Protein AF-A0A7S2D7Q9-F1 (afdb_monomer_lite)

pLDDT: mean 73.22, std 18.19, range [27.44, 98.31]

InterPro domains:
  IPR027417 P-loop containing nucleoside triphosphate hydrolase [G3DSA:3.40.50.300] (355-525)
  IPR038837 tRNA ligase 1 [PTHR35460] (71-471)

Foldseek 3Di:
DDDDDQVVLLVLQLLLDDQRVLQSVVCVQFPVVQWGWDWDADPLWIKTFIAGNDPQVVQCQVVCCVPVVHDHDDHRWIKTFPDNPDPPDDDDDDPDCPLVVVVVVVVVVVVVVPDDDDDDDDDDDRTNMDGPDRDDPPVVVVCCPPVLPLVLVVVCLPVNLVSSLVVVVVVCVVVVPDPVCVVVSSVLSNVVRVLLVPADPVVNVCSVVVVCCVVVVCSVVVNRDDDDPPPDPDLQQLLEEEEEEEAALDDDDPCPCCLQLNQAAEDEDQEQPDATDRRHYYYHPAAHPLPDNPFDDDAYEYEYEQHDPPPDPVRVVRVVSLVCPCVSCVRRNYDYHYPDDSVRSSVVSNVVVVVDPDPPPPPPPPVVQVPFAAAEEEDEELAFALLCLVVLVVLLCVPVVEAEQAQLVQCVVPVDSCSSLVSVLQCLAPVHDPHSHYYDHDYHNALVSVVVVLVSVVVSCVVRVHFYFYAYEYELDDDLVSSLVSQAPDDCPDSPLHQNPDDVGSVVSSVCRVPVRNVSSQLHRVLSCPQQNYHYYNLSVDDPVRSSVVSVVSSVCRVVTHGSVSRVVSSVVCVVVSPDDDGDDPFDWDDDPSHQWIKGQGDDLVVQCVQDPDHSVVSVVLSVVLSVVVVVCPPFDKDWAFDDKDWDWWDDPDPPDDIWIWIKTDTDQIPRQDPSSGSVSCRQQIIITSPSSTDPDDPVVSSVVSVVVVVVVVPDDPDDDDDDDDTPPSD

Organism: NCBI:txid156173

Radius of gyration: 34.08 Å; chains: 1; bounding box: 86×55×101 Å

Secondary structure (DSSP, 8-state):
-PPPPHHHHHHHHHTT-HHHHHHHHHHHHHHTTTEEEEEEEETTEEEEEEEESSTTHHHHHHHHHHHH-PPPP-TTEEEEETT-S---S------S-HHHHHHHHHHHHHHHTTS----------PPPEEEEEE--TTHHHHIIIIIIIITTHHHHHHHHHHHHHHHHHHHHHHTT--GGGHHHHHHHHHHHHHHHHHS-HHHHHHHHTT-THHHHHHHHHT-------TT----SGGGSEEEEEE-SSSPPPTTHHHHHSTTPEEEEESS--S---TTEEEEESS---SS----SSS-EEEEEEPPPTT--HHHHHHHHHHHTHHHH-TT---EEEES--HHHHHHHHHHHHHTSPPS--PPPPTTTTSSSPEEEEEEE-S--TTSSHHHHHHHHHHHH--EEEEHHHHHHHHS-TTHHHHHHHHHTSTTS-S-SEEEEES---SHHHHHHHHHHHHHHHHHHT-EEEEEEEEESS--HHHHHHHHHT--TT--SS-TTTSTTHHHHHHHHIIIIIIHHHHHHHHHHHTSTT-EEESGGGS-HHHHHHHHHHHHHTGGGPEEHHHHHHHHHHHHHHTT------SS-EEEPTTSSEEEESS--HHHHTTT-SS-HHHHHHHHHHHHHHHHTTTT---B--EEEEEEEEPPPSSTTPPPPEEEEEEE---BSS-GGGS-HHHHTT-EEEETTT-BS--HHHHHHHHHHHHHHHHT--SS-PPP--S-----

Structure (mmCIF, N/CA/C/O backbone):
data_AF-A0A7S2D7Q9-F1
#
_entry.id   AF-A0A7S2D7Q9-F1
#
loop_
_atom_site.group_PDB
_atom_site.id
_atom_site.type_symbol
_atom_site.label_atom_id
_atom_site.label_alt_id
_atom_site.label_comp_id
_atom_site.label_asym_id
_atom_site.label_entity_id
_atom_site.label_seq_id
_atom_site.pdbx_PDB_ins_code
_atom_site.Cartn_x
_atom_site.Cartn_y
_atom_site.Cartn_z
_atom_site.occupancy
_atom_site.B_iso_or_equiv
_atom_site.auth_seq_id
_atom_site.auth_comp_id
_atom_site.auth_asym_id
_atom_site.auth_atom_id
_atom_site.pdbx_PDB_model_num
ATOM 1 N N . ARG A 1 1 ? 46.923 13.766 -17.480 1.00 49.78 1 ARG A N 1
ATOM 2 C CA . ARG A 1 1 ? 46.175 13.044 -18.539 1.00 49.78 1 ARG A CA 1
ATOM 3 C C . ARG A 1 1 ? 44.751 13.577 -18.529 1.00 49.78 1 ARG A C 1
ATOM 5 O O . ARG A 1 1 ? 44.184 13.654 -17.446 1.00 49.78 1 ARG A O 1
ATOM 12 N N . LEU A 1 2 ? 44.226 14.017 -19.673 1.00 44.47 2 LEU A N 1
ATOM 13 C CA . LEU A 1 2 ? 42.840 14.483 -19.778 1.00 44.47 2 LEU A CA 1
ATOM 14 C C . LEU A 1 2 ? 41.877 13.311 -19.499 1.00 44.47 2 LEU A C 1
ATOM 16 O O . LEU A 1 2 ? 42.210 12.176 -19.854 1.00 44.47 2 LEU A O 1
ATOM 20 N N . PRO A 1 3 ? 40.726 13.542 -18.844 1.00 61.66 3 PRO A N 1
ATOM 21 C CA . PRO A 1 3 ? 39.730 12.497 -18.634 1.00 61.66 3 PRO A CA 1
ATOM 22 C C . PRO A 1 3 ? 39.222 11.981 -19.989 1.00 61.66 3 PRO A C 1
ATOM 24 O O . PRO A 1 3 ? 38.878 12.772 -20.865 1.00 61.66 3 PRO A O 1
ATOM 27 N N . MET A 1 4 ? 39.183 10.656 -20.171 1.00 72.94 4 MET A N 1
ATOM 28 C CA . MET A 1 4 ? 38.570 10.052 -21.359 1.00 72.94 4 MET A CA 1
ATOM 29 C C . MET A 1 4 ? 37.094 10.454 -21.437 1.00 72.94 4 MET A C 1
ATOM 31 O O . MET A 1 4 ? 36.372 10.372 -20.441 1.00 72.94 4 MET A O 1
ATOM 35 N N . ALA A 1 5 ? 36.632 10.849 -22.624 1.00 79.69 5 ALA A N 1
ATOM 36 C CA . ALA A 1 5 ? 35.217 11.110 -22.858 1.00 79.69 5 ALA A CA 1
ATOM 37 C C . ALA A 1 5 ? 34.389 9.834 -22.623 1.00 79.69 5 ALA A C 1
ATOM 39 O O . ALA A 1 5 ? 34.809 8.740 -23.000 1.00 79.69 5 ALA A O 1
ATOM 40 N N . ALA A 1 6 ? 33.193 9.968 -22.043 1.00 76.62 6 ALA A N 1
ATOM 41 C CA . ALA A 1 6 ? 32.354 8.825 -21.665 1.00 76.62 6 ALA A CA 1
ATOM 42 C C . ALA A 1 6 ? 32.073 7.856 -22.833 1.00 76.62 6 ALA A C 1
ATOM 44 O O . ALA A 1 6 ? 32.082 6.642 -22.637 1.00 76.62 6 ALA A O 1
ATOM 45 N N . ASN A 1 7 ? 31.886 8.373 -24.053 1.00 80.56 7 ASN A N 1
ATOM 46 C CA . ASN A 1 7 ? 31.679 7.543 -25.246 1.00 80.56 7 ASN A CA 1
ATOM 47 C C . ASN A 1 7 ? 32.928 6.741 -25.635 1.00 80.56 7 ASN A C 1
ATOM 49 O O . ASN A 1 7 ? 32.804 5.560 -25.947 1.00 80.56 7 ASN A O 1
ATOM 53 N N . ALA A 1 8 ? 34.119 7.336 -25.527 1.00 82.38 8 ALA A N 1
ATOM 54 C CA . ALA A 1 8 ? 35.375 6.644 -25.811 1.00 82.38 8 ALA A CA 1
ATOM 55 C C . ALA A 1 8 ? 35.608 5.478 -24.833 1.00 82.38 8 ALA A C 1
ATOM 57 O O . ALA A 1 8 ? 36.084 4.420 -25.226 1.00 82.38 8 ALA A O 1
ATOM 58 N N . VAL A 1 9 ? 35.204 5.626 -23.563 1.00 84.81 9 VAL A N 1
ATOM 59 C CA . VAL A 1 9 ? 35.280 4.540 -22.566 1.00 84.81 9 VAL A CA 1
ATOM 60 C C . VAL A 1 9 ? 34.378 3.367 -22.955 1.00 84.81 9 VAL A C 1
ATOM 62 O O . VAL A 1 9 ? 34.799 2.215 -22.867 1.00 84.81 9 VAL A O 1
ATOM 65 N N . TRP A 1 10 ? 33.151 3.648 -23.403 1.00 88.38 10 TRP A N 1
ATOM 66 C CA . TRP A 1 10 ? 32.231 2.620 -23.894 1.00 88.38 10 TRP A CA 1
ATOM 67 C C . TRP A 1 10 ? 32.757 1.913 -25.141 1.00 88.38 10 TRP A C 1
ATOM 69 O O . TRP A 1 10 ? 32.630 0.696 -25.233 1.00 88.38 10 TRP A O 1
ATOM 79 N N . GLU A 1 11 ? 33.342 2.646 -26.086 1.00 87.50 11 GLU A N 1
ATOM 80 C CA . GLU A 1 11 ? 33.924 2.079 -27.307 1.00 87.50 11 GLU A CA 1
ATOM 81 C C . GLU A 1 11 ? 35.087 1.143 -26.993 1.00 87.50 11 GLU A C 1
ATOM 83 O O . GLU A 1 11 ? 35.051 -0.015 -27.407 1.00 87.50 11 GLU A O 1
ATOM 88 N N . THR A 1 12 ? 36.044 1.581 -26.171 1.00 83.38 12 THR A N 1
ATOM 89 C CA . THR A 1 12 ? 37.156 0.735 -25.716 1.00 83.38 12 THR A CA 1
ATOM 90 C C . THR A 1 12 ? 36.659 -0.514 -24.986 1.00 83.38 12 THR A C 1
ATOM 92 O O . THR A 1 12 ? 37.175 -1.609 -25.200 1.00 83.38 12 THR A O 1
ATOM 95 N N . ALA A 1 13 ? 35.632 -0.375 -24.144 1.00 83.44 13 ALA A N 1
ATOM 96 C CA . ALA A 1 13 ? 35.074 -1.496 -23.401 1.00 83.44 13 ALA A CA 1
ATOM 97 C C . ALA A 1 13 ? 34.378 -2.516 -24.323 1.00 83.44 13 ALA A C 1
ATOM 99 O O . ALA A 1 13 ? 34.635 -3.715 -24.211 1.00 83.44 13 ALA A O 1
ATOM 100 N N . CYS A 1 14 ? 33.558 -2.053 -25.273 1.00 86.06 14 CYS A N 1
ATOM 101 C CA . CYS A 1 14 ? 32.893 -2.919 -26.256 1.00 86.06 14 CYS A CA 1
ATOM 102 C C . CYS A 1 14 ? 33.905 -3.601 -27.193 1.00 86.06 14 CYS A C 1
ATOM 104 O O . CYS A 1 14 ? 33.723 -4.761 -27.553 1.00 86.06 14 CYS A O 1
ATOM 106 N N . ALA A 1 15 ? 35.001 -2.915 -27.531 1.00 83.50 15 ALA A N 1
ATOM 107 C CA . ALA A 1 15 ? 36.046 -3.421 -28.415 1.00 83.50 15 ALA A CA 1
ATOM 108 C C . ALA A 1 15 ? 36.934 -4.518 -27.796 1.00 83.50 15 ALA A C 1
ATOM 110 O O . ALA A 1 15 ? 37.734 -5.099 -28.519 1.00 83.50 15 ALA A O 1
ATOM 111 N N . SER A 1 16 ? 36.803 -4.846 -26.500 1.00 75.56 16 SER A N 1
ATOM 112 C CA . SER A 1 16 ? 37.614 -5.915 -25.873 1.00 75.56 16 SER A CA 1
ATOM 113 C C . SER A 1 16 ? 37.384 -7.317 -26.428 1.00 75.56 16 SER A C 1
ATOM 115 O O . SER A 1 16 ? 38.206 -8.199 -26.187 1.00 75.56 16 SER A O 1
ATOM 117 N N . GLY A 1 17 ? 36.284 -7.536 -27.150 1.00 72.00 17 GLY A N 1
ATOM 118 C CA . GLY A 1 17 ? 35.926 -8.856 -27.658 1.00 72.00 17 GLY A CA 1
ATOM 119 C C . GLY A 1 17 ? 35.642 -9.878 -26.548 1.00 72.00 17 GLY A C 1
ATOM 120 O O . GLY A 1 17 ? 35.663 -9.583 -25.348 1.00 72.00 17 GLY A O 1
ATOM 121 N N . GLY A 1 18 ? 35.316 -11.104 -26.961 1.00 74.75 18 GLY A N 1
ATOM 122 C CA . GLY A 1 18 ? 34.983 -12.197 -26.046 1.00 74.75 18 GLY A CA 1
ATOM 123 C C . GLY A 1 18 ? 33.800 -11.892 -25.104 1.00 74.75 18 GLY A C 1
ATOM 124 O O . GLY A 1 18 ? 33.013 -10.971 -25.347 1.00 74.75 18 GLY A O 1
ATOM 125 N N . PRO A 1 19 ? 33.667 -12.641 -23.994 1.00 69.19 19 PRO A N 1
ATOM 126 C CA . PRO A 1 19 ? 32.545 -12.486 -23.064 1.00 69.19 19 PRO A CA 1
ATOM 127 C C . PRO A 1 19 ? 32.451 -11.100 -22.402 1.00 69.19 19 PRO A C 1
ATOM 129 O O . PRO A 1 19 ? 31.353 -10.658 -22.056 1.00 69.19 19 PRO A O 1
ATOM 132 N N . LEU A 1 20 ? 33.583 -10.403 -22.223 1.00 72.56 20 LEU A N 1
ATOM 133 C CA . LEU A 1 20 ? 33.627 -9.060 -21.631 1.00 72.56 20 LEU A CA 1
ATOM 134 C C . LEU A 1 20 ? 33.198 -7.975 -22.626 1.00 72.56 20 LEU A C 1
ATOM 136 O O . LEU A 1 20 ? 32.399 -7.113 -22.261 1.00 72.56 20 LEU A O 1
ATOM 140 N N . GLY A 1 21 ? 33.633 -8.048 -23.886 1.00 79.31 21 GLY A N 1
ATOM 141 C CA . GLY A 1 21 ? 33.128 -7.171 -24.945 1.00 79.31 21 GLY A CA 1
ATOM 142 C C . GLY A 1 21 ? 31.624 -7.351 -25.163 1.00 79.31 21 GLY A C 1
ATOM 143 O O . GLY A 1 21 ? 30.892 -6.367 -25.289 1.00 79.31 21 GLY A O 1
ATOM 144 N N . ALA A 1 22 ? 31.135 -8.595 -25.097 1.00 75.50 22 ALA A N 1
ATOM 145 C CA . ALA A 1 22 ? 29.708 -8.910 -25.179 1.00 75.50 22 ALA A CA 1
ATOM 146 C C . ALA A 1 22 ? 28.908 -8.357 -23.976 1.00 75.50 22 ALA A C 1
ATOM 148 O O . ALA A 1 22 ? 27.828 -7.788 -24.160 1.00 75.50 22 ALA A O 1
ATOM 149 N N . LEU A 1 23 ? 29.465 -8.432 -22.756 1.00 82.19 23 LEU A N 1
ATOM 150 C CA . LEU A 1 23 ? 28.936 -7.766 -21.554 1.00 82.19 23 LEU A CA 1
ATOM 151 C C . LEU A 1 23 ? 28.799 -6.253 -21.782 1.00 82.19 23 LEU A C 1
ATOM 153 O O . LEU A 1 23 ? 27.710 -5.712 -21.604 1.00 82.19 23 LEU A O 1
ATOM 157 N N . PHE A 1 24 ? 29.862 -5.564 -22.207 1.00 86.31 24 PHE A N 1
ATOM 158 C CA . PHE A 1 24 ? 29.822 -4.111 -22.414 1.00 86.31 24 PHE A CA 1
ATOM 159 C C . PHE A 1 24 ? 28.889 -3.694 -23.551 1.00 86.31 24 PHE A C 1
ATOM 161 O O . PHE A 1 24 ? 28.175 -2.704 -23.409 1.00 86.31 24 PHE A O 1
ATOM 168 N N . THR A 1 25 ? 28.827 -4.470 -24.632 1.00 85.06 25 THR A N 1
ATOM 169 C CA . THR A 1 25 ? 27.900 -4.231 -25.747 1.00 85.06 25 THR A CA 1
ATOM 170 C C . THR A 1 25 ? 26.450 -4.330 -25.276 1.00 85.06 25 THR A C 1
ATOM 172 O O . THR A 1 25 ? 25.651 -3.425 -25.520 1.00 85.06 25 THR A O 1
ATOM 175 N N . THR A 1 26 ? 26.130 -5.368 -24.500 1.00 81.69 26 THR A N 1
ATOM 176 C CA . THR A 1 26 ? 24.794 -5.566 -23.918 1.00 81.69 26 THR A CA 1
ATOM 177 C C . THR A 1 26 ? 24.440 -4.451 -22.934 1.00 81.69 26 THR A C 1
ATOM 179 O O . THR A 1 26 ? 23.364 -3.858 -23.023 1.00 81.69 26 THR A O 1
ATOM 182 N N . LEU A 1 27 ? 25.362 -4.090 -22.032 1.00 85.25 27 LEU A N 1
ATOM 183 C CA . LEU A 1 27 ? 25.162 -2.972 -21.106 1.00 85.25 27 LEU A CA 1
ATOM 184 C C . LEU A 1 27 ? 24.947 -1.652 -21.852 1.00 85.25 27 LEU A C 1
ATOM 186 O O . LEU A 1 27 ? 24.101 -0.865 -21.442 1.00 85.25 27 LEU A O 1
ATOM 190 N N . ARG A 1 28 ? 25.673 -1.400 -22.946 1.00 87.62 28 ARG A N 1
ATOM 191 C CA . ARG A 1 28 ? 25.534 -0.173 -23.741 1.00 87.62 28 ARG A CA 1
ATOM 192 C C . ARG A 1 28 ? 24.185 -0.111 -24.458 1.00 87.62 28 ARG A C 1
ATOM 194 O O . ARG A 1 28 ? 23.534 0.936 -24.461 1.00 87.62 28 ARG A O 1
ATOM 201 N N . ALA A 1 29 ? 23.768 -1.219 -25.065 1.00 80.81 29 ALA A N 1
ATOM 202 C CA . ALA A 1 29 ? 22.511 -1.298 -25.797 1.00 80.81 29 ALA A CA 1
ATOM 203 C C . ALA A 1 29 ? 21.312 -1.097 -24.858 1.00 80.81 29 ALA A C 1
ATOM 205 O O . ALA A 1 29 ? 20.480 -0.214 -25.086 1.00 80.81 29 ALA A O 1
ATOM 206 N N . LEU A 1 30 ? 21.278 -1.855 -23.759 1.00 78.00 30 LEU A N 1
ATOM 207 C CA . LEU A 1 30 ? 20.092 -1.973 -22.907 1.00 78.00 30 LEU A CA 1
ATOM 208 C C . LEU A 1 30 ? 20.117 -1.021 -21.712 1.00 78.00 30 LEU A C 1
ATOM 210 O O . LEU A 1 30 ? 19.101 -0.438 -21.341 1.00 78.00 30 LEU A O 1
ATOM 214 N N . TYR A 1 31 ? 21.293 -0.815 -21.122 1.00 84.75 31 TYR A N 1
ATOM 215 C CA . TYR A 1 31 ? 21.423 -0.253 -19.779 1.00 84.75 31 TYR A CA 1
ATOM 216 C C . TYR A 1 31 ? 22.348 0.971 -19.698 1.00 84.75 31 TYR A C 1
ATOM 218 O O . TYR A 1 31 ? 22.642 1.426 -18.595 1.00 84.75 31 TYR A O 1
ATOM 226 N N . ALA A 1 32 ? 22.759 1.583 -20.818 1.00 84.94 32 ALA A N 1
ATOM 227 C CA . ALA A 1 32 ? 23.663 2.747 -20.811 1.00 84.94 32 ALA A CA 1
ATOM 228 C C . ALA A 1 32 ? 23.135 3.933 -19.985 1.00 84.94 32 ALA A C 1
ATOM 230 O O . ALA A 1 32 ? 23.905 4.724 -19.450 1.00 84.94 32 ALA A O 1
ATOM 231 N N . HIS A 1 33 ? 21.814 4.054 -19.847 1.00 80.44 33 HIS A N 1
ATOM 232 C CA . HIS A 1 33 ? 21.178 5.088 -19.032 1.00 80.44 33 HIS A CA 1
ATOM 233 C C . HIS A 1 33 ? 21.320 4.834 -17.512 1.00 80.44 33 HIS A C 1
ATOM 235 O O . HIS A 1 33 ? 21.296 5.776 -16.711 1.00 80.44 33 HIS A O 1
ATOM 241 N N . ARG A 1 34 ? 21.549 3.575 -17.112 1.00 79.94 34 ARG A N 1
ATOM 242 C CA . ARG A 1 34 ? 21.670 3.099 -15.719 1.00 79.94 34 ARG A CA 1
ATOM 243 C C . ARG A 1 34 ? 23.082 2.664 -15.341 1.00 79.94 34 ARG A C 1
ATOM 245 O O . ARG A 1 34 ? 23.372 2.510 -14.156 1.00 79.94 34 ARG A O 1
ATOM 252 N N . VAL A 1 35 ? 23.964 2.488 -16.317 1.00 84.62 35 VAL A N 1
ATOM 253 C CA . VAL A 1 35 ? 25.344 2.046 -16.123 1.00 84.62 35 VAL A CA 1
ATOM 254 C C . VAL A 1 35 ? 26.287 3.184 -16.468 1.00 84.62 35 VAL A C 1
ATOM 256 O O . VAL A 1 35 ? 26.236 3.751 -17.554 1.00 84.62 35 VAL A O 1
ATOM 259 N N . HIS A 1 36 ? 27.167 3.514 -15.533 1.00 88.19 36 HIS A N 1
ATOM 260 C CA . HIS A 1 36 ? 28.251 4.455 -15.739 1.00 88.19 36 HIS A CA 1
ATOM 261 C C . HIS A 1 36 ? 29.580 3.701 -15.720 1.00 88.19 36 HIS A C 1
ATOM 263 O O . HIS A 1 36 ? 29.845 2.909 -14.817 1.00 88.19 36 HIS A O 1
ATOM 269 N N . LEU A 1 37 ? 30.429 3.957 -16.710 1.00 89.00 37 LEU A N 1
ATOM 270 C CA . LEU A 1 37 ? 31.779 3.411 -16.752 1.00 89.00 37 LEU A CA 1
ATOM 271 C C . LEU A 1 37 ? 32.741 4.453 -16.192 1.00 89.00 37 LEU A C 1
ATOM 273 O O . LEU A 1 37 ? 32.865 5.544 -16.744 1.00 89.00 37 LEU A O 1
ATOM 277 N N . LYS A 1 38 ? 33.399 4.137 -15.075 1.00 85.69 38 LYS A N 1
ATOM 278 C CA . LYS A 1 38 ? 34.451 4.982 -14.503 1.00 85.69 38 LYS A CA 1
ATOM 279 C C . LYS A 1 38 ? 35.817 4.458 -14.936 1.00 85.69 38 LYS A C 1
ATOM 281 O O . LYS A 1 38 ? 36.259 3.448 -14.385 1.00 85.69 38 LYS A O 1
ATOM 286 N N . PRO A 1 39 ? 36.481 5.105 -15.908 1.00 86.25 39 PRO A N 1
ATOM 287 C CA . PRO A 1 39 ? 37.845 4.751 -16.252 1.00 86.25 39 PRO A CA 1
ATOM 288 C C . PRO A 1 39 ? 38.804 5.286 -15.183 1.00 86.25 39 PRO A C 1
ATOM 290 O O . PRO A 1 39 ? 38.653 6.409 -14.699 1.00 86.25 39 PRO A O 1
ATOM 293 N N . TYR A 1 40 ? 39.831 4.520 -14.852 1.00 79.62 40 TYR A N 1
ATOM 294 C CA . TYR A 1 40 ? 41.013 5.023 -14.163 1.00 79.62 40 TYR A CA 1
ATOM 295 C C . TYR A 1 40 ? 42.237 4.206 -14.570 1.00 79.62 40 TYR A C 1
ATOM 297 O O . TYR A 1 40 ? 42.140 3.047 -14.968 1.00 79.62 40 TYR A O 1
ATOM 305 N N . THR A 1 41 ? 43.412 4.824 -14.507 1.00 77.56 41 THR A N 1
ATOM 306 C CA . THR A 1 41 ? 44.674 4.123 -14.750 1.00 77.56 41 THR A CA 1
ATOM 307 C C . THR A 1 41 ? 45.217 3.609 -13.425 1.00 77.56 41 THR A C 1
ATOM 309 O O . THR A 1 41 ? 45.397 4.390 -12.492 1.00 77.56 41 THR A O 1
ATOM 312 N N . TYR A 1 42 ? 45.517 2.316 -13.344 1.00 68.25 42 TYR A N 1
ATOM 313 C CA . TYR A 1 42 ? 46.194 1.724 -12.191 1.00 68.25 42 TYR A CA 1
ATOM 314 C C . TYR A 1 42 ? 47.302 0.793 -12.677 1.00 68.25 42 TYR A C 1
ATOM 316 O O . TYR A 1 42 ? 47.042 -0.109 -13.472 1.00 68.25 42 TYR A O 1
ATOM 324 N N . ARG A 1 43 ? 48.536 1.026 -12.205 1.00 71.19 43 ARG A N 1
ATOM 325 C CA . ARG A 1 43 ? 49.751 0.309 -12.648 1.00 71.19 43 ARG A CA 1
ATOM 326 C C . ARG A 1 43 ? 49.861 0.226 -14.180 1.00 71.19 43 ARG A C 1
ATOM 328 O O . ARG A 1 43 ? 50.017 -0.854 -14.735 1.00 71.19 43 ARG A O 1
ATOM 335 N N . ASP A 1 44 ? 49.702 1.371 -14.846 1.00 73.44 44 ASP A N 1
ATOM 336 C CA . ASP A 1 44 ? 49.759 1.532 -16.310 1.00 73.44 44 ASP A CA 1
ATOM 337 C C . ASP A 1 44 ? 48.723 0.747 -17.136 1.00 73.44 44 ASP A C 1
ATOM 339 O O . ASP A 1 44 ? 48.735 0.818 -18.364 1.00 73.44 44 ASP A O 1
ATOM 343 N N . ALA A 1 45 ? 47.769 0.069 -16.496 1.00 69.56 45 ALA A N 1
ATOM 344 C CA . ALA A 1 45 ? 46.635 -0.554 -17.165 1.00 69.56 45 ALA A CA 1
ATOM 345 C C . ALA A 1 45 ? 45.395 0.348 -17.093 1.00 69.56 45 ALA A C 1
ATOM 347 O O . ALA A 1 45 ? 45.136 1.000 -16.072 1.00 69.56 45 ALA A O 1
ATOM 348 N N . LEU A 1 46 ? 44.608 0.373 -18.174 1.00 78.25 46 LEU A N 1
ATOM 349 C CA . LEU A 1 46 ? 43.269 0.952 -18.140 1.00 78.25 46 LEU A CA 1
ATOM 350 C C . LEU A 1 46 ? 42.373 0.010 -17.342 1.00 78.25 46 LEU A C 1
ATOM 352 O O . LEU A 1 46 ? 42.194 -1.150 -17.713 1.00 78.25 46 LEU A O 1
ATOM 356 N N . GLN A 1 47 ? 41.794 0.529 -16.268 1.00 82.69 47 GLN A N 1
ATOM 357 C CA . GLN A 1 47 ? 40.754 -0.143 -15.514 1.00 82.69 47 GLN A CA 1
ATOM 358 C C . GLN A 1 47 ? 39.439 0.602 -15.691 1.00 82.69 47 GLN A C 1
ATOM 360 O O . GLN A 1 47 ? 39.393 1.831 -15.677 1.00 82.69 47 GLN A O 1
ATOM 365 N N . ILE A 1 48 ? 38.363 -0.154 -15.858 1.00 83.69 48 ILE A N 1
ATOM 366 C CA . ILE A 1 48 ? 37.005 0.361 -15.945 1.00 83.69 48 ILE A CA 1
ATOM 367 C C . ILE A 1 48 ? 36.218 -0.233 -14.790 1.00 83.69 48 ILE A C 1
ATOM 369 O O . ILE A 1 48 ? 35.999 -1.443 -14.730 1.00 83.69 48 ILE A O 1
ATOM 373 N N . GLN A 1 49 ? 35.764 0.628 -13.886 1.00 82.81 49 GLN A N 1
ATOM 374 C CA . GLN A 1 49 ? 34.775 0.258 -12.887 1.00 82.81 49 GLN A CA 1
ATOM 375 C C . GLN A 1 49 ? 33.370 0.443 -13.454 1.00 82.81 49 GLN A C 1
ATOM 377 O O . GLN A 1 49 ? 32.992 1.529 -13.898 1.00 82.81 49 GLN A O 1
ATOM 382 N N . ILE A 1 50 ? 32.586 -0.629 -13.402 1.00 83.25 50 ILE A N 1
ATOM 383 C CA . ILE A 1 50 ? 31.184 -0.659 -13.801 1.00 83.25 50 ILE A CA 1
ATOM 384 C C . ILE A 1 50 ? 30.334 -0.202 -12.616 1.00 83.25 50 ILE A C 1
ATOM 386 O O . ILE A 1 50 ? 30.134 -0.929 -11.634 1.00 83.25 50 ILE A O 1
ATOM 390 N N . GLU A 1 51 ? 29.808 1.013 -12.707 1.00 80.69 51 GLU A N 1
ATOM 391 C CA . GLU A 1 51 ? 28.873 1.556 -11.733 1.00 80.69 51 GLU A CA 1
ATOM 392 C C . GLU A 1 51 ? 27.439 1.400 -12.211 1.00 80.69 51 GLU A C 1
ATOM 394 O O . GLU A 1 51 ? 26.992 2.037 -13.159 1.00 80.69 51 GLU A O 1
ATOM 399 N N . VAL A 1 52 ? 26.695 0.564 -11.499 1.00 77.62 52 VAL A N 1
ATOM 400 C CA . VAL A 1 52 ? 25.269 0.368 -11.733 1.00 77.62 52 VAL A CA 1
ATOM 401 C C . VAL A 1 52 ? 24.493 1.299 -10.793 1.00 77.62 52 VAL A C 1
ATOM 403 O O . VAL A 1 52 ? 24.596 1.163 -9.564 1.00 77.62 52 VAL A O 1
ATOM 406 N N . LYS A 1 53 ? 23.760 2.264 -11.367 1.00 71.25 53 LYS A N 1
ATOM 407 C CA . LYS A 1 53 ? 23.000 3.300 -10.643 1.00 71.25 53 LYS A CA 1
ATOM 408 C C . LYS A 1 53 ? 21.844 2.706 -9.844 1.00 71.25 53 LYS A C 1
ATOM 410 O O . LYS A 1 53 ? 21.652 3.078 -8.689 1.00 71.25 53 LYS A O 1
ATOM 415 N N . ASP A 1 54 ? 21.137 1.742 -10.422 1.00 68.31 54 ASP A N 1
ATOM 416 C CA . ASP A 1 54 ? 20.022 1.050 -9.784 1.00 68.31 54 ASP A CA 1
ATOM 417 C C . ASP A 1 54 ? 20.065 -0.458 -10.041 1.00 68.31 54 ASP A C 1
ATOM 419 O O . ASP A 1 54 ? 20.588 -0.930 -11.048 1.00 68.31 54 ASP A O 1
ATOM 423 N N . ASP A 1 55 ? 19.499 -1.230 -9.119 1.00 65.00 55 ASP A N 1
ATOM 424 C CA . ASP A 1 55 ? 19.604 -2.686 -9.167 1.00 65.00 55 ASP A CA 1
ATOM 425 C C . ASP A 1 55 ? 18.717 -3.331 -10.254 1.00 65.00 55 ASP A C 1
ATOM 427 O O . ASP A 1 55 ? 18.748 -4.550 -10.410 1.00 65.00 55 ASP A O 1
ATOM 431 N N . GLN A 1 56 ? 17.979 -2.549 -11.059 1.00 65.38 56 GLN A N 1
ATOM 432 C CA . GLN A 1 56 ? 17.074 -3.103 -12.069 1.00 65.38 56 GLN A CA 1
ATOM 433 C C . GLN A 1 56 ? 17.810 -3.807 -13.210 1.00 65.38 56 GLN A C 1
ATOM 435 O O . GLN A 1 56 ? 17.297 -4.782 -13.751 1.00 65.38 56 GLN A O 1
ATOM 440 N N . CYS A 1 57 ? 19.043 -3.391 -13.511 1.00 66.00 57 CYS A N 1
ATOM 441 C CA . CYS A 1 57 ? 19.881 -4.038 -14.527 1.00 66.00 57 CYS A CA 1
ATOM 442 C C . CYS A 1 57 ? 20.170 -5.518 -14.203 1.00 66.00 57 CYS A C 1
ATOM 444 O O . CYS A 1 57 ? 20.416 -6.312 -15.105 1.00 66.00 57 CYS A O 1
ATOM 446 N N . PHE A 1 58 ? 20.143 -5.910 -12.920 1.00 70.25 58 PHE A N 1
ATOM 447 C CA . PHE A 1 58 ? 20.419 -7.289 -12.499 1.00 70.25 58 PHE A CA 1
ATOM 448 C C . PHE A 1 58 ? 19.241 -8.238 -12.709 1.00 70.25 58 PHE A C 1
ATOM 450 O O . PHE A 1 58 ? 19.433 -9.449 -12.673 1.00 70.25 58 PHE A O 1
ATOM 457 N N . PHE A 1 59 ? 18.039 -7.715 -12.941 1.00 63.69 59 PHE A N 1
ATOM 458 C CA . PHE A 1 59 ? 16.836 -8.528 -13.076 1.00 63.69 59 PHE A CA 1
ATOM 459 C C . PHE A 1 59 ? 16.737 -9.244 -14.427 1.00 63.69 59 PHE A C 1
ATOM 461 O O . PHE A 1 59 ? 16.298 -10.389 -14.468 1.00 63.69 59 PHE A O 1
ATOM 468 N N . GLY A 1 60 ? 17.168 -8.600 -15.517 1.00 60.59 60 GLY A N 1
ATOM 469 C CA . GLY A 1 60 ? 17.280 -9.230 -16.841 1.00 60.59 60 GLY A CA 1
ATOM 470 C C . GLY A 1 60 ? 18.604 -9.974 -17.048 1.00 60.59 60 GLY A C 1
ATOM 471 O O . GLY A 1 60 ? 18.721 -10.816 -17.937 1.00 60.59 60 GLY A O 1
ATOM 472 N N . TRP A 1 61 ? 19.612 -9.703 -16.210 1.00 74.19 61 TRP A N 1
ATOM 473 C CA . TRP A 1 61 ? 20.985 -10.155 -16.448 1.00 74.19 61 TRP A CA 1
ATOM 474 C C . TRP A 1 61 ? 21.171 -11.676 -16.567 1.00 74.19 61 TRP A C 1
ATOM 476 O O . TRP A 1 61 ? 21.847 -12.100 -17.506 1.00 74.19 61 TRP A O 1
ATOM 486 N N . PRO A 1 62 ? 20.593 -12.523 -15.685 1.00 64.12 62 PRO A N 1
ATOM 487 C CA . PRO A 1 62 ? 20.748 -13.975 -15.795 1.00 64.12 62 PRO A CA 1
ATOM 488 C C . PRO A 1 62 ? 20.281 -14.522 -17.147 1.00 64.12 62 PRO A C 1
ATOM 490 O O . PRO A 1 62 ? 20.874 -15.459 -17.674 1.00 64.12 62 PRO A O 1
ATOM 493 N N . LEU A 1 63 ? 19.250 -13.903 -17.725 1.00 62.41 63 LEU A N 1
ATOM 494 C CA . LEU A 1 63 ? 18.684 -14.309 -19.002 1.00 62.41 63 LEU A CA 1
ATOM 495 C C . LEU A 1 63 ? 19.589 -13.916 -20.174 1.00 62.41 63 LEU A C 1
ATOM 497 O O . LEU A 1 63 ? 19.864 -14.742 -21.041 1.00 62.41 63 LEU A O 1
ATOM 501 N N . HIS A 1 64 ? 20.112 -12.686 -20.169 1.00 66.19 64 HIS A N 1
ATOM 502 C CA . HIS A 1 64 ? 21.089 -12.248 -21.168 1.00 66.19 64 HIS A CA 1
ATOM 503 C C . HIS A 1 64 ? 22.369 -13.089 -21.116 1.00 66.19 64 HIS A C 1
ATOM 505 O O . HIS A 1 64 ? 22.890 -13.472 -22.161 1.00 66.19 64 HIS A O 1
ATOM 511 N N . ALA A 1 65 ? 22.845 -13.433 -19.914 1.00 65.69 65 ALA A N 1
ATOM 512 C CA . ALA A 1 65 ? 23.991 -14.323 -19.727 1.00 65.69 65 ALA A CA 1
ATOM 513 C C . ALA A 1 65 ? 23.749 -15.718 -20.320 1.00 65.69 65 ALA A C 1
ATOM 515 O O . ALA A 1 65 ? 24.616 -16.236 -21.020 1.00 65.69 65 ALA A O 1
ATOM 516 N N . ALA A 1 66 ? 22.569 -16.298 -20.088 1.00 59.22 66 ALA A N 1
ATOM 517 C CA . ALA A 1 66 ? 22.223 -17.627 -20.584 1.00 59.22 66 ALA A CA 1
ATOM 518 C C . ALA A 1 66 ? 22.048 -17.685 -22.111 1.00 59.22 66 ALA A C 1
ATOM 520 O O . ALA A 1 66 ? 22.466 -18.659 -22.727 1.00 59.22 66 ALA A O 1
ATOM 521 N N . LEU A 1 67 ? 21.439 -16.661 -22.720 1.00 59.25 67 LEU A N 1
ATOM 522 C CA . LEU A 1 67 ? 21.079 -16.678 -24.145 1.00 59.25 67 LEU A CA 1
ATOM 523 C C . LEU A 1 67 ? 22.165 -16.113 -25.059 1.00 59.25 67 LEU A C 1
ATOM 525 O O . LEU A 1 67 ? 22.349 -16.605 -26.167 1.00 59.25 67 LEU A O 1
ATOM 529 N N . CYS A 1 68 ? 22.894 -15.098 -24.599 1.00 59.47 68 CYS A N 1
ATOM 530 C CA . CYS A 1 68 ? 23.894 -14.404 -25.410 1.00 59.47 68 CYS A CA 1
ATOM 531 C C . CYS A 1 68 ? 25.335 -14.752 -25.007 1.00 59.47 68 CYS A C 1
ATOM 533 O O . CYS A 1 68 ? 26.273 -14.143 -25.516 1.00 59.47 68 CYS A O 1
ATOM 535 N N . GLY A 1 69 ? 25.530 -15.673 -24.053 1.00 62.06 69 GLY A N 1
ATOM 536 C CA . GLY A 1 69 ? 26.858 -16.077 -23.578 1.00 62.06 69 GLY A CA 1
ATOM 537 C C . GLY A 1 69 ? 27.677 -14.932 -22.967 1.00 62.06 69 GLY A C 1
ATOM 538 O O . GLY A 1 69 ? 28.909 -14.972 -22.987 1.00 62.06 69 GLY A O 1
ATOM 539 N N . VAL A 1 70 ? 27.020 -13.880 -22.463 1.00 63.97 70 VAL A N 1
ATOM 540 C CA . VAL A 1 70 ? 27.710 -12.699 -21.921 1.00 63.97 70 VAL A CA 1
ATOM 541 C C . VAL A 1 70 ? 28.322 -12.987 -20.551 1.00 63.97 70 VAL A C 1
ATOM 543 O O . VAL A 1 70 ? 27.798 -13.783 -19.769 1.00 63.97 70 VAL A O 1
ATOM 546 N N . ALA A 1 71 ? 29.423 -12.303 -20.227 1.00 68.12 71 ALA A N 1
ATOM 547 C CA . ALA A 1 71 ? 30.053 -12.431 -18.915 1.00 68.12 71 ALA A CA 1
ATOM 548 C C . ALA A 1 71 ? 29.095 -12.033 -17.768 1.00 68.12 71 ALA A C 1
ATOM 550 O O . ALA A 1 71 ? 28.244 -11.158 -17.938 1.00 68.12 71 ALA A O 1
ATOM 551 N N . PRO A 1 72 ? 29.232 -12.620 -16.567 1.00 63.38 72 PRO A N 1
ATOM 552 C CA . PRO A 1 72 ? 28.420 -12.234 -15.417 1.00 63.38 72 PRO A CA 1
ATOM 553 C C . PRO A 1 72 ? 28.684 -10.775 -15.001 1.00 63.38 72 PRO A C 1
ATOM 555 O O . PRO A 1 72 ? 29.831 -10.360 -14.836 1.00 63.38 72 PRO A O 1
ATOM 558 N N . LEU A 1 73 ? 27.614 -10.001 -14.790 1.00 69.06 73 LEU A N 1
ATOM 559 C CA . LEU A 1 73 ? 27.667 -8.624 -14.303 1.00 69.06 73 LEU A CA 1
ATOM 560 C C . LEU A 1 73 ? 27.686 -8.612 -12.776 1.00 69.06 73 LEU A C 1
ATOM 562 O O . LEU A 1 73 ? 26.816 -9.188 -12.122 1.00 69.06 73 LEU A O 1
ATOM 566 N N . PHE A 1 74 ? 28.611 -7.845 -12.201 1.00 68.44 74 PHE A N 1
ATOM 567 C CA . PHE A 1 74 ? 28.618 -7.537 -10.774 1.00 68.44 74 PHE A CA 1
ATOM 568 C C . PHE A 1 74 ? 28.599 -6.027 -10.550 1.00 68.44 74 PHE A C 1
ATOM 570 O O . PHE A 1 74 ? 29.275 -5.258 -11.230 1.00 68.44 74 PHE A O 1
ATOM 577 N N . ARG A 1 75 ? 27.857 -5.569 -9.538 1.00 64.62 75 ARG A N 1
ATOM 578 C CA . ARG A 1 75 ? 27.890 -4.148 -9.153 1.00 64.62 75 ARG A CA 1
ATOM 579 C C . ARG A 1 75 ? 29.295 -3.779 -8.663 1.00 64.62 75 ARG A C 1
ATOM 581 O O . ARG A 1 75 ? 29.807 -4.461 -7.776 1.00 64.62 75 ARG A O 1
ATOM 588 N N . GLY A 1 76 ? 29.885 -2.716 -9.209 1.00 64.75 76 GLY A N 1
ATOM 589 C CA . GLY A 1 76 ? 31.255 -2.305 -8.883 1.00 64.75 76 GLY A CA 1
ATOM 590 C C . GLY A 1 76 ? 32.335 -3.220 -9.468 1.00 64.75 76 GLY A C 1
ATOM 591 O O . GLY A 1 76 ? 33.461 -3.205 -8.981 1.00 64.75 76 GLY A O 1
ATOM 592 N N . MET A 1 77 ? 32.001 -4.047 -10.464 1.00 72.75 77 MET A N 1
ATOM 593 C CA . MET A 1 77 ? 32.967 -4.874 -11.191 1.00 72.75 77 MET A CA 1
ATOM 594 C C . MET A 1 77 ? 34.059 -4.001 -11.807 1.00 72.75 77 MET A C 1
ATOM 596 O O . MET A 1 77 ? 33.745 -2.993 -12.437 1.00 72.75 77 MET A O 1
ATOM 600 N N . VAL A 1 78 ? 35.321 -4.391 -11.632 1.00 73.50 78 VAL A N 1
ATOM 601 C CA . VAL A 1 78 ? 36.468 -3.723 -12.251 1.00 73.50 78 VAL A CA 1
ATOM 602 C C . VAL A 1 78 ? 37.057 -4.637 -13.315 1.00 73.50 78 VAL A C 1
ATOM 604 O O . VAL A 1 78 ? 37.495 -5.755 -13.029 1.00 73.50 78 VAL A O 1
ATOM 607 N N . VAL A 1 79 ? 37.081 -4.139 -14.545 1.00 71.62 79 VAL A N 1
ATOM 608 C CA . VAL A 1 79 ? 37.696 -4.809 -15.691 1.00 71.62 79 VAL A CA 1
ATOM 609 C C . VAL A 1 79 ? 38.984 -4.087 -16.039 1.00 71.62 79 VAL A C 1
ATOM 611 O O . VAL A 1 79 ? 38.986 -2.866 -16.159 1.00 71.62 79 VAL A O 1
ATOM 614 N N . SER A 1 80 ? 40.072 -4.830 -16.199 1.00 76.12 80 SER A N 1
ATOM 615 C CA . SER A 1 80 ? 41.342 -4.297 -16.678 1.00 76.12 80 SER A CA 1
ATOM 616 C C . SER A 1 80 ? 41.620 -4.764 -18.080 1.00 76.12 80 SER A C 1
ATOM 618 O O . SER A 1 80 ? 41.363 -5.915 -18.425 1.00 76.12 80 SER A O 1
ATOM 620 N N . PHE A 1 81 ? 42.203 -3.869 -18.853 1.00 71.75 81 PHE A N 1
ATOM 621 C CA . PHE A 1 81 ? 42.606 -4.110 -20.221 1.00 71.75 81 PHE A CA 1
ATOM 622 C C . PHE A 1 81 ? 44.132 -4.119 -20.207 1.00 71.75 81 PHE A C 1
ATOM 624 O O . PHE A 1 81 ? 44.770 -3.081 -19.998 1.00 71.75 81 PHE A O 1
ATOM 631 N N . ASP A 1 82 ? 44.717 -5.311 -20.322 1.00 59.09 82 ASP A N 1
ATOM 632 C CA . ASP A 1 82 ? 46.167 -5.464 -20.340 1.00 59.09 82 ASP A CA 1
ATOM 633 C C . ASP A 1 82 ? 46.676 -4.952 -21.689 1.00 59.09 82 ASP A C 1
ATOM 635 O O . ASP A 1 82 ? 46.477 -5.622 -22.689 1.00 59.09 82 ASP A O 1
ATOM 639 N N . GLY A 1 83 ? 47.305 -3.771 -21.751 1.00 54.38 83 GLY A N 1
ATOM 640 C CA . GLY A 1 83 ? 47.911 -3.296 -23.007 1.00 54.38 83 GLY A CA 1
ATOM 641 C C . GLY A 1 83 ? 47.777 -1.813 -23.352 1.00 54.38 83 GLY A C 1
ATOM 642 O O . GLY A 1 83 ? 48.124 -1.436 -24.463 1.00 54.38 83 GLY A O 1
ATOM 643 N N . HIS 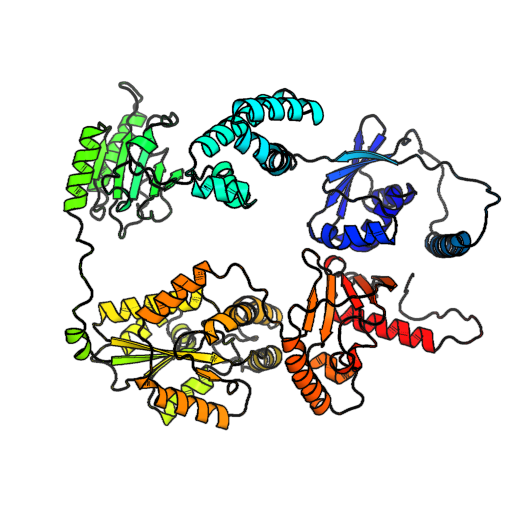A 1 84 ? 47.357 -0.928 -22.443 1.00 45.53 84 HIS A N 1
ATOM 644 C CA . HIS A 1 84 ? 47.461 0.528 -22.667 1.00 45.53 84 HIS A CA 1
ATOM 645 C C . HIS A 1 84 ? 48.903 1.062 -22.496 1.00 45.53 84 HIS A C 1
ATOM 647 O O . HIS A 1 84 ? 49.143 2.093 -21.871 1.00 45.53 84 HIS A O 1
ATOM 653 N N . ARG A 1 85 ? 49.885 0.370 -23.088 1.00 40.34 85 ARG A N 1
ATOM 654 C CA . ARG A 1 85 ? 51.205 0.935 -23.378 1.00 40.34 85 ARG A CA 1
ATOM 655 C C . ARG A 1 85 ? 51.199 1.374 -24.842 1.00 40.34 85 ARG A C 1
ATOM 657 O O . ARG A 1 85 ? 51.314 0.548 -25.732 1.00 40.34 85 ARG A O 1
ATOM 664 N N . ASN A 1 86 ? 51.064 2.684 -25.037 1.00 40.38 86 ASN A N 1
ATOM 665 C CA . ASN A 1 86 ? 51.261 3.418 -26.289 1.00 40.38 86 ASN A CA 1
ATOM 666 C C . ASN A 1 86 ? 50.397 2.978 -27.485 1.00 40.38 86 ASN A C 1
ATOM 668 O O . ASN A 1 86 ? 50.856 2.275 -28.375 1.00 40.38 86 ASN A O 1
ATOM 672 N N . ALA A 1 87 ? 49.191 3.538 -27.566 1.00 37.47 87 ALA A N 1
ATOM 673 C CA . ALA A 1 87 ? 48.585 3.901 -28.847 1.00 37.47 87 ALA A CA 1
ATOM 674 C C . ALA A 1 87 ? 48.419 5.426 -28.869 1.00 37.47 87 ALA A C 1
ATOM 676 O O . ALA A 1 87 ? 47.316 5.963 -28.890 1.00 37.47 87 ALA A O 1
ATOM 677 N N . ASP A 1 88 ? 49.549 6.120 -28.749 1.00 37.75 88 ASP A N 1
ATOM 678 C CA . ASP A 1 88 ? 49.656 7.491 -29.217 1.00 37.75 88 ASP A CA 1
ATOM 679 C C . ASP A 1 88 ? 50.196 7.377 -30.649 1.00 37.75 88 ASP A C 1
ATOM 681 O O . ASP A 1 88 ? 51.277 6.822 -30.852 1.00 37.75 88 ASP A O 1
ATOM 685 N N . ARG A 1 89 ? 49.415 7.886 -31.610 1.00 40.19 89 ARG A N 1
ATOM 686 C CA . ARG A 1 89 ? 49.615 7.909 -33.075 1.00 40.19 89 ARG A CA 1
ATOM 687 C C . ARG A 1 89 ? 49.045 6.723 -33.878 1.00 40.19 89 ARG A C 1
ATOM 689 O O . ARG A 1 89 ? 49.285 5.561 -33.593 1.00 40.19 89 ARG A O 1
ATOM 696 N N . THR A 1 90 ? 48.319 7.124 -34.930 1.00 36.56 90 THR A N 1
ATOM 697 C CA . THR A 1 90 ? 47.707 6.380 -36.050 1.00 36.56 90 THR A CA 1
ATOM 698 C C . THR A 1 90 ? 46.464 5.530 -35.768 1.00 36.56 90 THR A C 1
ATOM 700 O O . THR A 1 90 ? 46.553 4.316 -35.662 1.00 36.56 90 THR A O 1
ATOM 703 N N . ALA A 1 91 ? 45.292 6.175 -35.773 1.00 34.16 91 ALA A N 1
ATOM 704 C CA . ALA A 1 91 ? 44.091 5.685 -36.466 1.00 34.16 91 ALA A CA 1
ATOM 705 C C . ALA A 1 91 ? 43.062 6.825 -36.568 1.00 34.16 91 ALA A C 1
ATOM 707 O O . ALA A 1 91 ? 42.081 6.894 -35.833 1.00 34.16 91 ALA A O 1
ATOM 708 N N . ASP A 1 92 ? 43.344 7.751 -37.478 1.00 37.25 92 ASP A N 1
ATOM 709 C CA . ASP A 1 92 ? 42.294 8.466 -38.190 1.00 37.25 92 ASP A CA 1
ATOM 710 C C . ASP A 1 92 ? 41.713 7.491 -39.238 1.00 37.25 92 ASP A C 1
ATOM 712 O O . ASP A 1 92 ? 42.471 6.717 -39.829 1.00 37.25 92 ASP A O 1
ATOM 716 N N . ARG A 1 93 ? 40.398 7.580 -39.483 1.00 37.59 93 ARG A N 1
ATOM 717 C CA . ARG A 1 93 ? 39.575 6.899 -40.514 1.00 37.59 93 ARG A CA 1
ATOM 718 C C . ARG A 1 93 ? 38.834 5.587 -40.174 1.00 37.59 93 ARG A C 1
ATOM 720 O O . ARG A 1 93 ? 39.398 4.563 -39.809 1.00 37.59 93 ARG A O 1
ATOM 727 N N . THR A 1 94 ? 37.541 5.638 -40.531 1.00 34.72 94 THR A N 1
ATOM 728 C CA . THR A 1 94 ? 36.520 4.577 -40.712 1.00 34.72 94 THR A CA 1
ATOM 729 C C . THR A 1 94 ? 35.648 4.166 -39.516 1.00 34.72 94 THR A C 1
ATOM 731 O O . THR A 1 94 ? 35.468 2.992 -39.209 1.00 34.72 94 THR A O 1
ATOM 734 N N . ALA A 1 95 ? 34.964 5.148 -38.920 1.00 33.91 95 ALA A N 1
ATOM 735 C CA . ALA A 1 95 ? 33.656 4.919 -38.303 1.00 33.91 95 ALA A CA 1
ATOM 736 C C . ALA A 1 95 ? 32.595 4.821 -39.418 1.00 33.91 95 ALA A C 1
ATOM 738 O O . ALA A 1 95 ? 32.220 5.833 -40.004 1.00 33.91 95 ALA A O 1
ATOM 739 N N . GLY A 1 96 ? 32.163 3.604 -39.757 1.00 34.06 96 GLY A N 1
ATOM 740 C CA . GLY A 1 96 ? 31.152 3.394 -40.803 1.00 34.06 96 GLY A CA 1
ATOM 741 C C . GLY A 1 96 ? 30.505 2.008 -40.842 1.00 34.06 96 GLY A C 1
ATOM 742 O O . GLY A 1 96 ? 29.324 1.926 -41.138 1.00 34.06 96 GLY A O 1
ATOM 743 N N . ASP A 1 97 ? 31.206 0.934 -40.457 1.00 39.94 97 ASP A N 1
ATOM 744 C CA . ASP A 1 97 ? 30.765 -0.434 -40.815 1.00 39.94 97 ASP A CA 1
ATOM 745 C C . ASP A 1 97 ? 30.640 -1.436 -39.651 1.00 39.94 97 ASP A C 1
ATOM 747 O O . ASP A 1 97 ? 30.576 -2.649 -39.853 1.00 39.94 97 ASP A O 1
ATOM 751 N N . ALA A 1 98 ? 30.583 -0.967 -38.402 1.00 39.06 98 ALA A N 1
ATOM 752 C CA . ALA A 1 98 ? 30.537 -1.863 -37.240 1.00 39.06 98 ALA A CA 1
ATOM 753 C C . ALA A 1 98 ? 29.214 -2.654 -37.113 1.00 39.06 98 ALA A C 1
ATOM 755 O O . ALA A 1 98 ? 29.227 -3.779 -36.621 1.00 39.06 98 ALA A O 1
ATOM 756 N N . SER A 1 99 ? 28.088 -2.103 -37.589 1.00 36.75 99 SER A N 1
ATOM 757 C CA . SER A 1 99 ? 26.772 -2.765 -37.509 1.00 36.75 99 SER A CA 1
ATOM 758 C C . SER A 1 99 ? 26.604 -3.867 -38.565 1.00 36.75 99 SER A C 1
ATOM 760 O O . SER A 1 99 ? 26.080 -4.931 -38.259 1.00 36.75 99 SER A O 1
ATOM 762 N N . ALA A 1 100 ? 27.119 -3.664 -39.783 1.00 38.34 100 ALA A N 1
ATOM 763 C CA . ALA A 1 100 ? 27.044 -4.656 -40.862 1.00 38.34 100 ALA A CA 1
ATOM 764 C C . ALA A 1 100 ? 27.913 -5.897 -40.576 1.00 38.34 100 ALA A C 1
ATOM 766 O O . ALA A 1 100 ? 27.522 -7.027 -40.867 1.00 38.34 100 ALA A O 1
ATOM 767 N N . ARG A 1 101 ? 29.066 -5.697 -39.920 1.00 41.00 101 ARG A N 1
ATOM 768 C CA . ARG A 1 101 ? 29.949 -6.792 -39.485 1.00 41.00 101 ARG A CA 1
ATOM 769 C C . ARG A 1 101 ? 29.373 -7.596 -38.313 1.00 41.00 101 ARG A C 1
ATOM 771 O O . ARG A 1 101 ? 29.712 -8.765 -38.171 1.00 41.00 101 ARG A O 1
ATOM 778 N N . LEU A 1 102 ? 28.491 -7.001 -37.502 1.00 39.44 102 LEU A N 1
ATOM 779 C CA . LEU A 1 102 ? 27.804 -7.669 -36.391 1.00 39.44 102 LEU A CA 1
ATOM 780 C C . LEU A 1 102 ? 26.725 -8.641 -36.891 1.00 39.44 102 LEU A C 1
ATOM 782 O O . LEU A 1 102 ? 26.694 -9.778 -36.430 1.00 39.44 102 LEU A O 1
ATOM 786 N N . CYS A 1 103 ? 25.907 -8.242 -37.873 1.00 40.25 103 CYS A N 1
ATOM 787 C CA . CYS A 1 103 ? 24.932 -9.145 -38.497 1.00 40.25 103 CYS A CA 1
ATOM 788 C C . CYS A 1 103 ? 25.632 -10.318 -39.200 1.00 40.25 103 CYS A C 1
ATOM 790 O O . CYS A 1 103 ? 25.274 -11.466 -38.965 1.00 40.25 103 CYS A O 1
ATOM 792 N N . GLN A 1 104 ? 26.717 -10.058 -39.944 1.00 42.34 104 GLN A N 1
ATOM 793 C CA . GLN A 1 104 ? 27.504 -11.121 -40.583 1.00 42.34 104 GLN A CA 1
ATOM 794 C C . GLN A 1 104 ? 28.192 -12.063 -39.583 1.00 42.34 104 GLN A C 1
ATOM 796 O O . GLN A 1 104 ? 28.286 -13.256 -39.849 1.00 42.34 104 GLN A O 1
ATOM 801 N N . ALA A 1 105 ? 28.658 -11.570 -38.430 1.00 42.22 105 ALA A N 1
ATOM 802 C CA . ALA A 1 105 ? 29.271 -12.413 -37.401 1.00 42.22 105 ALA A CA 1
ATOM 803 C C . ALA A 1 105 ? 28.239 -13.266 -36.640 1.00 42.22 105 ALA A C 1
ATOM 805 O O . ALA A 1 105 ? 28.552 -14.389 -36.245 1.00 42.22 105 ALA A O 1
ATOM 806 N N . ILE A 1 106 ? 27.015 -12.760 -36.459 1.00 42.75 106 ILE A N 1
ATOM 807 C CA . ILE A 1 106 ? 25.898 -13.506 -35.864 1.00 42.75 106 ILE A CA 1
ATOM 808 C C . ILE A 1 106 ? 25.385 -14.564 -36.850 1.00 42.75 106 ILE A C 1
ATOM 810 O O . ILE A 1 106 ? 25.249 -15.722 -36.463 1.00 42.75 106 ILE A O 1
ATOM 814 N N . ASP A 1 107 ? 25.213 -14.220 -38.129 1.00 41.16 107 ASP A N 1
ATOM 815 C CA . ASP A 1 107 ? 24.821 -15.171 -39.177 1.00 41.16 107 ASP A CA 1
ATOM 816 C C . ASP A 1 107 ? 25.898 -16.250 -39.394 1.00 41.16 107 ASP A C 1
ATOM 818 O O . ASP A 1 107 ? 25.581 -17.432 -39.531 1.00 41.16 107 ASP A O 1
ATOM 822 N N . ALA A 1 108 ? 27.183 -15.881 -39.326 1.00 42.41 108 ALA A N 1
ATOM 823 C CA . ALA A 1 108 ? 28.293 -16.831 -39.374 1.00 42.41 108 ALA A CA 1
ATOM 824 C C . ALA A 1 108 ? 28.358 -17.733 -38.129 1.00 42.41 108 ALA A C 1
ATOM 826 O O . ALA A 1 108 ? 28.697 -18.906 -38.256 1.00 42.41 108 ALA A O 1
ATOM 827 N N . ALA A 1 109 ? 28.008 -17.234 -36.939 1.00 40.50 109 ALA A N 1
ATOM 828 C CA . ALA A 1 109 ? 27.942 -18.040 -35.717 1.00 40.50 109 ALA A CA 1
ATOM 829 C C . ALA A 1 109 ? 26.745 -19.012 -35.719 1.00 40.50 109 ALA A C 1
ATOM 831 O O . ALA A 1 109 ? 26.866 -20.132 -35.223 1.00 40.50 109 ALA A O 1
ATOM 832 N N . VAL A 1 110 ? 25.621 -18.619 -36.328 1.00 42.19 110 VAL A N 1
ATOM 833 C CA . VAL A 1 110 ? 24.456 -19.490 -36.560 1.00 42.19 110 VAL A CA 1
ATOM 834 C C . VAL A 1 110 ? 24.765 -20.546 -37.632 1.00 42.19 110 VAL A C 1
ATOM 836 O O . VAL A 1 110 ? 24.386 -21.705 -37.469 1.00 42.19 110 VAL A O 1
ATOM 839 N N . ALA A 1 111 ? 25.525 -20.200 -38.677 1.00 38.66 111 ALA A N 1
ATOM 840 C CA . ALA A 1 111 ? 25.976 -21.145 -39.704 1.00 38.66 111 ALA A CA 1
ATOM 841 C C . ALA A 1 111 ? 27.074 -22.110 -39.204 1.00 38.66 111 ALA A C 1
ATOM 843 O O . ALA A 1 111 ? 27.069 -23.294 -39.545 1.00 38.66 111 ALA A O 1
ATOM 844 N N . ALA A 1 112 ? 27.986 -21.643 -38.344 1.00 41.62 112 ALA A N 1
ATOM 845 C CA . ALA A 1 112 ? 29.067 -22.447 -37.763 1.00 41.62 112 ALA A CA 1
ATOM 846 C C . ALA A 1 112 ? 28.577 -23.509 -36.761 1.00 41.62 112 ALA A C 1
ATOM 848 O O . ALA A 1 112 ? 29.311 -24.445 -36.450 1.00 41.62 112 ALA A O 1
ATOM 849 N N . ALA A 1 113 ? 27.324 -23.427 -36.304 1.00 38.72 113 ALA A N 1
ATOM 850 C CA . ALA A 1 113 ? 26.694 -24.474 -35.504 1.00 38.72 113 ALA A CA 1
ATOM 851 C C . ALA A 1 113 ? 26.397 -25.769 -36.300 1.00 38.72 113 ALA A C 1
ATOM 853 O O . ALA A 1 113 ? 25.912 -26.732 -35.712 1.00 38.72 113 ALA A O 1
ATOM 854 N N . SER A 1 114 ? 26.690 -25.816 -37.612 1.00 36.50 114 SER A N 1
ATOM 855 C CA . SER A 1 114 ? 26.369 -26.960 -38.487 1.00 36.50 114 SER A CA 1
ATOM 856 C C . SER A 1 114 ? 27.531 -27.512 -39.343 1.00 36.50 114 SER A C 1
ATOM 858 O O . SER A 1 114 ? 27.272 -28.223 -40.311 1.00 36.50 114 SER A O 1
ATOM 860 N N . GLY A 1 115 ? 28.810 -27.273 -39.019 1.00 33.81 115 GLY A N 1
ATOM 861 C CA . GLY A 1 115 ? 29.912 -27.932 -39.750 1.00 33.81 115 GLY A CA 1
ATOM 862 C C . GLY A 1 115 ? 31.332 -27.635 -39.239 1.00 33.81 115 GLY A C 1
ATOM 863 O O . GLY A 1 115 ? 31.526 -26.636 -38.547 1.00 33.81 115 GLY A O 1
ATOM 864 N N . PRO A 1 116 ? 32.338 -28.489 -39.541 1.00 35.88 116 PRO A N 1
ATOM 865 C CA . PRO A 1 116 ? 33.683 -28.375 -38.981 1.00 35.88 116 PRO A CA 1
ATOM 866 C C . PRO A 1 116 ? 34.549 -27.334 -39.713 1.00 35.88 116 PRO A C 1
ATOM 868 O O . PRO A 1 116 ? 34.443 -27.129 -40.919 1.00 35.88 116 PRO A O 1
ATOM 871 N N . SER A 1 117 ? 35.413 -26.678 -38.935 1.00 38.88 117 SER A N 1
ATOM 872 C CA . SER A 1 117 ? 36.161 -25.454 -39.253 1.00 38.88 117 SER A CA 1
ATOM 873 C C . SER A 1 117 ? 37.208 -25.561 -40.368 1.00 38.88 117 SER A C 1
ATOM 875 O O . SER A 1 117 ? 37.931 -26.555 -40.418 1.00 38.88 117 SER A O 1
ATOM 877 N N . ALA A 1 118 ? 37.463 -24.449 -41.074 1.00 30.75 118 ALA A N 1
ATOM 878 C CA . ALA A 1 118 ? 38.805 -24.102 -41.561 1.00 30.75 118 ALA A CA 1
ATOM 879 C C . ALA A 1 118 ? 38.970 -22.592 -41.861 1.00 30.75 118 ALA A C 1
ATOM 881 O O . ALA A 1 118 ? 38.146 -22.007 -42.555 1.00 30.75 118 ALA A O 1
ATOM 882 N N . GLY A 1 119 ? 40.095 -22.012 -41.410 1.00 28.91 119 GLY A N 1
ATOM 883 C CA . GLY A 1 119 ? 40.804 -20.920 -42.102 1.00 28.91 119 GLY A CA 1
ATOM 884 C C . GLY A 1 119 ? 40.597 -19.474 -41.621 1.00 28.91 119 GLY A C 1
ATOM 885 O O . GLY A 1 119 ? 39.697 -18.781 -42.076 1.00 28.91 119 GLY A O 1
ATOM 886 N N . THR A 1 120 ? 41.518 -18.975 -40.790 1.00 33.28 120 THR A N 1
ATOM 887 C CA . THR A 1 120 ? 41.706 -17.544 -40.461 1.00 33.28 120 THR A CA 1
ATOM 888 C C . THR A 1 120 ? 42.445 -16.804 -41.588 1.00 33.28 120 THR A C 1
ATOM 890 O O . THR A 1 120 ? 43.398 -17.355 -42.142 1.00 33.28 120 THR A O 1
ATOM 893 N N . PRO A 1 121 ? 42.155 -15.508 -41.815 1.00 30.77 121 PRO A N 1
ATOM 894 C CA . PRO A 1 121 ? 43.257 -14.544 -41.906 1.00 30.77 121 PRO A CA 1
ATOM 895 C C . PRO A 1 121 ? 43.032 -13.247 -41.100 1.00 30.77 121 PRO A C 1
ATOM 897 O O . PRO A 1 121 ? 41.981 -12.619 -41.170 1.00 30.77 121 PRO A O 1
ATOM 900 N N . GLY A 1 122 ? 44.087 -12.821 -40.390 1.00 30.33 122 GLY A N 1
ATOM 901 C CA . GLY A 1 122 ? 44.354 -11.413 -40.061 1.00 30.33 122 GLY A CA 1
ATOM 902 C C . GLY A 1 122 ? 43.696 -10.817 -38.810 1.00 30.33 122 GLY A C 1
ATOM 903 O O . GLY A 1 122 ? 43.037 -9.786 -38.908 1.00 30.33 122 GLY A O 1
ATOM 904 N N . ALA A 1 123 ? 43.898 -11.399 -37.624 1.00 27.44 123 ALA A N 1
ATOM 905 C CA . ALA A 1 123 ? 43.450 -10.779 -36.375 1.00 27.44 123 ALA A CA 1
ATOM 906 C C . ALA A 1 123 ? 44.382 -9.624 -35.951 1.00 27.44 123 ALA A C 1
ATOM 908 O O . ALA A 1 123 ? 45.527 -9.847 -35.554 1.00 27.44 123 ALA A O 1
ATOM 909 N N . LEU A 1 124 ? 43.866 -8.390 -35.992 1.00 27.95 124 LEU A N 1
ATOM 910 C CA . LEU A 1 124 ? 44.364 -7.282 -35.173 1.00 27.95 124 LEU A CA 1
ATOM 911 C C . LEU A 1 124 ? 44.404 -7.752 -33.710 1.00 27.95 124 LEU A C 1
ATOM 913 O O . LEU A 1 124 ? 43.383 -8.174 -33.169 1.00 27.95 124 LEU A O 1
ATOM 917 N N . ALA A 1 125 ? 45.579 -7.707 -33.083 1.00 30.03 125 ALA A N 1
ATOM 918 C CA . ALA A 1 125 ? 45.759 -8.114 -31.695 1.00 30.03 125 ALA A CA 1
ATOM 919 C C . ALA A 1 125 ? 45.025 -7.140 -30.757 1.00 30.03 125 ALA A C 1
ATOM 921 O O . ALA A 1 125 ? 45.531 -6.069 -30.424 1.00 30.03 125 ALA A O 1
ATOM 922 N N . ILE A 1 126 ? 43.810 -7.511 -30.353 1.00 32.97 126 ILE A N 1
ATOM 923 C CA . ILE A 1 126 ? 43.038 -6.813 -29.323 1.00 32.97 126 ILE A CA 1
ATOM 924 C C . ILE A 1 126 ? 43.592 -7.240 -27.953 1.00 32.97 126 ILE A C 1
ATOM 926 O O . ILE A 1 126 ? 43.755 -8.442 -27.720 1.00 32.97 126 ILE A O 1
ATOM 930 N N . PRO A 1 127 ? 43.894 -6.305 -27.034 1.00 41.41 127 PRO A N 1
ATOM 931 C CA . PRO A 1 127 ? 44.474 -6.657 -25.748 1.00 41.41 127 PRO A CA 1
ATOM 932 C C . PRO A 1 127 ? 43.471 -7.430 -24.884 1.00 41.41 127 PRO A C 1
ATOM 934 O O . PRO A 1 127 ? 42.313 -7.032 -24.754 1.00 41.41 127 PRO A O 1
ATOM 937 N N . ALA A 1 128 ? 43.917 -8.533 -24.279 1.00 45.00 128 ALA A N 1
ATOM 938 C CA . ALA A 1 128 ? 43.082 -9.376 -23.433 1.00 45.00 128 ALA A CA 1
ATOM 939 C C . ALA A 1 128 ? 42.526 -8.570 -22.241 1.00 45.00 128 ALA A C 1
ATOM 941 O O . ALA A 1 128 ? 43.273 -8.063 -21.400 1.00 45.00 128 ALA A O 1
ATOM 942 N N . ALA A 1 129 ? 41.201 -8.438 -22.164 1.00 44.19 129 ALA A N 1
ATOM 943 C CA . ALA A 1 129 ? 40.536 -7.891 -20.988 1.00 44.19 129 ALA A CA 1
ATOM 944 C C . ALA A 1 129 ? 40.385 -8.987 -19.922 1.00 44.19 129 ALA A C 1
ATOM 946 O O . ALA A 1 129 ? 39.973 -10.108 -20.221 1.00 44.19 129 ALA A O 1
ATOM 947 N N . ARG A 1 130 ? 40.688 -8.662 -18.663 1.00 48.94 130 ARG A N 1
ATOM 948 C CA . ARG A 1 130 ? 40.527 -9.561 -17.511 1.00 48.94 130 ARG A CA 1
ATOM 949 C C . ARG A 1 130 ? 39.802 -8.872 -16.365 1.00 48.94 130 ARG A C 1
ATOM 951 O O . ARG A 1 130 ? 39.970 -7.680 -16.111 1.00 48.94 130 ARG A O 1
ATOM 958 N N . VAL A 1 131 ? 39.001 -9.638 -15.635 1.00 44.38 131 VAL A N 1
ATOM 959 C CA . VAL A 1 131 ? 38.345 -9.167 -14.409 1.00 44.38 131 VAL A CA 1
ATOM 960 C C . VAL A 1 131 ? 39.389 -9.162 -13.293 1.00 44.38 131 VAL A C 1
ATOM 962 O O . VAL A 1 131 ? 39.852 -10.225 -12.893 1.00 44.38 131 VAL A O 1
ATOM 965 N N . LEU A 1 132 ? 39.791 -7.984 -12.804 1.00 39.69 132 LEU A N 1
ATOM 966 C CA . LEU A 1 132 ? 40.810 -7.881 -11.744 1.00 39.69 132 LEU A CA 1
ATOM 967 C C . LEU A 1 132 ? 40.233 -7.952 -10.332 1.00 39.69 132 LEU A C 1
ATOM 969 O O . LEU A 1 132 ? 40.957 -8.246 -9.385 1.00 39.69 132 LEU A O 1
ATOM 973 N N . GLY A 1 133 ? 38.943 -7.663 -10.172 1.00 43.94 133 GLY A N 1
ATOM 974 C CA . GLY A 1 133 ? 38.300 -7.694 -8.869 1.00 43.94 133 GLY A CA 1
ATOM 975 C C . GLY A 1 133 ? 36.886 -7.126 -8.882 1.00 43.94 133 GLY A C 1
ATOM 976 O O . GLY A 1 133 ? 36.472 -6.405 -9.790 1.00 43.94 133 GLY A O 1
ATOM 977 N N . ILE A 1 134 ? 36.133 -7.457 -7.836 1.00 42.97 134 ILE A N 1
ATOM 978 C CA . ILE A 1 134 ? 34.811 -6.895 -7.552 1.00 42.97 134 ILE A CA 1
ATOM 979 C C . ILE A 1 134 ? 35.018 -5.833 -6.466 1.00 42.97 134 ILE A C 1
ATOM 981 O O . ILE A 1 134 ? 35.185 -6.165 -5.294 1.00 42.97 134 ILE A O 1
ATOM 985 N N . ALA A 1 135 ? 35.045 -4.550 -6.831 1.00 37.59 135 ALA A N 1
ATOM 986 C CA . ALA A 1 135 ? 35.272 -3.473 -5.870 1.00 37.59 135 ALA A CA 1
ATOM 987 C C . ALA A 1 135 ? 34.000 -3.212 -5.057 1.00 37.59 135 ALA A C 1
ATOM 989 O O . ALA A 1 135 ? 33.040 -2.650 -5.584 1.00 37.59 135 ALA A O 1
ATOM 990 N N . LYS A 1 136 ? 33.963 -3.569 -3.766 1.00 44.19 136 LYS A N 1
ATOM 991 C CA . LYS A 1 136 ? 32.841 -3.180 -2.897 1.00 44.19 136 LYS A CA 1
ATOM 992 C C . LYS A 1 136 ? 33.226 -3.029 -1.422 1.00 44.19 136 LYS A C 1
ATOM 994 O O . LYS A 1 136 ? 33.215 -3.993 -0.664 1.00 44.19 136 LYS A O 1
ATOM 999 N N . LEU A 1 137 ? 33.279 -1.778 -0.963 1.00 35.03 137 LEU A N 1
ATOM 1000 C CA . LEU A 1 137 ? 32.958 -1.411 0.428 1.00 35.03 137 LEU A CA 1
ATOM 1001 C C . LEU A 1 137 ? 31.556 -1.908 0.870 1.00 35.03 137 LEU A C 1
ATOM 1003 O O . LEU A 1 137 ? 31.288 -2.034 2.060 1.00 35.03 137 LEU A O 1
ATOM 1007 N N . LYS A 1 138 ? 30.664 -2.269 -0.071 1.00 38.91 138 LYS A N 1
ATOM 1008 C CA . LYS A 1 138 ? 29.379 -2.945 0.207 1.00 38.91 138 LYS A CA 1
ATOM 1009 C C . LYS A 1 138 ? 29.512 -4.436 0.590 1.00 38.91 138 LYS A C 1
ATOM 1011 O O . LYS A 1 138 ? 28.514 -5.032 0.988 1.00 38.91 138 LYS A O 1
ATOM 1016 N N . CYS A 1 139 ? 30.700 -5.048 0.498 1.00 48.28 139 CYS A N 1
ATOM 1017 C CA . CYS A 1 139 ? 30.886 -6.475 0.788 1.00 48.28 139 CYS A CA 1
ATOM 1018 C C . CYS A 1 139 ? 30.882 -6.814 2.277 1.00 48.28 139 CYS A C 1
ATOM 1020 O O . CYS A 1 139 ? 30.502 -7.928 2.595 1.00 48.28 139 CYS A O 1
ATOM 1022 N N . LEU A 1 140 ? 31.214 -5.908 3.204 1.00 52.19 140 LEU A N 1
ATOM 1023 C CA . LEU A 1 140 ? 31.291 -6.282 4.626 1.00 52.19 140 LEU A CA 1
ATOM 1024 C C . LEU A 1 140 ? 29.943 -6.790 5.160 1.00 52.19 140 LEU A C 1
ATOM 1026 O O . LEU A 1 140 ? 29.862 -7.853 5.761 1.00 52.19 140 LEU A O 1
ATOM 1030 N N . ASN A 1 141 ? 28.865 -6.074 4.843 1.00 55.56 141 ASN A N 1
ATOM 1031 C CA . ASN A 1 141 ? 27.504 -6.427 5.243 1.00 55.56 141 ASN A CA 1
ATOM 1032 C C . ASN A 1 141 ? 27.008 -7.734 4.615 1.00 55.56 141 ASN A C 1
ATOM 1034 O O . ASN A 1 141 ? 26.292 -8.494 5.265 1.00 55.56 141 ASN A O 1
ATOM 1038 N N . TYR A 1 142 ? 27.392 -7.995 3.367 1.00 62.59 142 TYR A N 1
ATOM 1039 C CA . TYR A 1 142 ? 27.065 -9.235 2.670 1.00 62.59 142 TYR A CA 1
ATOM 1040 C C . TYR A 1 142 ? 27.905 -10.417 3.177 1.00 62.59 142 TYR A C 1
ATOM 1042 O O . TYR A 1 142 ? 27.377 -11.509 3.374 1.00 62.59 142 TYR A O 1
ATOM 1050 N N . LEU A 1 143 ? 29.191 -10.188 3.448 1.00 64.31 143 LEU A N 1
ATOM 1051 C CA . LEU A 1 143 ? 30.114 -11.161 4.027 1.00 64.31 143 LEU A CA 1
ATOM 1052 C C . LEU A 1 143 ? 29.662 -11.573 5.430 1.00 64.31 143 LEU A C 1
ATOM 1054 O O . LEU A 1 143 ? 29.584 -12.767 5.703 1.00 64.31 143 LEU A O 1
ATOM 1058 N N . ILE A 1 144 ? 29.278 -10.608 6.274 1.00 70.00 144 ILE A N 1
ATOM 1059 C CA . ILE A 1 144 ? 28.704 -10.863 7.601 1.00 70.00 144 ILE A CA 1
ATOM 1060 C C . ILE A 1 144 ? 27.428 -11.697 7.471 1.00 70.00 144 ILE A C 1
ATOM 1062 O O . ILE A 1 144 ? 27.360 -12.785 8.033 1.00 70.00 144 ILE A O 1
ATOM 1066 N N . ARG A 1 145 ? 26.441 -11.234 6.693 1.00 75.19 145 ARG A N 1
ATOM 1067 C CA . ARG A 1 145 ? 25.123 -11.888 6.599 1.00 75.19 145 ARG A CA 1
ATOM 1068 C C . ARG A 1 145 ? 25.185 -13.290 5.998 1.00 75.19 145 ARG A C 1
ATOM 1070 O O . ARG A 1 145 ? 24.508 -14.195 6.479 1.00 75.19 145 ARG A O 1
ATOM 1077 N N . THR A 1 146 ? 25.984 -13.473 4.954 1.00 70.12 146 THR A N 1
ATOM 1078 C CA . THR A 1 146 ? 25.960 -14.698 4.148 1.00 70.12 146 THR A CA 1
ATOM 1079 C C . THR A 1 146 ? 27.033 -15.679 4.589 1.00 70.12 146 THR A C 1
ATOM 1081 O O . THR A 1 146 ? 26.734 -16.821 4.922 1.00 70.12 146 THR A O 1
ATOM 1084 N N . PHE A 1 147 ? 28.292 -15.253 4.618 1.00 71.12 147 PHE A N 1
ATOM 1085 C CA . PHE A 1 147 ? 29.398 -16.178 4.847 1.00 71.12 147 PHE A CA 1
ATOM 1086 C C . PHE A 1 147 ? 29.707 -16.364 6.322 1.00 71.12 147 PHE A C 1
ATOM 1088 O O . PHE A 1 147 ? 29.986 -17.487 6.726 1.00 71.12 147 PHE A O 1
ATOM 1095 N N . GLY A 1 148 ? 29.636 -15.290 7.107 1.00 75.44 148 GLY A N 1
ATOM 1096 C CA . GLY A 1 148 ? 29.896 -15.325 8.539 1.00 75.44 148 GLY A CA 1
ATOM 1097 C C . GLY A 1 148 ? 28.720 -15.865 9.345 1.00 75.44 148 GLY A C 1
ATOM 1098 O O . GLY A 1 148 ? 28.925 -16.721 10.192 1.00 75.44 148 GLY A O 1
ATOM 1099 N N . VAL A 1 149 ? 27.493 -15.429 9.041 1.00 83.12 149 VAL A N 1
ATOM 1100 C CA . VAL A 1 149 ? 26.289 -15.852 9.768 1.00 83.12 149 VAL A CA 1
ATOM 1101 C C . VAL A 1 149 ? 25.592 -17.019 9.078 1.00 83.12 149 VAL A C 1
ATOM 1103 O O . VAL A 1 149 ? 25.675 -18.128 9.588 1.00 83.12 149 VAL A O 1
ATOM 1106 N N . ARG A 1 150 ? 24.944 -16.831 7.918 1.00 82.38 150 ARG A N 1
ATOM 1107 C CA . ARG A 1 150 ? 24.101 -17.875 7.296 1.00 82.38 150 ARG A CA 1
ATOM 1108 C C . ARG A 1 150 ? 24.838 -19.200 7.073 1.00 82.38 150 ARG A C 1
ATOM 1110 O O . ARG A 1 150 ? 24.354 -20.244 7.495 1.00 82.38 150 ARG A O 1
ATOM 1117 N N . ASN A 1 151 ? 26.003 -19.171 6.427 1.00 83.75 151 ASN A N 1
ATOM 1118 C CA . ASN A 1 151 ? 26.717 -20.394 6.043 1.00 83.75 151 ASN A CA 1
ATOM 1119 C C . ASN A 1 151 ? 27.352 -21.122 7.235 1.00 83.75 151 ASN A C 1
ATOM 1121 O O . ASN A 1 151 ? 27.541 -22.335 7.174 1.00 83.75 151 ASN A O 1
ATOM 1125 N N . GLN A 1 152 ? 27.685 -20.402 8.311 1.00 88.31 152 GLN A N 1
ATOM 1126 C CA . GLN A 1 152 ? 28.250 -20.997 9.527 1.00 88.31 152 GLN A CA 1
ATOM 1127 C C . GLN A 1 152 ? 27.200 -21.207 10.628 1.00 88.31 152 GLN A C 1
ATOM 1129 O O . GLN A 1 152 ? 27.519 -21.799 11.657 1.00 88.31 152 GLN A O 1
ATOM 1134 N N . LEU A 1 153 ? 25.945 -20.794 10.419 1.00 87.50 153 LEU A N 1
ATOM 1135 C CA . LEU A 1 153 ? 24.851 -20.978 11.373 1.00 87.50 153 LEU A CA 1
ATOM 1136 C C . LEU A 1 153 ? 24.646 -22.453 11.763 1.00 87.50 153 LEU A C 1
ATOM 1138 O O . LEU A 1 153 ? 24.530 -22.717 12.958 1.00 87.50 153 LEU A O 1
ATOM 1142 N N . PRO A 1 154 ? 24.698 -23.440 10.841 1.00 89.56 154 PRO A N 1
ATOM 1143 C CA . PRO A 1 154 ? 24.619 -24.849 11.231 1.00 89.56 154 PRO A CA 1
ATOM 1144 C C . PRO A 1 154 ? 25.752 -25.275 12.171 1.00 89.56 154 PRO A C 1
ATOM 1146 O O . PRO A 1 154 ? 25.540 -26.101 13.052 1.00 89.56 154 PRO A O 1
ATOM 1149 N N . VAL A 1 155 ? 26.947 -24.700 12.007 1.00 90.75 155 VAL A N 1
ATOM 1150 C CA . VAL A 1 155 ? 28.100 -24.982 12.872 1.00 90.75 155 VAL A CA 1
ATOM 1151 C C . VAL A 1 155 ? 27.890 -24.357 14.245 1.00 90.75 155 VAL A C 1
ATOM 1153 O O . VAL A 1 155 ? 28.108 -25.030 15.247 1.00 90.75 155 VAL A O 1
ATOM 1156 N N . LEU A 1 156 ? 27.399 -23.117 14.296 1.00 91.19 156 LEU A N 1
ATOM 1157 C CA . LEU A 1 156 ? 27.061 -22.442 15.547 1.00 91.19 156 LEU A CA 1
ATOM 1158 C C . LEU A 1 156 ? 25.996 -23.207 16.344 1.00 91.19 156 LEU A C 1
ATOM 1160 O O . LEU A 1 156 ? 26.155 -23.390 17.546 1.00 91.19 156 LEU A O 1
ATOM 1164 N N . LEU A 1 157 ? 24.948 -23.695 15.675 1.00 87.56 157 LEU A N 1
ATOM 1165 C CA . LEU A 1 157 ? 23.840 -24.402 16.322 1.00 87.56 157 LEU A CA 1
ATOM 1166 C C . LEU A 1 157 ? 24.196 -25.836 16.745 1.00 87.56 157 LEU A C 1
ATOM 1168 O O . LEU A 1 157 ? 23.719 -26.287 17.781 1.00 87.56 157 LEU A O 1
ATOM 1172 N N . ARG A 1 158 ? 25.017 -26.560 15.969 1.00 89.88 158 ARG A N 1
ATOM 1173 C CA . ARG A 1 158 ? 25.357 -27.975 16.244 1.00 89.88 158 ARG A CA 1
ATOM 1174 C C . ARG A 1 158 ? 26.620 -28.163 17.080 1.00 89.88 158 ARG A C 1
ATOM 1176 O O . ARG A 1 158 ? 26.708 -29.124 17.834 1.00 89.88 158 ARG A O 1
ATOM 1183 N N . HIS A 1 159 ? 27.609 -27.289 16.912 1.00 90.44 159 HIS A N 1
ATOM 1184 C CA . HIS A 1 159 ? 28.945 -27.437 17.501 1.00 90.44 159 HIS A CA 1
ATOM 1185 C C . HIS A 1 159 ? 29.319 -26.284 18.447 1.00 90.44 159 HIS A C 1
ATOM 1187 O O . HIS A 1 159 ? 30.379 -26.317 19.071 1.00 90.44 159 HIS A O 1
ATOM 1193 N N . GLY A 1 160 ? 28.448 -25.280 18.584 1.00 87.94 160 GLY A N 1
ATOM 1194 C CA . GLY A 1 160 ? 28.602 -24.190 19.541 1.00 87.94 160 GLY A CA 1
ATOM 1195 C C . GLY A 1 160 ? 29.562 -23.080 19.102 1.00 87.94 160 GLY A C 1
ATOM 1196 O O . GLY A 1 160 ? 30.190 -23.113 18.040 1.00 87.94 160 GLY A O 1
ATOM 1197 N N . ALA A 1 161 ? 29.668 -22.061 19.958 1.00 88.19 161 ALA A N 1
ATOM 1198 C CA . ALA A 1 161 ? 30.382 -20.813 19.680 1.00 88.19 161 ALA A CA 1
ATOM 1199 C C . ALA A 1 161 ? 31.874 -21.010 19.353 1.00 88.19 161 ALA A C 1
ATOM 1201 O O . ALA A 1 161 ? 32.398 -20.362 18.448 1.00 88.19 161 ALA A O 1
ATOM 1202 N N . ASN A 1 162 ? 32.555 -21.930 20.042 1.00 89.31 162 ASN A N 1
ATOM 1203 C CA . ASN A 1 162 ? 33.998 -22.133 19.883 1.00 89.31 162 ASN A CA 1
ATOM 1204 C C . ASN A 1 162 ? 34.372 -22.644 18.482 1.00 89.31 162 ASN A C 1
ATOM 1206 O O . ASN A 1 162 ? 35.271 -22.092 17.840 1.00 89.31 162 ASN A O 1
ATOM 1210 N N . GLU A 1 163 ? 33.663 -23.656 17.974 1.00 89.50 163 GLU A N 1
ATOM 1211 C CA . GLU A 1 163 ? 33.907 -24.188 16.627 1.00 89.50 163 GLU A CA 1
ATOM 1212 C C . GLU A 1 163 ? 33.434 -23.226 15.530 1.00 89.50 163 GLU A C 1
ATOM 1214 O O . GLU A 1 163 ? 34.105 -23.059 14.507 1.00 89.50 163 GLU A O 1
ATOM 1219 N N . TYR A 1 164 ? 32.348 -22.491 15.772 1.00 93.50 164 TYR A N 1
ATOM 1220 C CA . TYR A 1 164 ? 31.922 -21.403 14.896 1.00 93.50 164 TYR A CA 1
ATOM 1221 C C . TYR A 1 164 ? 33.014 -20.327 14.734 1.00 93.50 164 TYR A C 1
ATOM 1223 O O . TYR A 1 164 ? 33.412 -20.011 13.610 1.00 93.50 164 TYR A O 1
ATOM 1231 N N . LEU A 1 165 ? 33.583 -19.818 15.833 1.00 90.88 165 LEU A N 1
ATOM 1232 C CA . LEU A 1 165 ? 34.625 -18.783 15.788 1.00 90.88 165 LEU A CA 1
ATOM 1233 C C . LEU A 1 165 ? 35.940 -19.278 15.172 1.00 90.88 165 LEU A C 1
ATOM 1235 O O . LEU A 1 165 ? 36.681 -18.503 14.559 1.00 90.88 165 LEU A O 1
ATOM 1239 N N . LYS A 1 166 ? 36.245 -20.572 15.295 1.00 90.31 166 LYS A N 1
ATOM 1240 C CA . LYS A 1 166 ? 37.373 -21.202 14.597 1.00 90.31 166 LYS A CA 1
ATOM 1241 C C . LYS A 1 166 ? 37.152 -21.224 13.080 1.00 90.31 166 LYS A C 1
ATOM 1243 O O . LYS A 1 166 ? 38.067 -20.896 12.325 1.00 90.31 166 LYS A O 1
ATOM 1248 N N . ARG A 1 167 ? 35.934 -21.520 12.614 1.00 85.25 167 ARG A N 1
ATOM 1249 C CA . ARG A 1 167 ? 35.595 -21.472 11.180 1.00 85.25 167 ARG A CA 1
ATOM 1250 C C . ARG A 1 167 ? 35.534 -20.059 10.613 1.00 85.25 167 ARG A C 1
ATOM 1252 O O . ARG A 1 167 ? 35.983 -19.849 9.489 1.00 85.25 167 ARG A O 1
ATOM 1259 N N . VAL A 1 168 ? 35.067 -19.088 11.392 1.00 82.69 168 VAL A N 1
ATOM 1260 C CA . VAL A 1 168 ? 35.112 -17.664 11.025 1.00 82.69 168 VAL A CA 1
ATOM 1261 C C . VAL A 1 168 ? 36.558 -17.186 10.811 1.00 82.69 168 VAL A C 1
ATOM 1263 O O . VAL A 1 168 ? 36.830 -16.454 9.861 1.00 82.69 168 VAL A O 1
ATOM 1266 N N . ARG A 1 169 ? 37.522 -17.658 11.615 1.00 82.44 169 ARG A N 1
ATOM 1267 C CA . ARG A 1 169 ? 38.953 -17.370 11.388 1.00 82.44 169 ARG A CA 1
ATOM 1268 C C . ARG A 1 169 ? 39.475 -17.957 10.072 1.00 82.44 169 ARG A C 1
ATOM 1270 O O . ARG A 1 169 ? 40.177 -17.273 9.333 1.00 82.44 169 ARG A O 1
ATOM 1277 N N . ASN A 1 170 ? 39.077 -19.181 9.722 1.00 80.19 170 ASN A N 1
ATOM 1278 C CA . ASN A 1 170 ? 39.403 -19.765 8.412 1.00 80.19 170 ASN A CA 1
ATOM 1279 C C . ASN A 1 170 ? 38.754 -18.992 7.253 1.00 80.19 170 ASN A C 1
ATOM 1281 O O . ASN A 1 170 ? 39.344 -18.884 6.180 1.00 80.19 170 ASN A O 1
ATOM 1285 N N . PHE A 1 171 ? 37.565 -18.424 7.470 1.00 76.38 171 PHE A N 1
ATOM 1286 C CA . PHE A 1 171 ? 36.912 -17.536 6.512 1.00 76.38 171 PHE A CA 1
ATOM 1287 C C . PHE A 1 171 ? 37.756 -16.284 6.223 1.00 76.38 171 PHE A C 1
ATOM 1289 O O . PHE A 1 171 ? 37.924 -15.956 5.050 1.00 76.38 171 PHE A O 1
ATOM 1296 N N . PHE A 1 172 ? 38.359 -15.644 7.233 1.00 73.69 172 PHE A N 1
ATOM 1297 C CA . PHE A 1 172 ? 39.245 -14.490 7.008 1.00 73.69 172 PHE A CA 1
ATOM 1298 C C . PHE A 1 172 ? 40.408 -14.827 6.074 1.00 73.69 172 PHE A C 1
ATOM 1300 O O . PHE A 1 172 ? 40.704 -14.060 5.160 1.00 73.69 172 PHE A O 1
ATOM 1307 N N . ARG A 1 173 ? 41.001 -16.013 6.246 1.00 71.62 173 ARG A N 1
ATOM 1308 C CA . ARG A 1 173 ? 42.083 -16.509 5.390 1.00 71.62 173 ARG A CA 1
ATOM 1309 C C . ARG A 1 173 ? 41.611 -16.808 3.964 1.00 71.62 173 ARG A C 1
ATOM 1311 O O . ARG A 1 173 ? 42.239 -16.359 3.014 1.00 71.62 173 ARG A O 1
ATOM 1318 N N . ASN A 1 174 ? 40.503 -17.533 3.808 1.00 63.81 174 ASN A N 1
ATOM 1319 C CA . ASN A 1 174 ? 39.995 -17.958 2.496 1.00 63.81 174 ASN A CA 1
ATOM 1320 C C . ASN A 1 174 ? 39.508 -16.789 1.626 1.00 63.81 174 ASN A C 1
ATOM 1322 O O . ASN A 1 174 ? 39.497 -16.897 0.405 1.00 63.81 174 ASN A O 1
ATOM 1326 N N . TRP A 1 175 ? 39.091 -15.692 2.258 1.00 57.88 175 TRP A N 1
ATOM 1327 C CA . TRP A 1 175 ? 38.610 -14.485 1.584 1.00 57.88 175 TRP A CA 1
ATOM 1328 C C . TRP A 1 175 ? 39.638 -13.353 1.572 1.00 57.88 175 TRP A C 1
ATOM 1330 O O . TRP A 1 175 ? 39.296 -12.239 1.179 1.00 57.88 175 TRP A O 1
ATOM 1340 N N . SER A 1 176 ? 40.870 -13.628 2.015 1.00 62.06 176 SER A N 1
ATOM 1341 C CA . SER A 1 176 ? 41.964 -12.653 2.091 1.00 62.06 176 SER A CA 1
ATOM 1342 C C . SER A 1 176 ? 41.534 -11.337 2.758 1.00 62.06 176 SER A C 1
ATOM 1344 O O . SER A 1 176 ? 41.806 -10.251 2.250 1.00 62.06 176 SER A O 1
ATOM 1346 N N . VAL A 1 177 ? 40.810 -11.433 3.881 1.00 57.00 177 VAL A N 1
ATOM 1347 C CA . VAL A 1 177 ? 40.329 -10.263 4.629 1.00 57.00 177 VAL A CA 1
ATOM 1348 C C . VAL A 1 177 ? 41.533 -9.514 5.222 1.00 57.00 177 VAL A C 1
ATOM 1350 O O . VAL A 1 177 ? 42.279 -10.134 5.986 1.00 57.00 177 VAL A O 1
ATOM 1353 N N . PRO A 1 178 ? 41.711 -8.207 4.932 1.00 58.59 178 PRO A N 1
ATOM 1354 C CA . PRO A 1 178 ? 42.831 -7.422 5.458 1.00 58.59 178 PRO A CA 1
ATOM 1355 C C . PRO A 1 178 ? 42.903 -7.462 6.988 1.00 58.59 178 PRO A C 1
ATOM 1357 O O . PRO A 1 178 ? 41.863 -7.419 7.656 1.00 58.59 178 PRO A O 1
ATOM 1360 N N . GLU A 1 179 ? 44.114 -7.562 7.542 1.00 65.44 179 GLU A N 1
ATOM 1361 C CA . GLU A 1 179 ? 44.358 -7.755 8.980 1.00 65.44 179 GLU A CA 1
ATOM 1362 C C . GLU A 1 179 ? 43.720 -6.652 9.833 1.00 65.44 179 GLU A C 1
ATOM 1364 O O . GLU A 1 179 ? 43.099 -6.937 10.856 1.00 65.44 179 GLU A O 1
ATOM 1369 N N . GLU A 1 180 ? 43.741 -5.409 9.356 1.00 58.91 180 GLU A N 1
ATOM 1370 C CA . GLU A 1 180 ? 43.153 -4.238 10.008 1.00 58.91 180 GLU A CA 1
ATOM 1371 C C . GLU A 1 180 ? 41.623 -4.314 10.184 1.00 58.91 180 GLU A C 1
ATOM 1373 O O . GLU A 1 180 ? 41.039 -3.595 10.998 1.00 58.91 180 GLU A O 1
ATOM 1378 N N . HIS A 1 181 ? 40.938 -5.186 9.441 1.00 56.00 181 HIS A N 1
ATOM 1379 C CA . HIS A 1 181 ? 39.483 -5.359 9.511 1.00 56.00 181 HIS A CA 1
ATOM 1380 C C . HIS A 1 181 ? 39.051 -6.598 10.302 1.00 56.00 181 HIS A C 1
ATOM 1382 O O . HIS A 1 181 ? 37.879 -6.704 10.688 1.00 56.00 181 HIS A O 1
ATOM 1388 N N . GLN A 1 182 ? 39.979 -7.512 10.590 1.00 73.88 182 GLN A N 1
ATOM 1389 C CA . GLN A 1 182 ? 39.686 -8.753 11.303 1.00 73.88 182 GLN A CA 1
ATOM 1390 C C . GLN A 1 182 ? 39.204 -8.525 12.749 1.00 73.88 182 GLN A C 1
ATOM 1392 O O . GLN A 1 182 ? 38.211 -9.158 13.109 1.00 73.88 182 GLN A O 1
ATOM 1397 N N . PRO A 1 183 ? 39.767 -7.605 13.568 1.00 73.62 183 PRO A N 1
ATOM 1398 C CA . PRO A 1 183 ? 39.303 -7.387 14.946 1.00 73.62 183 PRO A CA 1
ATOM 1399 C C . PRO A 1 183 ? 37.841 -6.936 15.027 1.00 73.62 183 PRO A C 1
ATOM 1401 O O . PRO A 1 183 ? 37.057 -7.450 15.827 1.00 73.62 183 PRO A O 1
ATOM 1404 N N . ARG A 1 184 ? 37.442 -6.013 14.142 1.00 69.50 184 ARG A N 1
ATOM 1405 C CA . ARG A 1 184 ? 36.067 -5.502 14.067 1.00 69.50 184 ARG A CA 1
ATOM 1406 C C . ARG A 1 184 ? 35.081 -6.601 13.677 1.00 69.50 184 ARG A C 1
ATOM 1408 O O . ARG A 1 184 ? 34.021 -6.723 14.284 1.00 69.50 184 ARG A O 1
ATOM 1415 N N . LEU A 1 185 ? 35.426 -7.401 12.670 1.00 70.50 185 LEU A N 1
ATOM 1416 C CA . LEU A 1 185 ? 34.604 -8.533 12.245 1.00 70.50 185 LEU A CA 1
ATOM 1417 C C . LEU A 1 185 ? 34.531 -9.618 13.318 1.00 70.50 185 LEU A C 1
ATOM 1419 O O . LEU A 1 185 ? 33.459 -10.164 13.567 1.00 70.50 185 LEU A O 1
ATOM 1423 N N . HIS A 1 186 ? 35.650 -9.898 13.979 1.00 80.50 186 HIS A N 1
ATOM 1424 C CA . HIS A 1 186 ? 35.714 -10.868 15.059 1.00 80.50 186 HIS A CA 1
ATOM 1425 C C . HIS A 1 186 ? 34.772 -10.489 16.206 1.00 80.50 186 HIS A C 1
ATOM 1427 O O . HIS A 1 186 ? 33.995 -11.331 16.641 1.00 80.50 186 HIS A O 1
ATOM 1433 N N . SER A 1 187 ? 34.753 -9.216 16.619 1.00 78.19 187 SER A N 1
ATOM 1434 C CA . SER A 1 187 ? 33.817 -8.719 17.637 1.00 78.19 187 SER A CA 1
ATOM 1435 C C . SER A 1 187 ? 32.348 -8.950 17.252 1.00 78.19 187 SER A C 1
ATOM 1437 O O . SER A 1 187 ? 31.580 -9.464 18.063 1.00 78.19 187 SER A O 1
ATOM 1439 N N . ILE A 1 188 ? 31.966 -8.667 16.001 1.00 79.25 188 ILE A N 1
ATOM 1440 C CA . ILE A 1 188 ? 30.595 -8.894 15.509 1.00 79.25 188 ILE A CA 1
ATOM 1441 C C . ILE A 1 188 ? 30.218 -10.378 15.596 1.00 79.25 188 ILE A C 1
ATOM 1443 O O . ILE A 1 188 ? 29.139 -10.714 16.080 1.00 79.25 188 ILE A O 1
ATOM 1447 N N . PHE A 1 189 ? 31.099 -11.278 15.154 1.00 86.62 189 PHE A N 1
ATOM 1448 C CA . PHE A 1 189 ? 30.811 -12.713 15.163 1.00 86.62 189 PHE A CA 1
ATOM 1449 C C . PHE A 1 189 ? 30.824 -13.321 16.569 1.00 86.62 189 PHE A C 1
ATOM 1451 O O . PHE A 1 189 ? 30.013 -14.203 16.841 1.00 86.62 189 PHE A O 1
ATOM 1458 N N . SER A 1 190 ? 31.682 -12.838 17.467 1.00 83.75 190 SER A N 1
ATOM 1459 C CA . SER A 1 190 ? 31.692 -13.250 18.875 1.00 83.75 190 SER A CA 1
ATOM 1460 C C . SER A 1 190 ? 30.414 -12.823 19.593 1.00 83.75 190 SER A C 1
ATOM 1462 O O . SER A 1 190 ? 29.789 -13.643 20.263 1.00 83.75 190 SER A O 1
ATOM 1464 N N . ASN A 1 191 ? 29.963 -11.585 19.374 1.00 82.94 191 ASN A N 1
ATOM 1465 C CA . ASN A 1 191 ? 28.706 -11.091 19.938 1.00 82.94 191 ASN A CA 1
ATOM 1466 C C . ASN A 1 191 ? 27.497 -11.843 19.372 1.00 82.94 191 ASN A C 1
ATOM 1468 O O . ASN A 1 191 ? 26.574 -12.166 20.111 1.00 82.94 191 ASN A O 1
ATOM 1472 N N . TRP A 1 192 ? 27.522 -12.188 18.082 1.00 88.44 192 TRP A N 1
ATOM 1473 C CA . TRP A 1 192 ? 26.471 -13.000 17.469 1.00 88.44 192 TRP A CA 1
ATOM 1474 C C . TRP A 1 192 ? 26.406 -14.408 18.071 1.00 88.44 192 TRP A C 1
ATOM 1476 O O . TRP A 1 192 ? 25.327 -14.921 18.351 1.00 88.44 192 TRP A O 1
ATOM 1486 N N . ALA A 1 193 ? 27.560 -15.037 18.305 1.00 87.56 193 ALA A N 1
ATOM 1487 C CA . ALA A 1 193 ? 27.610 -16.350 18.935 1.00 87.56 193 ALA A CA 1
ATOM 1488 C C . ALA A 1 193 ? 27.071 -16.320 20.376 1.00 87.56 193 ALA A C 1
ATOM 1490 O O . ALA A 1 193 ? 26.375 -17.252 20.782 1.00 87.56 193 ALA A O 1
ATOM 1491 N N . ALA A 1 194 ? 27.356 -15.247 21.121 1.00 82.88 194 ALA A N 1
ATOM 1492 C CA . ALA A 1 194 ? 26.814 -15.027 22.459 1.00 82.88 194 ALA A CA 1
ATOM 1493 C C . ALA A 1 194 ? 25.291 -14.821 22.434 1.00 82.88 194 ALA A C 1
ATOM 1495 O O . ALA A 1 194 ? 24.587 -15.464 23.206 1.00 82.88 194 ALA A O 1
ATOM 1496 N N . GLU A 1 195 ? 24.780 -14.009 21.506 1.00 83.06 195 GLU A N 1
ATOM 1497 C CA . GLU A 1 195 ? 23.340 -13.784 21.323 1.00 83.06 195 GLU A CA 1
ATOM 1498 C C . GLU A 1 195 ? 22.604 -15.098 21.023 1.00 83.06 195 GLU A C 1
ATOM 1500 O O . GLU A 1 195 ? 21.636 -15.449 21.685 1.00 83.06 195 GLU A O 1
ATOM 1505 N N . VAL A 1 196 ? 23.098 -15.908 20.080 1.00 85.25 196 VAL A N 1
ATOM 1506 C CA . VAL A 1 196 ? 22.468 -17.202 19.753 1.00 85.25 196 VAL A CA 1
ATOM 1507 C C . VAL A 1 196 ? 22.480 -18.166 20.948 1.00 85.25 196 VAL A C 1
ATOM 1509 O O . VAL A 1 196 ? 21.543 -18.951 21.140 1.00 85.25 196 VAL A O 1
ATOM 1512 N N . ALA A 1 197 ? 23.514 -18.089 21.789 1.00 82.38 197 ALA A N 1
ATOM 1513 C CA . ALA A 1 197 ? 23.608 -18.874 23.013 1.00 82.38 197 ALA A CA 1
ATOM 1514 C C . ALA A 1 197 ? 22.603 -18.438 24.095 1.00 82.38 197 ALA A C 1
ATOM 1516 O O . ALA A 1 197 ? 22.259 -19.261 24.940 1.00 82.38 197 ALA A O 1
ATOM 1517 N N . THR A 1 198 ? 22.069 -17.217 24.060 1.00 78.00 198 THR A N 1
ATOM 1518 C CA . THR A 1 198 ? 21.054 -16.740 25.018 1.00 78.00 198 THR A CA 1
ATOM 1519 C C . THR A 1 198 ? 19.621 -16.843 24.492 1.00 78.00 198 THR A C 1
ATOM 1521 O O . THR A 1 198 ? 18.676 -16.657 25.260 1.00 78.00 198 THR A O 1
ATOM 1524 N N . LEU A 1 199 ? 19.431 -17.188 23.213 1.00 80.06 199 LEU A N 1
ATOM 1525 C CA . LEU A 1 199 ? 18.101 -17.330 22.621 1.00 80.06 199 LEU A CA 1
ATOM 1526 C C . LEU A 1 199 ? 17.274 -18.460 23.263 1.00 80.06 199 LEU A C 1
ATOM 1528 O O . LEU A 1 199 ? 17.806 -19.549 23.514 1.00 80.06 199 LEU A O 1
ATOM 1532 N N . PRO A 1 200 ? 15.956 -18.247 23.454 1.00 76.31 200 PRO A N 1
ATOM 1533 C CA . PRO A 1 200 ? 15.043 -19.289 23.908 1.00 76.31 200 PRO A CA 1
ATOM 1534 C C . PRO A 1 200 ? 14.884 -20.403 22.850 1.00 76.31 200 PRO A C 1
ATOM 1536 O O . PRO A 1 200 ? 15.120 -20.154 21.664 1.00 76.31 200 PRO A O 1
ATOM 1539 N N . PRO A 1 201 ? 14.443 -21.619 23.242 1.00 79.12 201 PRO A N 1
ATOM 1540 C CA . PRO A 1 201 ? 14.349 -22.774 22.342 1.00 79.12 201 PRO A CA 1
ATOM 1541 C C . PRO A 1 201 ? 13.587 -22.492 21.040 1.00 79.12 201 PRO A C 1
ATOM 1543 O O . PRO A 1 201 ? 14.126 -22.732 19.968 1.00 79.12 201 PRO A O 1
ATOM 1546 N N . HIS A 1 202 ? 12.420 -21.845 21.119 1.00 77.50 202 HIS A N 1
ATOM 1547 C CA . HIS A 1 202 ? 11.617 -21.506 19.937 1.00 77.50 202 HIS A CA 1
ATOM 1548 C C . HIS A 1 202 ? 12.356 -20.592 18.941 1.00 77.50 202 HIS A C 1
ATOM 1550 O O . HIS A 1 202 ? 12.274 -20.797 17.737 1.00 77.50 202 HIS A O 1
ATOM 1556 N N . ALA A 1 203 ? 13.136 -19.619 19.422 1.00 74.75 203 ALA A N 1
ATOM 1557 C CA . ALA A 1 203 ? 13.914 -18.733 18.555 1.00 74.75 203 ALA A CA 1
ATOM 1558 C C . ALA A 1 203 ? 15.117 -19.464 17.932 1.00 74.75 203 ALA A C 1
ATOM 1560 O O . ALA A 1 203 ? 15.542 -19.150 16.820 1.00 74.75 203 ALA A O 1
ATOM 1561 N N . ARG A 1 204 ? 15.667 -20.475 18.619 1.00 80.94 204 ARG A N 1
ATOM 1562 C CA . ARG A 1 204 ? 16.673 -21.368 18.026 1.00 80.94 204 ARG A CA 1
ATOM 1563 C C . ARG A 1 204 ? 16.064 -22.287 16.970 1.00 80.94 204 ARG A C 1
ATOM 1565 O O . ARG A 1 204 ? 16.717 -22.522 15.954 1.00 80.94 204 ARG A O 1
ATOM 1572 N N . ASP A 1 205 ? 14.828 -22.737 17.158 1.00 79.75 205 ASP A N 1
ATOM 1573 C CA . ASP A 1 205 ? 14.097 -23.519 16.157 1.00 79.75 205 ASP A CA 1
ATOM 1574 C C . ASP A 1 205 ? 13.811 -22.671 14.904 1.00 79.75 205 ASP A C 1
ATOM 1576 O O . ASP A 1 205 ? 14.007 -23.133 13.779 1.00 79.75 205 ASP A O 1
ATOM 1580 N N . GLU A 1 206 ? 13.486 -21.383 15.067 1.00 77.69 206 GLU A N 1
ATOM 1581 C CA . GLU A 1 206 ? 13.359 -20.430 13.953 1.00 77.69 206 GLU A CA 1
ATOM 1582 C C . GLU A 1 206 ? 14.690 -20.210 13.201 1.00 77.69 206 GLU A C 1
ATOM 1584 O O . GLU A 1 206 ? 14.704 -20.075 11.970 1.00 77.69 206 GLU A O 1
ATOM 1589 N N . LEU A 1 207 ? 15.831 -20.212 13.908 1.00 81.44 207 LEU A N 1
ATOM 1590 C CA . LEU A 1 207 ? 17.156 -20.206 13.273 1.00 81.44 207 LEU A CA 1
ATOM 1591 C C . LEU A 1 207 ? 17.405 -21.488 12.466 1.00 81.44 207 LEU A C 1
ATOM 1593 O O . LEU A 1 207 ? 17.935 -21.408 11.355 1.00 81.44 207 LEU A O 1
ATOM 1597 N N . GLN A 1 208 ? 17.014 -22.652 12.994 1.00 76.88 208 GLN A N 1
ATOM 1598 C CA . GLN A 1 208 ? 17.146 -23.942 12.304 1.00 76.88 208 GLN A CA 1
ATOM 1599 C C . GLN A 1 208 ? 16.236 -24.045 11.073 1.00 76.88 208 GLN A C 1
ATOM 1601 O O . GLN A 1 208 ? 16.654 -24.593 10.054 1.00 76.88 208 GLN A O 1
ATOM 1606 N N . ALA A 1 209 ? 15.042 -23.452 11.128 1.00 73.12 209 ALA A N 1
ATOM 1607 C CA . ALA A 1 209 ? 14.079 -23.402 10.027 1.00 73.12 209 ALA A CA 1
ATOM 1608 C C . ALA A 1 209 ? 14.471 -22.428 8.894 1.00 73.12 209 ALA A C 1
ATOM 1610 O O . ALA A 1 209 ? 13.739 -22.279 7.916 1.00 73.12 209 ALA A O 1
ATOM 1611 N N . GLY A 1 210 ? 15.622 -21.752 8.998 1.00 65.50 210 GLY A N 1
ATOM 1612 C CA . GLY A 1 210 ? 16.139 -20.863 7.956 1.00 65.50 210 GLY A CA 1
ATOM 1613 C C . GLY A 1 210 ? 15.552 -19.451 7.975 1.00 65.50 210 GLY A C 1
ATOM 1614 O O . GLY A 1 210 ? 15.887 -18.647 7.105 1.00 65.50 210 GLY A O 1
ATOM 1615 N N . ALA A 1 211 ? 14.755 -19.097 8.987 1.00 73.56 211 ALA A N 1
ATOM 1616 C CA . ALA A 1 211 ? 14.178 -17.761 9.119 1.00 73.56 211 ALA A CA 1
ATOM 1617 C C . ALA A 1 211 ? 15.186 -16.707 9.614 1.00 73.56 211 ALA A C 1
ATOM 1619 O O . ALA A 1 211 ? 14.809 -15.560 9.793 1.00 73.56 211 ALA A O 1
ATOM 1620 N N . TYR A 1 212 ? 16.465 -17.042 9.814 1.00 73.44 212 TYR A N 1
ATOM 1621 C CA . TYR A 1 212 ? 17.478 -16.302 10.589 1.00 73.44 212 TYR A CA 1
ATOM 1622 C C . TYR A 1 212 ? 17.560 -14.768 10.456 1.00 73.44 212 TYR A C 1
ATOM 1624 O O . TYR A 1 212 ? 17.980 -14.117 11.410 1.00 73.44 212 TYR A O 1
ATOM 1632 N N . LEU A 1 213 ? 17.147 -14.170 9.333 1.00 69.75 213 LEU A N 1
ATOM 1633 C CA . LEU A 1 213 ? 17.142 -12.715 9.131 1.00 69.75 213 LEU A CA 1
ATOM 1634 C C . LEU A 1 213 ? 16.290 -11.964 10.156 1.00 69.75 213 LEU A C 1
ATOM 1636 O O . LEU A 1 213 ? 16.689 -10.889 10.589 1.00 69.75 213 LEU A O 1
ATOM 1640 N N . HIS A 1 214 ? 15.161 -12.533 10.589 1.00 70.50 214 HIS A N 1
ATOM 1641 C CA . HIS A 1 214 ? 14.327 -11.899 11.610 1.00 70.50 214 HIS A CA 1
ATOM 1642 C C . HIS A 1 214 ? 15.104 -11.674 12.918 1.00 70.50 214 HIS A C 1
ATOM 1644 O O . HIS A 1 214 ? 14.951 -10.621 13.517 1.00 70.50 214 HIS A O 1
ATOM 1650 N N . ILE A 1 215 ? 15.972 -12.602 13.334 1.00 74.56 215 ILE A N 1
ATOM 1651 C CA . ILE A 1 215 ? 16.802 -12.480 14.546 1.00 74.56 215 ILE A CA 1
ATOM 1652 C C . ILE A 1 215 ? 18.076 -11.676 14.261 1.00 74.56 215 ILE A C 1
ATOM 1654 O O . ILE A 1 215 ? 18.495 -10.864 15.082 1.00 74.56 215 ILE A O 1
ATOM 1658 N N . LEU A 1 216 ? 18.677 -11.881 13.088 1.00 77.88 216 LEU A N 1
ATOM 1659 C CA . LEU A 1 216 ? 19.951 -11.274 12.721 1.00 77.88 216 LEU A CA 1
ATOM 1660 C C . LEU A 1 216 ? 19.852 -9.767 12.458 1.00 77.88 216 LEU A C 1
ATOM 1662 O O . LEU A 1 216 ? 20.739 -9.036 12.886 1.00 77.88 216 LEU A O 1
ATOM 1666 N N . GLU A 1 217 ? 18.833 -9.293 11.738 1.00 73.75 217 GLU A N 1
ATOM 1667 C CA . GLU A 1 217 ? 18.743 -7.867 11.390 1.00 73.75 217 GLU A CA 1
ATOM 1668 C C . GLU A 1 217 ? 18.614 -6.986 12.646 1.00 73.75 217 GLU A C 1
ATOM 1670 O O . GLU A 1 217 ? 19.424 -6.069 12.782 1.00 73.75 217 GLU A O 1
ATOM 1675 N N . PRO A 1 218 ? 17.742 -7.291 13.627 1.00 68.94 218 PRO A N 1
ATOM 1676 C CA . PRO A 1 218 ? 17.703 -6.563 14.893 1.00 68.94 218 PRO A CA 1
ATOM 1677 C C . PRO A 1 218 ? 19.052 -6.562 15.622 1.00 68.94 218 PRO A C 1
ATOM 1679 O O . PRO A 1 218 ? 19.542 -5.501 15.998 1.00 68.94 218 PRO A O 1
ATOM 1682 N N . PHE A 1 219 ? 19.728 -7.714 15.715 1.00 77.19 219 PHE A N 1
ATOM 1683 C CA . PHE A 1 219 ? 21.072 -7.797 16.298 1.00 77.19 219 PHE A CA 1
ATOM 1684 C C . PHE A 1 219 ? 22.079 -6.872 15.588 1.00 77.19 219 PHE A C 1
ATOM 1686 O O . PHE A 1 219 ? 22.805 -6.123 16.242 1.00 77.19 219 PHE A O 1
ATOM 1693 N N . LEU A 1 220 ? 22.108 -6.873 14.250 1.00 68.88 220 LEU A N 1
ATOM 1694 C CA . LEU A 1 220 ? 23.008 -6.018 13.464 1.00 68.88 220 LEU A CA 1
ATOM 1695 C C . LEU A 1 220 ? 22.650 -4.526 13.556 1.00 68.88 220 LEU A C 1
ATOM 1697 O O . LEU A 1 220 ? 23.532 -3.682 13.390 1.00 68.88 220 LEU A O 1
ATOM 1701 N N . HIS A 1 221 ? 21.385 -4.203 13.826 1.00 66.50 221 HIS A N 1
ATOM 1702 C CA . HIS A 1 221 ? 20.901 -2.846 14.079 1.00 66.50 221 HIS A CA 1
ATOM 1703 C C . HIS A 1 221 ? 21.078 -2.394 15.538 1.00 66.50 221 HIS A C 1
ATOM 1705 O O . HIS A 1 221 ? 20.793 -1.240 15.855 1.00 66.50 221 HIS A O 1
ATOM 1711 N N . GLY A 1 222 ? 21.584 -3.265 16.420 1.00 56.00 222 GLY A N 1
ATOM 1712 C CA . GLY A 1 222 ? 21.678 -2.995 17.858 1.00 56.00 222 GLY A CA 1
ATOM 1713 C C . GLY A 1 222 ? 20.321 -3.031 18.575 1.00 56.00 222 GLY A C 1
ATOM 1714 O O . GLY A 1 222 ? 20.224 -2.665 19.745 1.00 56.00 222 GLY A O 1
ATOM 1715 N N . GLU A 1 223 ? 19.273 -3.485 17.890 1.00 51.03 223 GLU A N 1
ATOM 1716 C CA . GLU A 1 223 ? 17.955 -3.780 18.435 1.00 51.03 223 GLU A CA 1
ATOM 1717 C C . GLU A 1 223 ? 18.026 -5.146 19.129 1.00 51.03 223 GLU A C 1
ATOM 1719 O O . GLU A 1 223 ? 17.694 -6.187 18.561 1.00 51.03 223 GLU A O 1
ATOM 1724 N N . VAL A 1 224 ? 18.521 -5.167 20.366 1.00 52.41 224 VAL A N 1
ATOM 1725 C CA . VAL A 1 224 ? 18.551 -6.391 21.178 1.00 52.41 224 VAL A CA 1
ATOM 1726 C C . VAL A 1 224 ? 17.124 -6.932 21.307 1.00 52.41 224 VAL A C 1
ATOM 1728 O O . VAL A 1 224 ? 16.245 -6.286 21.894 1.00 52.41 224 VAL A O 1
ATOM 1731 N N . ARG A 1 225 ? 16.879 -8.124 20.746 1.00 46.62 225 ARG A N 1
ATOM 1732 C CA . ARG A 1 225 ? 15.600 -8.820 20.883 1.00 46.62 225 ARG A CA 1
ATOM 1733 C C . ARG A 1 225 ? 15.476 -9.286 22.321 1.00 46.62 225 ARG A C 1
ATOM 1735 O O . ARG A 1 225 ? 16.228 -10.129 22.792 1.00 46.62 225 ARG A O 1
ATOM 1742 N N . ARG A 1 226 ? 14.482 -8.740 23.017 1.00 39.25 226 ARG A N 1
ATOM 1743 C CA . ARG A 1 226 ? 14.040 -9.227 24.322 1.00 39.25 226 ARG A CA 1
ATOM 1744 C C . ARG A 1 226 ? 13.543 -10.663 24.172 1.00 39.25 226 ARG A C 1
ATOM 1746 O O . ARG A 1 226 ? 12.362 -10.890 23.930 1.00 39.25 226 ARG A O 1
ATOM 1753 N N . GLY A 1 227 ? 14.442 -11.627 24.329 1.00 35.19 227 GLY A N 1
ATOM 1754 C CA . GLY A 1 227 ? 14.070 -12.937 24.832 1.00 35.19 227 GLY A CA 1
ATOM 1755 C C . GLY A 1 227 ? 13.485 -12.734 26.223 1.00 35.19 227 GLY A C 1
ATOM 1756 O O . GLY A 1 227 ? 14.042 -11.999 27.037 1.00 35.19 227 GLY A O 1
ATOM 1757 N N . THR A 1 228 ? 12.321 -13.322 26.447 1.00 37.50 228 THR A N 1
ATOM 1758 C CA . THR A 1 228 ? 11.580 -13.410 27.704 1.00 37.50 228 THR A CA 1
ATOM 1759 C C . THR A 1 228 ? 12.476 -13.789 28.885 1.00 37.50 228 THR A C 1
ATOM 1761 O O . THR A 1 228 ? 12.525 -14.942 29.302 1.00 37.50 228 THR A O 1
ATOM 1764 N N . ASN A 1 229 ? 13.163 -12.809 29.465 1.00 34.88 229 ASN A N 1
ATOM 1765 C CA . ASN A 1 229 ? 13.700 -12.917 30.806 1.00 34.88 229 ASN A CA 1
ATOM 1766 C C . ASN A 1 229 ? 12.565 -12.595 31.770 1.00 34.88 229 ASN A C 1
ATOM 1768 O O . ASN A 1 229 ? 12.387 -11.457 32.196 1.00 34.88 229 ASN A O 1
ATOM 1772 N N . ALA A 1 230 ? 11.866 -13.649 32.186 1.00 37.62 230 ALA A N 1
ATOM 1773 C CA . ALA A 1 230 ? 11.064 -13.687 33.407 1.00 37.62 230 ALA A CA 1
ATOM 1774 C C . ALA A 1 230 ? 11.900 -13.440 34.695 1.00 37.62 230 ALA A C 1
ATOM 1776 O O . ALA A 1 230 ? 11.409 -13.641 35.797 1.00 37.62 230 ALA A O 1
ATOM 1777 N N . ALA A 1 231 ? 13.158 -12.995 34.570 1.00 38.31 231 ALA A N 1
ATOM 1778 C CA . ALA A 1 231 ? 14.062 -12.664 35.669 1.00 38.31 231 ALA A CA 1
ATOM 1779 C C . ALA A 1 231 ? 14.329 -11.152 35.830 1.00 38.31 231 ALA A C 1
ATOM 1781 O O . ALA A 1 231 ? 14.974 -10.751 36.795 1.00 38.31 231 ALA A O 1
ATOM 1782 N N . ALA A 1 232 ? 13.828 -10.291 34.936 1.00 39.91 232 ALA A N 1
ATOM 1783 C CA . ALA A 1 232 ? 13.880 -8.842 35.126 1.00 39.91 232 ALA A CA 1
ATOM 1784 C C . ALA A 1 232 ? 12.473 -8.329 35.442 1.00 39.91 232 ALA A C 1
ATOM 1786 O O . ALA A 1 232 ? 11.757 -7.877 34.553 1.00 39.91 232 ALA A O 1
ATOM 1787 N N . ASN A 1 233 ? 12.075 -8.419 36.714 1.00 42.69 233 ASN A N 1
ATOM 1788 C CA . ASN A 1 233 ? 10.924 -7.694 37.250 1.00 42.69 233 ASN A CA 1
ATOM 1789 C C . ASN A 1 233 ? 11.107 -6.194 36.965 1.00 42.69 233 ASN A C 1
ATOM 1791 O O . ASN A 1 233 ? 11.763 -5.479 37.725 1.00 42.69 233 ASN A O 1
ATOM 1795 N N . GLY A 1 234 ? 10.578 -5.727 35.834 1.00 50.69 234 GLY A N 1
ATOM 1796 C CA . GLY A 1 234 ? 10.463 -4.310 35.529 1.00 50.69 234 GLY A CA 1
ATOM 1797 C C . GLY A 1 234 ? 9.525 -3.686 36.552 1.00 50.69 234 GLY A C 1
ATOM 1798 O O . GLY A 1 234 ? 8.416 -4.165 36.758 1.00 50.69 234 GLY A O 1
ATOM 1799 N N . PHE A 1 235 ? 9.959 -2.623 37.221 1.00 63.19 235 PHE A N 1
ATOM 1800 C CA . PHE A 1 235 ? 9.173 -1.944 38.259 1.00 63.19 235 PHE A CA 1
ATOM 1801 C C . PHE A 1 235 ? 8.008 -1.110 37.677 1.00 63.19 235 PHE A C 1
ATOM 1803 O O . PHE A 1 235 ? 7.575 -0.147 38.299 1.00 63.19 235 PHE A O 1
ATOM 1810 N N . GLY A 1 236 ? 7.517 -1.425 36.471 1.00 64.31 236 GLY A N 1
ATOM 1811 C CA . GLY A 1 236 ? 6.488 -0.654 35.769 1.00 64.31 236 GLY A CA 1
ATOM 1812 C C . GLY A 1 236 ? 7.014 0.569 35.009 1.00 64.31 236 GLY A C 1
ATOM 1813 O O . GLY A 1 236 ? 6.230 1.448 34.641 1.00 64.31 236 GLY A O 1
ATOM 1814 N N . VAL A 1 237 ? 8.335 0.669 34.796 1.00 70.12 237 VAL A N 1
ATOM 1815 C CA . VAL A 1 237 ? 8.988 1.838 34.174 1.00 70.12 237 VAL A CA 1
ATOM 1816 C C . VAL A 1 237 ? 8.538 2.058 32.720 1.00 70.12 237 VAL A C 1
ATOM 1818 O O . VAL A 1 237 ? 8.532 3.182 32.226 1.00 70.12 237 VAL A O 1
ATOM 1821 N N . GLU A 1 238 ? 8.069 1.008 32.048 1.00 68.06 238 GLU A N 1
ATOM 1822 C CA . GLU A 1 238 ? 7.502 1.039 30.700 1.00 68.06 238 GLU A CA 1
ATOM 1823 C C . GLU A 1 238 ? 6.226 1.889 30.579 1.00 68.06 238 GLU A C 1
ATOM 1825 O O . GLU A 1 238 ? 5.861 2.309 29.480 1.00 68.06 238 GLU A O 1
ATOM 1830 N N . ARG A 1 239 ? 5.572 2.204 31.704 1.00 69.88 239 ARG A N 1
ATOM 1831 C CA . ARG A 1 239 ? 4.420 3.121 31.761 1.00 69.88 239 ARG A CA 1
ATOM 1832 C C . ARG A 1 239 ? 4.830 4.596 31.690 1.00 69.88 239 ARG A C 1
ATOM 1834 O O . ARG A 1 239 ? 3.966 5.464 31.573 1.00 69.88 239 ARG A O 1
ATOM 1841 N N . PHE A 1 240 ? 6.131 4.876 31.740 1.00 74.06 240 PHE A N 1
ATOM 1842 C CA . PHE A 1 240 ? 6.708 6.213 31.737 1.00 74.06 240 PHE A CA 1
ATOM 1843 C C . PHE A 1 240 ? 7.541 6.457 30.473 1.00 74.06 240 PHE A C 1
ATOM 1845 O O . PHE A 1 240 ? 7.970 5.533 29.777 1.00 74.06 240 PHE A O 1
ATOM 1852 N N . CYS A 1 241 ? 7.795 7.729 30.186 1.00 74.62 241 CYS A N 1
ATOM 1853 C CA . CYS A 1 241 ? 8.939 8.146 29.384 1.00 74.62 241 CYS A CA 1
ATOM 1854 C C . CYS A 1 241 ? 10.138 8.357 30.315 1.00 74.62 241 CYS A C 1
ATOM 1856 O O . CYS A 1 241 ? 10.004 9.081 31.298 1.00 74.62 241 CYS A O 1
ATOM 1858 N N . LEU A 1 242 ? 11.312 7.813 29.989 1.00 76.94 242 LEU A N 1
ATOM 1859 C CA . LEU A 1 242 ? 12.540 8.074 30.741 1.00 76.94 242 LEU A CA 1
ATOM 1860 C C . LEU A 1 242 ? 13.483 8.984 29.947 1.00 76.94 242 LEU A C 1
ATOM 1862 O O . LEU A 1 242 ? 13.786 8.721 28.788 1.00 76.94 242 LEU A O 1
ATOM 1866 N N . ILE A 1 243 ? 13.987 10.037 30.579 1.00 78.19 243 ILE A N 1
ATOM 1867 C CA . ILE A 1 243 ? 15.015 10.918 30.024 1.00 78.19 243 ILE A CA 1
ATOM 1868 C C . ILE A 1 243 ? 16.254 10.808 30.906 1.00 78.19 243 ILE A C 1
ATOM 1870 O O . ILE A 1 243 ? 16.195 11.084 32.101 1.00 78.19 243 ILE A O 1
ATOM 1874 N N . VAL A 1 244 ? 17.383 10.423 30.322 1.00 82.25 244 VAL A N 1
ATOM 1875 C CA . VAL A 1 244 ? 18.677 10.373 31.002 1.00 82.25 244 VAL A CA 1
ATOM 1876 C C . VAL A 1 244 ? 19.531 11.531 30.507 1.00 82.25 244 VAL A C 1
ATOM 1878 O O . VAL A 1 244 ? 20.041 11.512 29.389 1.00 82.25 244 VAL A O 1
ATOM 1881 N N . CYS A 1 245 ? 19.699 12.545 31.345 1.00 77.62 245 CYS A N 1
ATOM 1882 C CA . CYS A 1 245 ? 20.599 13.662 31.099 1.00 77.62 245 CYS A CA 1
ATOM 1883 C C . CYS A 1 245 ? 22.007 13.276 31.561 1.00 77.62 245 CYS A C 1
ATOM 1885 O O . CYS A 1 245 ? 22.328 13.339 32.752 1.00 77.62 245 CYS A O 1
ATOM 1887 N N . ASN A 1 246 ? 22.849 12.875 30.611 1.00 78.25 246 ASN A N 1
ATOM 1888 C CA . ASN A 1 246 ? 24.249 12.587 30.860 1.00 78.25 246 ASN A CA 1
ATOM 1889 C C . ASN A 1 246 ? 25.079 13.874 30.768 1.00 78.25 246 ASN A C 1
ATOM 1891 O O . ASN A 1 246 ? 25.431 14.327 29.678 1.00 78.25 246 ASN A O 1
ATOM 1895 N N . LEU A 1 247 ? 25.378 14.471 31.922 1.00 69.69 247 LEU A N 1
ATOM 1896 C CA . LEU A 1 247 ? 26.133 15.722 32.011 1.00 69.69 247 LEU A CA 1
ATOM 1897 C C . LEU A 1 247 ? 27.617 15.500 32.334 1.00 69.69 247 LEU A C 1
ATOM 1899 O O . LEU A 1 247 ? 28.318 16.470 32.618 1.00 69.69 247 LEU A O 1
ATOM 1903 N N . THR A 1 248 ? 28.100 14.253 32.316 1.00 70.00 248 THR A N 1
ATOM 1904 C CA . THR A 1 248 ? 29.480 13.920 32.700 1.00 70.00 248 THR A CA 1
ATOM 1905 C C . THR A 1 248 ? 30.514 14.303 31.639 1.00 70.00 248 THR A C 1
ATOM 1907 O O . THR A 1 248 ? 31.681 14.456 31.975 1.00 70.00 248 THR A O 1
ATOM 1910 N N . GLY A 1 249 ? 30.095 14.470 30.379 1.00 61.03 249 GLY A N 1
ATOM 1911 C CA . GLY A 1 249 ? 30.984 14.687 29.229 1.00 61.03 249 GLY A CA 1
ATOM 1912 C C . GLY A 1 249 ? 31.531 13.395 28.610 1.00 61.03 249 GLY A C 1
ATOM 1913 O O . GLY A 1 249 ? 31.936 13.411 27.453 1.00 61.03 249 GLY A O 1
ATOM 1914 N N . GLU A 1 250 ? 31.447 12.278 29.333 1.00 68.81 250 GLU A N 1
ATOM 1915 C CA . GLU A 1 250 ? 31.882 10.947 28.904 1.00 68.81 250 GLU A CA 1
ATOM 1916 C C . GLU A 1 250 ? 30.680 10.070 28.520 1.00 68.81 250 GLU A C 1
ATOM 1918 O O . GLU A 1 250 ? 29.579 10.286 29.039 1.00 68.81 250 GLU A O 1
ATOM 1923 N N . PRO A 1 251 ? 30.834 9.059 27.645 1.00 69.56 251 PRO A N 1
ATOM 1924 C CA . PRO A 1 251 ? 29.789 8.067 27.401 1.00 69.56 251 PRO A CA 1
ATOM 1925 C C . PRO A 1 251 ? 29.319 7.415 28.711 1.00 69.56 251 PRO A C 1
ATOM 1927 O O . PRO A 1 251 ? 30.127 7.105 29.585 1.00 69.56 251 PRO A O 1
ATOM 1930 N N . LEU A 1 252 ? 28.007 7.186 28.856 1.00 73.56 252 LEU A N 1
ATOM 1931 C CA . LEU A 1 252 ? 27.494 6.441 30.009 1.00 73.56 252 LEU A CA 1
ATOM 1932 C C . LEU A 1 252 ? 28.086 5.020 30.017 1.00 73.56 252 LEU A C 1
ATOM 1934 O O . LEU A 1 252 ? 28.181 4.410 28.947 1.00 73.56 252 LEU A O 1
ATOM 1938 N N . PRO A 1 253 ? 28.410 4.457 31.195 1.00 80.00 253 PRO A N 1
ATOM 1939 C CA . PRO A 1 253 ? 28.758 3.046 31.308 1.00 80.00 253 PRO A CA 1
ATOM 1940 C C . PRO A 1 253 ? 27.668 2.165 30.691 1.00 80.00 253 PRO A C 1
ATOM 1942 O O . PRO A 1 253 ? 26.478 2.435 30.889 1.00 80.00 253 PRO A O 1
ATOM 1945 N N . VAL A 1 254 ? 28.076 1.104 29.990 1.00 69.56 254 VAL A N 1
ATOM 1946 C CA . VAL A 1 254 ? 27.183 0.193 29.245 1.00 69.56 254 VAL A CA 1
ATOM 1947 C C . VAL A 1 254 ? 26.064 -0.373 30.132 1.00 69.56 254 VAL A C 1
ATOM 1949 O O . VAL A 1 254 ? 24.932 -0.522 29.675 1.00 69.56 254 VAL A O 1
ATOM 1952 N N . ASP A 1 255 ? 26.337 -0.569 31.422 1.00 74.62 255 ASP A N 1
ATOM 1953 C CA . ASP A 1 255 ? 25.393 -1.142 32.389 1.00 74.62 255 ASP A CA 1
ATOM 1954 C C . ASP A 1 255 ? 24.354 -0.141 32.920 1.00 74.62 255 ASP A C 1
ATOM 1956 O O . ASP A 1 255 ? 23.364 -0.527 33.540 1.00 74.62 255 ASP A O 1
ATOM 1960 N N . THR A 1 256 ? 24.519 1.157 32.645 1.00 75.56 256 THR A N 1
ATOM 1961 C CA . THR A 1 256 ? 23.642 2.210 33.185 1.00 75.56 256 THR A CA 1
ATOM 1962 C C . THR A 1 256 ? 22.204 2.071 32.684 1.00 75.56 256 THR A C 1
ATOM 1964 O O . THR A 1 256 ? 21.256 2.139 33.465 1.00 75.56 256 THR A O 1
ATOM 1967 N N . LEU A 1 257 ? 22.010 1.862 31.380 1.00 78.00 257 LEU A N 1
ATOM 1968 C CA . LEU A 1 257 ? 20.666 1.730 30.811 1.00 78.00 257 LEU A CA 1
ATOM 1969 C C . LEU A 1 257 ? 19.958 0.442 31.264 1.00 78.00 257 LEU A C 1
ATOM 1971 O O . LEU A 1 257 ? 18.809 0.544 31.685 1.00 78.00 257 LEU A O 1
ATOM 1975 N N . PRO A 1 258 ? 20.606 -0.738 31.275 1.00 73.88 258 PRO A N 1
ATOM 1976 C CA . PRO A 1 258 ? 20.031 -1.935 31.887 1.00 73.88 258 PRO A CA 1
ATOM 1977 C C . PRO A 1 258 ? 19.611 -1.758 33.354 1.00 73.88 258 PRO A C 1
ATOM 1979 O O . PRO A 1 258 ? 18.600 -2.322 33.763 1.00 73.88 258 PRO A O 1
ATOM 1982 N N . LEU A 1 259 ? 20.350 -0.965 34.140 1.00 75.31 259 LEU A N 1
ATOM 1983 C CA . LEU A 1 259 ? 20.063 -0.747 35.563 1.00 75.31 259 LEU A CA 1
ATOM 1984 C C . LEU A 1 259 ? 18.854 0.165 35.811 1.00 75.31 259 LEU A C 1
ATOM 1986 O O . LEU A 1 259 ? 18.027 -0.133 36.675 1.00 75.31 259 LEU A O 1
ATOM 1990 N N . TYR A 1 260 ? 18.749 1.277 35.079 1.00 78.06 260 TYR A N 1
ATOM 1991 C CA . TYR A 1 260 ? 17.724 2.303 35.328 1.00 78.06 260 TYR A CA 1
ATOM 1992 C C . TYR A 1 260 ? 16.540 2.247 34.353 1.00 78.06 260 TYR A C 1
ATOM 1994 O O . TYR A 1 260 ? 15.446 2.697 34.692 1.00 78.06 260 TYR A O 1
ATOM 2002 N N . ALA A 1 261 ? 16.735 1.665 33.172 1.00 76.94 261 ALA A N 1
ATOM 2003 C CA . ALA A 1 261 ? 15.754 1.560 32.095 1.00 76.94 261 ALA A CA 1
ATOM 2004 C C . ALA A 1 261 ? 15.582 0.104 31.599 1.00 76.94 261 ALA A C 1
ATOM 2006 O O . ALA A 1 261 ? 15.587 -0.130 30.382 1.00 76.94 261 ALA A O 1
ATOM 2007 N N . PRO A 1 262 ? 15.464 -0.898 32.499 1.00 72.88 262 PRO A N 1
ATOM 2008 C CA . PRO A 1 262 ? 15.387 -2.296 32.092 1.00 72.88 262 PRO A CA 1
ATOM 2009 C C . PRO A 1 262 ? 14.181 -2.499 31.178 1.00 72.88 262 PRO A C 1
ATOM 2011 O O . PRO A 1 262 ? 13.056 -2.153 31.529 1.00 72.88 262 PRO A O 1
ATOM 2014 N N . GLY A 1 263 ? 14.411 -3.041 29.982 1.00 65.75 263 GLY A N 1
ATOM 2015 C CA . GLY A 1 263 ? 13.322 -3.262 29.037 1.00 65.75 263 GLY A CA 1
ATOM 2016 C C . GLY A 1 263 ? 12.654 -1.969 28.548 1.00 65.75 263 GLY A C 1
ATOM 2017 O O . GLY A 1 263 ? 11.468 -1.986 28.219 1.00 65.75 263 GLY 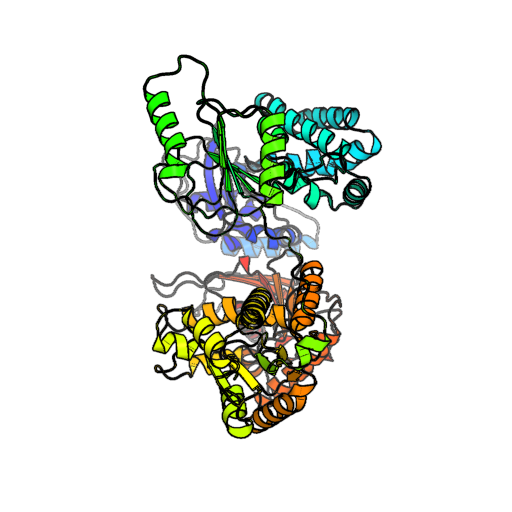A O 1
ATOM 2018 N N . MET A 1 264 ? 13.382 -0.857 28.424 1.00 68.12 264 MET A N 1
ATOM 2019 C CA . MET A 1 264 ? 12.940 0.312 27.647 1.00 68.12 264 MET A CA 1
ATOM 2020 C C . MET A 1 264 ? 13.659 0.374 26.294 1.00 68.12 264 MET A C 1
ATOM 2022 O O . MET A 1 264 ? 14.765 -0.142 26.140 1.00 68.12 264 MET A O 1
ATOM 2026 N N . LEU A 1 265 ? 13.011 0.947 25.277 1.00 63.81 265 LEU A N 1
ATOM 2027 C CA . LEU A 1 265 ? 13.614 1.136 23.954 1.00 63.81 265 LEU A CA 1
ATOM 2028 C C . LEU A 1 265 ? 14.520 2.377 23.986 1.00 63.81 265 LEU A C 1
ATOM 2030 O O . LEU A 1 265 ? 14.031 3.479 24.236 1.00 63.81 265 LEU A O 1
ATOM 2034 N N . SER A 1 266 ? 15.828 2.196 23.784 1.00 70.88 266 SER A N 1
ATOM 2035 C CA . SER A 1 266 ? 16.808 3.286 23.875 1.00 70.88 266 SER A CA 1
ATOM 2036 C C . SER A 1 266 ? 16.865 4.124 22.606 1.00 70.88 266 SER A C 1
ATOM 2038 O O . SER A 1 266 ? 16.963 3.591 21.503 1.00 70.88 266 SER A O 1
ATOM 2040 N N . VAL A 1 267 ? 16.827 5.445 22.769 1.00 65.19 267 VAL A N 1
ATOM 2041 C CA . VAL A 1 267 ? 16.939 6.423 21.691 1.00 65.19 267 VAL A CA 1
ATOM 2042 C C . VAL A 1 267 ? 17.938 7.505 22.105 1.00 65.19 267 VAL A C 1
ATOM 2044 O O . VAL A 1 267 ? 17.652 8.362 22.938 1.00 65.19 267 VAL A O 1
ATOM 2047 N N . THR A 1 268 ? 19.136 7.493 21.526 1.00 65.94 268 THR A N 1
ATOM 2048 C CA . THR A 1 268 ? 20.149 8.527 21.797 1.00 65.94 268 THR A CA 1
ATOM 2049 C C . THR A 1 268 ? 19.883 9.757 20.937 1.00 65.94 268 THR A C 1
ATOM 2051 O O . THR A 1 268 ? 19.769 9.638 19.716 1.00 65.94 268 THR A O 1
ATOM 2054 N N . ARG A 1 269 ? 19.789 10.949 21.543 1.00 66.31 269 ARG A N 1
ATOM 2055 C CA . ARG A 1 269 ? 19.492 12.196 20.814 1.00 66.31 269 ARG A CA 1
ATOM 2056 C C . ARG A 1 269 ? 20.331 13.367 21.306 1.00 66.31 269 ARG A C 1
ATOM 2058 O O . ARG A 1 269 ? 20.716 13.433 22.469 1.00 66.31 269 ARG A O 1
ATOM 2065 N N . LYS A 1 270 ? 20.589 14.317 20.400 1.00 55.66 270 LYS A N 1
ATOM 2066 C CA . LYS A 1 270 ? 21.254 15.587 20.733 1.00 55.66 270 LYS A CA 1
ATOM 2067 C C . LYS A 1 270 ? 20.304 16.587 21.401 1.00 55.66 270 LYS A C 1
ATOM 2069 O O . LYS A 1 270 ? 20.760 17.367 22.230 1.00 55.66 270 LYS A O 1
ATOM 2074 N N . ASP A 1 271 ? 19.011 16.553 21.070 1.00 59.03 271 ASP A N 1
ATOM 2075 C CA . ASP A 1 271 ? 17.971 17.389 21.675 1.00 59.03 271 ASP A CA 1
ATOM 2076 C C . ASP A 1 271 ? 16.639 16.629 21.858 1.00 59.03 271 ASP A C 1
ATOM 2078 O O . ASP A 1 271 ? 16.448 15.524 21.349 1.00 59.03 271 ASP A O 1
ATOM 2082 N N . ALA A 1 272 ? 15.727 17.213 22.641 1.00 56.00 272 ALA A N 1
ATOM 2083 C CA . ALA A 1 272 ? 14.414 16.649 22.973 1.00 56.00 272 ALA A CA 1
ATOM 2084 C C . ALA A 1 272 ? 13.297 17.158 22.033 1.00 56.00 272 ALA A C 1
ATOM 2086 O O . ALA A 1 272 ? 12.201 17.475 22.488 1.00 56.00 272 ALA A O 1
ATOM 2087 N N . SER A 1 273 ? 13.585 17.303 20.734 1.00 54.91 273 SER A N 1
ATOM 2088 C CA . SER A 1 273 ? 12.689 17.967 19.770 1.00 54.91 273 SER A CA 1
ATOM 2089 C C . SER A 1 273 ? 11.426 17.179 19.384 1.00 54.91 273 SER A C 1
ATOM 2091 O O . SER A 1 273 ? 10.448 17.795 18.965 1.00 54.91 273 SER A O 1
ATOM 2093 N N . GLU A 1 274 ? 11.390 15.853 19.552 1.00 56.16 274 GLU A N 1
ATOM 2094 C CA . GLU A 1 274 ? 10.180 15.054 19.297 1.00 56.16 274 GLU A CA 1
ATOM 2095 C C . GLU A 1 274 ? 9.504 14.588 20.588 1.00 56.16 274 GLU A C 1
ATOM 2097 O O . GLU A 1 274 ? 10.151 14.387 21.617 1.00 56.16 274 GLU A O 1
ATOM 2102 N N . THR A 1 275 ? 8.195 14.340 20.500 1.00 56.56 275 THR A N 1
ATOM 2103 C CA . THR A 1 275 ? 7.378 13.869 21.619 1.00 56.56 275 THR A CA 1
ATOM 2104 C C . THR A 1 275 ? 7.798 12.469 22.077 1.00 56.56 275 THR A C 1
ATOM 2106 O O . THR A 1 275 ? 7.671 11.514 21.300 1.00 56.56 275 THR A O 1
ATOM 2109 N N . PRO A 1 276 ? 8.274 12.311 23.325 1.00 60.53 276 PRO A N 1
ATOM 2110 C CA . PRO A 1 276 ? 8.637 11.004 23.852 1.00 60.53 276 PRO A CA 1
ATOM 2111 C C . PRO A 1 276 ? 7.423 10.073 23.971 1.00 60.53 276 PRO A C 1
ATOM 2113 O O . PRO A 1 276 ? 6.298 10.524 24.192 1.00 60.53 276 PRO A O 1
ATOM 2116 N N . ARG A 1 277 ? 7.642 8.758 23.851 1.00 63.88 277 ARG A N 1
ATOM 2117 C CA . ARG A 1 277 ? 6.587 7.732 23.969 1.00 63.88 277 ARG A CA 1
ATOM 2118 C C . ARG A 1 277 ? 6.760 6.917 25.260 1.00 63.88 277 ARG A C 1
ATOM 2120 O O . ARG A 1 277 ? 7.899 6.747 25.705 1.00 63.88 277 ARG A O 1
ATOM 2127 N N . PRO A 1 278 ? 5.679 6.370 25.849 1.00 68.25 278 PRO A N 1
ATOM 2128 C CA . PRO A 1 278 ? 5.803 5.402 26.940 1.00 68.25 278 PRO A CA 1
ATOM 2129 C C . PRO A 1 278 ? 6.703 4.232 26.527 1.00 68.25 278 PRO A C 1
ATOM 2131 O O . PRO A 1 278 ? 6.663 3.800 25.373 1.00 68.25 278 PRO A O 1
ATOM 2134 N N . GLY A 1 279 ? 7.527 3.739 27.449 1.00 66.62 279 GLY A N 1
ATOM 2135 C CA . GLY A 1 279 ? 8.417 2.603 27.198 1.00 66.62 279 GLY A CA 1
ATOM 2136 C C . GLY A 1 279 ? 9.694 2.947 26.430 1.00 66.62 279 GLY A C 1
ATOM 2137 O O . GLY A 1 279 ? 10.435 2.039 26.046 1.00 66.62 279 GLY A O 1
ATOM 2138 N N . THR A 1 280 ? 9.984 4.237 26.227 1.00 68.81 280 THR A N 1
ATOM 2139 C CA . THR A 1 280 ? 11.229 4.712 25.600 1.00 68.81 280 THR A CA 1
ATOM 2140 C C . THR A 1 280 ? 12.151 5.403 26.605 1.00 68.81 280 THR A C 1
ATOM 2142 O O . THR A 1 280 ? 11.683 6.081 27.523 1.00 68.81 280 THR A O 1
ATOM 2145 N N . VAL A 1 281 ? 13.465 5.230 26.427 1.00 78.81 281 VAL A N 1
ATOM 2146 C CA . VAL A 1 281 ? 14.504 5.965 27.159 1.00 78.81 281 VAL A CA 1
ATOM 2147 C C . VAL A 1 281 ? 15.273 6.869 26.201 1.00 78.81 281 VAL A C 1
ATOM 2149 O O . VAL A 1 281 ? 15.834 6.399 25.216 1.00 78.81 281 VAL A O 1
ATOM 2152 N N . THR A 1 282 ? 15.295 8.171 26.482 1.00 78.81 282 THR A N 1
ATOM 2153 C CA . THR A 1 282 ? 16.051 9.159 25.703 1.00 78.81 282 THR A CA 1
ATOM 2154 C C . THR A 1 282 ? 17.306 9.570 26.455 1.00 78.81 282 THR A C 1
ATOM 2156 O O . THR A 1 282 ? 17.204 10.127 27.545 1.00 78.81 282 THR A O 1
ATOM 2159 N N . VAL A 1 283 ? 18.488 9.333 25.882 1.00 79.62 283 VAL A N 1
ATOM 2160 C CA . VAL A 1 283 ? 19.761 9.787 26.472 1.00 79.62 283 VAL A CA 1
ATOM 2161 C C . VAL A 1 283 ? 20.169 11.110 25.835 1.00 79.62 283 VAL A C 1
ATOM 2163 O O . VAL A 1 283 ? 20.398 11.167 24.626 1.00 79.62 283 VAL A O 1
ATOM 2166 N N . LEU A 1 284 ? 20.264 12.159 26.652 1.00 73.25 284 LEU A N 1
ATOM 2167 C CA . LEU A 1 284 ? 20.689 13.499 26.257 1.00 73.25 284 LEU A CA 1
ATOM 2168 C C . LEU A 1 284 ? 22.120 13.755 26.733 1.00 73.25 284 LEU A C 1
ATOM 2170 O O . LEU A 1 284 ? 22.423 13.600 27.914 1.00 73.25 284 LEU A O 1
ATOM 2174 N N . THR A 1 285 ? 22.988 14.199 25.825 1.00 69.94 285 THR A N 1
ATOM 2175 C CA . THR A 1 285 ? 24.383 14.580 26.129 1.00 69.94 285 THR A CA 1
ATOM 2176 C C . THR A 1 285 ? 24.545 16.071 26.450 1.00 69.94 285 THR A C 1
ATOM 2178 O O . THR A 1 285 ? 25.653 16.556 26.664 1.00 69.94 285 THR A O 1
ATOM 2181 N N . ALA A 1 286 ? 23.448 16.829 26.435 1.00 66.44 286 ALA A N 1
ATOM 2182 C CA . ALA A 1 286 ? 23.402 18.250 26.752 1.00 66.44 286 ALA A CA 1
ATOM 2183 C C . ALA A 1 286 ? 22.101 18.574 27.507 1.00 66.44 286 ALA A C 1
ATOM 2185 O O . ALA A 1 286 ? 21.086 17.912 27.277 1.00 66.44 286 ALA A O 1
ATOM 2186 N N . PRO A 1 287 ? 22.100 19.581 28.402 1.00 64.19 287 PRO A N 1
ATOM 2187 C CA . PRO A 1 287 ? 20.878 19.995 29.077 1.00 64.19 287 PRO A CA 1
ATOM 2188 C C . PRO A 1 287 ? 19.884 20.578 28.058 1.00 64.19 287 PRO A C 1
ATOM 2190 O O . PRO A 1 287 ? 20.300 21.275 27.127 1.00 64.19 287 PRO A O 1
ATOM 2193 N N . PRO A 1 288 ? 18.573 20.338 28.226 1.00 63.94 288 PRO A N 1
ATOM 2194 C CA . PRO A 1 288 ? 17.564 20.913 27.347 1.00 63.94 288 PRO A CA 1
ATOM 2195 C C . PRO A 1 288 ? 17.627 22.446 27.407 1.00 63.94 288 PRO A C 1
ATOM 2197 O O . PRO A 1 288 ? 17.572 23.046 28.480 1.00 63.94 288 PRO A O 1
ATOM 2200 N N . SER A 1 289 ? 17.732 23.097 26.245 1.00 58.03 289 SER A N 1
ATOM 2201 C CA . SER A 1 289 ? 17.974 24.543 26.106 1.00 58.03 289 SER A CA 1
ATOM 2202 C C . SER A 1 289 ? 16.754 25.424 26.436 1.00 58.03 289 SER A C 1
ATOM 2204 O O . SER A 1 289 ? 16.618 26.521 25.900 1.00 58.03 289 SER A O 1
ATOM 2206 N N . GLY A 1 290 ? 15.809 24.930 27.240 1.00 54.06 290 GLY A N 1
ATOM 2207 C CA . GLY A 1 290 ? 14.539 25.600 27.534 1.00 54.06 290 GLY A CA 1
ATOM 2208 C C . GLY A 1 290 ? 13.510 25.584 26.395 1.00 54.06 290 GLY A C 1
ATOM 2209 O O . GLY A 1 290 ? 12.418 26.112 26.576 1.00 54.06 290 GLY A O 1
ATOM 2210 N N . LYS A 1 291 ? 13.805 24.964 25.244 1.00 50.34 291 LYS A N 1
ATOM 2211 C CA . LYS A 1 291 ? 12.780 24.660 24.234 1.00 50.34 291 LYS A CA 1
ATOM 2212 C C . LYS A 1 291 ? 11.939 23.495 24.755 1.00 50.34 291 LYS A C 1
ATOM 2214 O O . LYS A 1 291 ? 12.508 22.518 25.236 1.00 50.34 291 LYS A O 1
ATOM 2219 N N . ALA A 1 292 ? 10.618 23.673 24.742 1.00 50.88 292 ALA A N 1
ATOM 2220 C CA . ALA A 1 292 ? 9.630 22.830 25.409 1.00 50.88 292 ALA A CA 1
ATOM 2221 C C . ALA A 1 292 ? 9.977 21.333 25.351 1.00 50.88 292 ALA A C 1
ATOM 2223 O O . ALA A 1 292 ? 10.108 20.768 24.268 1.00 50.88 292 ALA A O 1
ATOM 2224 N N . LEU A 1 293 ? 10.068 20.683 26.518 1.00 54.84 293 LEU A N 1
ATOM 2225 C CA . LEU A 1 293 ? 9.810 19.246 26.580 1.00 54.84 293 LEU A CA 1
ATOM 2226 C C . LEU A 1 293 ? 8.397 19.075 26.023 1.00 54.84 293 LEU A C 1
ATOM 2228 O O . LEU A 1 293 ? 7.488 19.738 26.515 1.00 54.84 293 LEU A O 1
ATOM 2232 N N . ALA A 1 294 ? 8.220 18.296 24.958 1.00 52.16 294 ALA A N 1
ATOM 2233 C CA . ALA A 1 294 ? 6.911 18.129 24.340 1.00 52.16 294 ALA A CA 1
ATOM 2234 C C . ALA A 1 294 ? 5.902 17.647 25.399 1.00 52.16 294 ALA A C 1
ATOM 2236 O O . ALA A 1 294 ? 5.996 16.530 25.906 1.00 52.16 294 ALA A O 1
ATOM 2237 N N . THR A 1 295 ? 4.988 18.535 25.789 1.00 45.72 295 THR A N 1
ATOM 2238 C CA . THR A 1 295 ? 4.057 18.349 26.901 1.00 45.72 295 THR A CA 1
ATOM 2239 C C . THR A 1 295 ? 2.732 17.782 26.407 1.00 45.72 295 THR A C 1
ATOM 2241 O O . THR A 1 295 ? 2.105 18.302 25.488 1.00 45.72 295 THR A O 1
ATOM 2244 N N . GLY A 1 296 ? 2.306 16.710 27.070 1.00 50.06 296 GLY A N 1
ATOM 2245 C CA . GLY A 1 296 ? 1.065 15.979 26.838 1.00 50.06 296 GLY A CA 1
ATOM 2246 C C . GLY A 1 296 ? 1.333 14.491 27.029 1.00 50.06 296 GLY A C 1
ATOM 2247 O O . GLY A 1 296 ? 2.241 13.978 26.393 1.00 50.06 296 GLY A O 1
ATOM 2248 N N . ASN A 1 297 ? 0.595 13.861 27.952 1.00 52.81 297 ASN A N 1
ATOM 2249 C CA . ASN A 1 297 ? 0.616 12.435 28.328 1.00 52.81 297 ASN A CA 1
ATOM 2250 C C . ASN A 1 297 ? 1.487 11.555 27.393 1.00 52.81 297 ASN A C 1
ATOM 2252 O O . ASN A 1 297 ? 1.115 11.388 26.227 1.00 52.81 297 ASN A O 1
ATOM 2256 N N . PRO A 1 298 ? 2.630 11.010 27.866 1.00 57.12 298 PRO A N 1
ATOM 2257 C CA . PRO A 1 298 ? 2.739 10.295 29.150 1.00 57.12 298 PRO A CA 1
ATOM 2258 C C . PRO A 1 298 ? 3.503 10.976 30.303 1.00 57.12 298 PRO A C 1
ATOM 2260 O O . PRO A 1 298 ? 4.215 11.965 30.130 1.00 57.12 298 PRO A O 1
ATOM 2263 N N . TYR A 1 299 ? 3.384 10.385 31.503 1.00 64.38 299 TYR A N 1
ATOM 2264 C CA . TYR A 1 299 ? 4.218 10.684 32.676 1.00 64.38 299 TYR A CA 1
ATOM 2265 C C . TYR A 1 299 ? 5.709 10.509 32.336 1.00 64.38 299 TYR A C 1
ATOM 2267 O O . TYR A 1 299 ? 6.101 9.518 31.719 1.00 64.38 299 TYR A O 1
ATOM 2275 N N . THR A 1 300 ? 6.545 11.473 32.728 1.00 68.38 300 THR A N 1
ATOM 2276 C CA . THR A 1 300 ? 7.966 11.539 32.336 1.00 68.38 300 THR A CA 1
ATOM 2277 C C . THR A 1 300 ? 8.877 11.498 33.564 1.00 68.38 300 THR A C 1
ATOM 2279 O O . THR A 1 300 ? 8.651 12.226 34.522 1.00 68.38 300 THR A O 1
ATOM 2282 N N . LEU A 1 301 ? 9.925 10.680 33.550 1.00 66.38 301 LEU A N 1
ATOM 2283 C CA . LEU A 1 301 ? 10.955 10.600 34.588 1.00 66.38 301 LEU A CA 1
ATOM 2284 C C . LEU A 1 301 ? 12.269 11.136 34.028 1.00 66.38 301 LEU A C 1
ATOM 2286 O O . LEU A 1 301 ? 12.633 10.803 32.902 1.00 66.38 301 LEU A O 1
ATOM 2290 N N . VAL A 1 302 ? 12.983 11.955 34.799 1.00 72.31 302 VAL A N 1
ATOM 2291 C CA . VAL A 1 302 ? 14.271 12.524 34.379 1.00 72.31 302 VAL A CA 1
ATOM 2292 C C . VAL A 1 302 ? 15.354 12.108 35.368 1.00 72.31 302 VAL A C 1
ATOM 2294 O O . VAL A 1 302 ? 15.253 12.407 36.554 1.00 72.31 302 VAL A O 1
ATOM 2297 N N . ILE A 1 303 ? 16.403 11.442 34.890 1.00 72.31 303 ILE A N 1
ATOM 2298 C CA . ILE A 1 303 ? 17.592 11.096 35.677 1.00 72.31 303 ILE A CA 1
ATOM 2299 C C . ILE A 1 303 ? 18.750 11.972 35.213 1.00 72.31 303 ILE A C 1
ATOM 2301 O O . ILE A 1 303 ? 19.052 12.039 34.023 1.00 72.31 303 ILE A O 1
ATOM 2305 N N . VAL A 1 304 ? 19.415 12.628 36.157 1.00 72.50 304 VAL A N 1
ATOM 2306 C CA . VAL A 1 304 ? 20.554 13.510 35.909 1.00 72.50 304 VAL A CA 1
ATOM 2307 C C . VAL A 1 304 ? 21.809 12.891 36.519 1.00 72.50 304 VAL A C 1
ATOM 2309 O O . VAL A 1 304 ? 21.907 12.734 37.738 1.00 72.50 304 VAL A O 1
ATOM 2312 N N . PHE A 1 305 ? 22.786 12.562 35.672 1.00 71.62 305 PHE A N 1
ATOM 2313 C CA . PHE A 1 305 ? 24.111 12.116 36.106 1.00 71.62 305 PHE A CA 1
ATOM 2314 C C . PHE A 1 305 ? 25.068 13.307 36.143 1.00 71.62 305 PHE A C 1
ATOM 2316 O O . PHE A 1 305 ? 25.451 13.840 35.101 1.00 71.62 305 PHE A O 1
ATOM 2323 N N . SER A 1 306 ? 25.450 13.738 37.347 1.00 63.75 306 SER A N 1
ATOM 2324 C CA . SER A 1 306 ? 26.374 14.865 37.520 1.00 63.75 306 SER A CA 1
ATOM 2325 C C . SER A 1 306 ? 27.851 14.403 37.429 1.00 63.75 306 SER A C 1
ATOM 2327 O O . SER A 1 306 ? 28.167 13.349 37.985 1.00 63.75 306 SER A O 1
ATOM 2329 N N . PRO A 1 307 ? 28.774 15.173 36.816 1.00 61.50 307 PRO A N 1
ATOM 2330 C CA . PRO A 1 307 ? 30.224 14.911 36.757 1.00 61.50 307 PRO A CA 1
ATOM 2331 C C . PRO A 1 307 ? 30.901 14.922 38.134 1.00 61.50 307 PRO A C 1
ATOM 2333 O O . PRO A 1 307 ? 30.365 15.505 39.071 1.00 61.50 307 PRO A O 1
ATOM 2336 N N . ALA A 1 308 ? 32.076 14.299 38.261 1.00 59.72 308 ALA A N 1
ATOM 2337 C CA . ALA A 1 308 ? 32.838 14.213 39.513 1.00 59.72 308 ALA A CA 1
ATOM 2338 C C . ALA A 1 308 ? 33.057 15.579 40.208 1.00 59.72 308 ALA A C 1
ATOM 2340 O O . ALA A 1 308 ? 33.024 16.637 39.576 1.00 59.72 308 ALA A O 1
ATOM 2341 N N . HIS A 1 309 ? 33.264 15.553 41.530 1.00 52.91 309 HIS A N 1
ATOM 2342 C CA . HIS A 1 309 ? 33.467 16.758 42.343 1.00 52.91 309 HIS A CA 1
ATOM 2343 C C . HIS A 1 309 ? 34.649 17.585 41.798 1.00 52.91 309 HIS A C 1
ATOM 2345 O O . HIS A 1 309 ? 35.748 17.058 41.665 1.00 52.91 309 HIS A O 1
ATOM 2351 N N . GLY A 1 310 ? 34.420 18.867 41.480 1.00 59.44 310 GLY A N 1
ATOM 2352 C CA . GLY A 1 310 ? 35.450 19.782 40.957 1.00 59.44 310 GLY A CA 1
ATOM 2353 C C . GLY A 1 310 ? 35.389 20.080 39.452 1.00 59.44 310 GLY A C 1
ATOM 2354 O O . GLY A 1 310 ? 36.199 20.860 38.959 1.00 59.44 310 GLY A O 1
ATOM 2355 N N . ALA A 1 311 ? 34.428 19.517 38.714 1.00 55.56 311 ALA A N 1
ATOM 2356 C CA . ALA A 1 311 ? 34.231 19.831 37.300 1.00 55.56 311 ALA A CA 1
ATOM 2357 C C . ALA A 1 311 ? 33.615 21.236 37.102 1.00 55.56 311 ALA A C 1
ATOM 2359 O O . ALA A 1 311 ? 32.438 21.429 37.372 1.00 55.56 311 ALA A O 1
ATOM 2360 N N . ASP A 1 312 ? 34.449 22.182 36.655 1.00 60.03 312 ASP A N 1
ATOM 2361 C CA . ASP A 1 312 ? 34.233 23.473 35.961 1.00 60.03 312 ASP A CA 1
ATOM 2362 C C . ASP A 1 312 ? 32.981 24.360 36.247 1.00 60.03 312 ASP A C 1
ATOM 2364 O O . ASP A 1 312 ? 31.843 23.919 36.389 1.00 60.03 312 ASP A O 1
ATOM 2368 N N . LYS A 1 313 ? 33.141 25.693 36.193 1.00 60.72 313 LYS A N 1
ATOM 2369 C CA . LYS A 1 313 ? 32.060 26.690 36.410 1.00 60.72 313 LYS A CA 1
ATOM 2370 C C . LYS A 1 313 ? 30.883 26.542 35.433 1.00 60.72 313 LYS A C 1
ATOM 2372 O O . LYS A 1 313 ? 29.742 26.851 35.786 1.00 60.72 313 LYS A O 1
ATOM 2377 N N . GLN A 1 314 ? 31.133 26.049 34.218 1.00 60.94 314 GLN A N 1
ATOM 2378 C CA . GLN A 1 314 ? 30.080 25.779 33.233 1.00 60.94 314 GLN A CA 1
ATOM 2379 C C . GLN A 1 314 ? 29.129 24.660 33.681 1.00 60.94 314 GLN A C 1
ATOM 2381 O O . GLN A 1 314 ? 27.942 24.697 33.348 1.00 60.94 314 GLN A O 1
ATOM 2386 N N . TRP A 1 315 ? 29.610 23.690 34.466 1.00 63.81 315 TRP A N 1
ATOM 2387 C CA . TRP A 1 315 ? 28.779 22.606 34.983 1.00 63.81 315 TRP A CA 1
ATOM 2388 C C . TRP A 1 315 ? 27.742 23.118 35.981 1.00 63.81 315 TRP A C 1
ATOM 2390 O O . TRP A 1 315 ? 26.565 22.803 35.832 1.00 63.81 315 TRP A O 1
ATOM 2400 N N . HIS A 1 316 ? 28.137 23.956 36.943 1.00 64.19 316 HIS A N 1
ATOM 2401 C CA . HIS A 1 316 ? 27.207 24.516 37.929 1.00 64.19 316 HIS A CA 1
ATOM 2402 C C . HIS A 1 316 ? 26.036 25.266 37.272 1.00 64.19 316 HIS A C 1
ATOM 2404 O O . HIS A 1 316 ? 24.906 25.196 37.754 1.00 64.19 316 HIS A O 1
ATOM 2410 N N . SER A 1 317 ? 26.284 25.934 36.139 1.00 67.69 317 SER A N 1
ATOM 2411 C CA . SER A 1 317 ? 25.236 26.582 35.339 1.00 67.69 317 SER A CA 1
ATOM 2412 C C . SER A 1 317 ? 24.282 25.567 34.689 1.00 67.69 317 SER A C 1
ATOM 2414 O O . SER A 1 317 ? 23.057 25.709 34.767 1.00 67.69 317 SER A O 1
ATOM 2416 N N . LYS A 1 318 ? 24.821 24.484 34.112 1.00 64.44 318 LYS A N 1
ATOM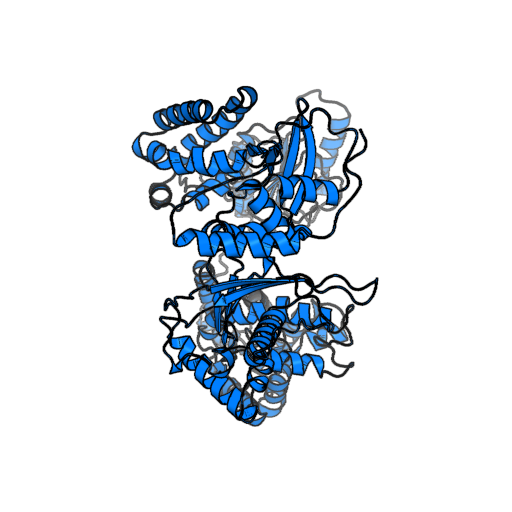 2417 C CA . LYS A 1 318 ? 24.030 23.392 33.514 1.00 64.44 318 LYS A CA 1
ATOM 2418 C C . LYS A 1 318 ? 23.238 22.598 34.563 1.00 64.44 318 LYS A C 1
ATOM 2420 O O . LYS A 1 318 ? 22.084 22.258 34.310 1.00 64.44 318 LYS A O 1
ATOM 2425 N N . ALA A 1 319 ? 23.817 22.360 35.740 1.00 63.62 319 ALA A N 1
ATOM 2426 C CA . ALA A 1 319 ? 23.167 21.714 36.878 1.00 63.62 319 ALA A CA 1
ATOM 2427 C C . ALA A 1 319 ? 21.989 22.552 37.391 1.00 63.62 319 ALA A C 1
ATOM 2429 O O . ALA A 1 319 ? 20.860 22.071 37.410 1.00 63.62 319 ALA A O 1
ATOM 2430 N N . ARG A 1 320 ? 22.214 23.849 37.648 1.00 68.31 320 ARG A N 1
ATOM 2431 C CA . ARG A 1 320 ? 21.157 24.792 38.051 1.00 68.31 320 ARG A CA 1
ATOM 2432 C C . ARG A 1 320 ? 20.039 24.894 37.005 1.00 68.31 320 ARG A C 1
ATOM 2434 O O . ARG A 1 320 ? 18.873 25.049 37.349 1.00 68.31 320 ARG A O 1
ATOM 2441 N N . THR A 1 321 ? 20.374 24.769 35.718 1.00 67.56 321 THR A N 1
ATOM 2442 C CA . THR A 1 321 ? 19.381 24.725 34.630 1.00 67.56 321 THR A CA 1
ATOM 2443 C C . THR A 1 321 ? 18.497 23.477 34.704 1.00 67.56 321 THR A C 1
ATOM 2445 O O . THR A 1 321 ? 17.306 23.578 34.419 1.00 67.56 321 THR A O 1
ATOM 2448 N N . CYS A 1 322 ? 19.053 22.328 35.105 1.00 62.97 322 CYS A N 1
ATOM 2449 C CA . CYS A 1 322 ? 18.306 21.080 35.275 1.00 62.97 322 CYS A CA 1
ATOM 2450 C C . CYS A 1 322 ? 17.439 21.089 36.544 1.00 62.97 322 CYS A C 1
ATOM 2452 O O . CYS A 1 322 ? 16.286 20.670 36.474 1.00 62.97 322 CYS A O 1
ATOM 2454 N N . ASP A 1 323 ? 17.938 21.632 37.659 1.00 63.62 323 ASP A N 1
ATOM 2455 C CA . ASP A 1 323 ? 17.164 21.779 38.904 1.00 63.62 323 ASP A CA 1
ATOM 2456 C C . ASP A 1 323 ? 15.925 22.671 38.699 1.00 63.62 323 ASP A C 1
ATOM 2458 O O . ASP A 1 323 ? 14.832 22.384 39.188 1.00 63.62 323 ASP A O 1
ATOM 2462 N N . ASN A 1 324 ? 16.060 23.712 37.873 1.00 66.75 324 ASN A N 1
ATOM 2463 C CA . ASN A 1 324 ? 14.974 24.637 37.553 1.00 66.75 324 ASN A CA 1
ATOM 2464 C C . ASN A 1 324 ? 13.923 24.065 36.578 1.00 66.75 324 ASN A C 1
ATOM 2466 O O . ASN A 1 324 ? 12.940 24.750 36.289 1.00 66.75 324 ASN A O 1
ATOM 2470 N N . LEU A 1 325 ? 14.084 22.841 36.052 1.00 64.12 325 LEU A N 1
ATOM 2471 C CA . LEU A 1 325 ? 13.126 22.252 35.102 1.00 64.12 325 LEU A CA 1
ATOM 2472 C C . LEU A 1 325 ? 11.753 21.991 35.736 1.00 64.12 325 LEU A C 1
ATOM 2474 O O . LEU A 1 325 ? 10.742 22.221 35.076 1.00 64.12 325 LEU A O 1
ATOM 2478 N N . VAL A 1 326 ? 11.696 21.583 37.010 1.00 57.25 326 VAL A N 1
ATOM 2479 C CA . VAL A 1 326 ? 10.417 21.366 37.720 1.00 57.25 326 VAL A CA 1
ATOM 2480 C C . VAL A 1 326 ? 9.657 22.681 37.897 1.00 57.25 326 VAL A C 1
ATOM 2482 O O . VAL A 1 326 ? 8.446 22.728 37.710 1.00 57.25 326 VAL A O 1
ATOM 2485 N N . GLN A 1 327 ? 10.372 23.766 38.206 1.00 61.72 327 GLN A N 1
ATOM 2486 C CA . GLN A 1 327 ? 9.776 25.094 38.378 1.00 61.72 327 GLN A CA 1
ATOM 2487 C C . GLN A 1 327 ? 9.355 25.719 37.039 1.00 61.72 327 GLN A C 1
ATOM 2489 O O . GLN A 1 327 ? 8.337 26.400 36.965 1.00 61.72 327 GLN A O 1
ATOM 2494 N N . ARG A 1 328 ? 10.126 25.480 35.969 1.00 59.66 328 ARG A N 1
ATOM 2495 C CA . ARG A 1 328 ? 9.872 26.032 34.627 1.00 59.66 328 ARG A CA 1
ATOM 2496 C C . ARG A 1 328 ? 8.765 25.324 33.856 1.00 59.66 328 ARG A C 1
ATOM 2498 O O . ARG A 1 328 ? 8.172 25.947 32.978 1.00 59.66 328 ARG A O 1
ATOM 2505 N N . PHE A 1 329 ? 8.485 24.057 34.157 1.00 59.22 329 PHE A N 1
ATOM 2506 C CA . PHE A 1 329 ? 7.469 23.272 33.456 1.00 59.22 329 PHE A CA 1
ATOM 2507 C C . PHE A 1 329 ? 6.426 22.708 34.433 1.00 59.22 329 PHE A C 1
ATOM 2509 O O . PHE A 1 329 ? 6.431 21.507 34.697 1.00 59.22 329 PHE A O 1
ATOM 2516 N N . PRO A 1 330 ? 5.475 23.535 34.922 1.00 56.59 330 PRO A N 1
ATOM 2517 C CA . PRO A 1 330 ? 4.410 23.095 35.834 1.00 56.59 330 PRO A CA 1
ATOM 2518 C C . PRO A 1 330 ? 3.525 21.967 35.272 1.00 56.59 330 PRO A C 1
ATOM 2520 O O . PRO A 1 330 ? 2.839 21.272 36.014 1.00 56.59 330 PRO A O 1
ATOM 2523 N N . THR A 1 331 ? 3.527 21.784 33.949 1.00 50.16 331 THR A N 1
ATOM 2524 C CA . THR A 1 331 ? 2.798 20.732 33.224 1.00 50.16 331 THR A CA 1
ATOM 2525 C C . THR A 1 331 ? 3.531 19.387 33.188 1.00 50.16 331 THR A C 1
ATOM 2527 O O . THR A 1 331 ? 2.943 18.382 32.779 1.00 50.16 331 THR A O 1
ATOM 2530 N N . LEU A 1 332 ? 4.795 19.334 33.623 1.00 59.47 332 LEU A N 1
ATOM 2531 C CA . LEU A 1 332 ? 5.548 18.096 33.774 1.00 59.47 332 LEU A CA 1
ATOM 2532 C C . LEU A 1 332 ? 4.984 17.313 34.969 1.00 59.47 332 LEU A C 1
ATOM 2534 O O . LEU A 1 332 ? 5.303 17.597 36.119 1.00 59.47 332 LEU A O 1
ATOM 2538 N N . ARG A 1 333 ? 4.195 16.265 34.710 1.00 60.72 333 ARG A N 1
ATOM 2539 C CA . ARG A 1 333 ? 3.717 15.324 35.748 1.00 60.72 333 ARG A CA 1
ATOM 2540 C C . ARG A 1 333 ? 4.815 14.355 36.235 1.00 60.72 333 ARG A C 1
ATOM 2542 O O . ARG A 1 333 ? 4.535 13.209 36.563 1.00 60.72 333 ARG A O 1
ATOM 2549 N N . GLY A 1 334 ? 6.073 14.786 36.190 1.00 63.56 334 GLY A N 1
ATOM 2550 C CA . GLY A 1 334 ? 7.273 13.964 36.315 1.00 63.56 334 GLY A CA 1
ATOM 2551 C C . GLY A 1 334 ? 8.118 14.240 37.556 1.00 63.56 334 GLY A C 1
ATOM 2552 O O . GLY A 1 334 ? 7.897 15.221 38.260 1.00 63.56 334 GLY A O 1
ATOM 2553 N N . ARG A 1 335 ? 9.125 13.395 37.815 1.00 68.94 335 ARG A N 1
ATOM 2554 C CA . ARG A 1 335 ? 10.123 13.596 38.886 1.00 68.94 335 ARG A CA 1
ATOM 2555 C C . ARG A 1 335 ? 11.536 13.644 38.306 1.00 68.94 335 ARG A C 1
ATOM 2557 O O . ARG A 1 335 ? 11.845 12.901 37.373 1.00 68.94 335 ARG A O 1
ATOM 2564 N N . ILE A 1 336 ? 12.369 14.516 38.873 1.00 69.12 336 ILE A N 1
ATOM 2565 C CA . ILE A 1 336 ? 13.793 14.636 38.543 1.00 69.12 336 ILE A CA 1
ATOM 2566 C C . ILE A 1 336 ? 14.602 13.990 39.662 1.00 69.12 336 ILE A C 1
ATOM 2568 O O . ILE A 1 336 ? 14.393 14.305 40.832 1.00 69.12 336 ILE A O 1
ATOM 2572 N N . PHE A 1 337 ? 15.526 13.110 39.291 1.00 73.56 337 PHE A N 1
ATOM 2573 C CA . PHE A 1 337 ? 16.437 12.441 40.210 1.00 73.56 337 PHE A CA 1
ATOM 2574 C C . PHE A 1 337 ? 17.873 12.813 39.870 1.00 73.56 337 PHE A C 1
ATOM 2576 O O . PHE A 1 337 ? 18.308 12.656 38.729 1.00 73.56 337 PHE A O 1
ATOM 2583 N N . THR A 1 338 ? 18.624 13.280 40.859 1.00 73.44 338 THR A N 1
ATOM 2584 C CA . THR A 1 338 ? 20.039 13.631 40.724 1.00 73.44 338 THR A CA 1
ATOM 2585 C C . THR A 1 338 ? 20.890 12.510 41.314 1.00 73.44 338 THR A C 1
ATOM 2587 O O . THR A 1 338 ? 20.881 12.285 42.517 1.00 73.44 338 THR A O 1
ATOM 2590 N N . ARG A 1 339 ? 21.604 11.772 40.452 1.00 69.62 339 ARG A N 1
ATOM 2591 C CA . ARG A 1 339 ? 22.412 10.588 40.814 1.00 69.62 339 ARG A CA 1
ATOM 2592 C C . ARG A 1 339 ? 21.732 9.620 41.812 1.00 69.62 339 ARG A C 1
ATOM 2594 O O . ARG A 1 339 ? 22.342 9.286 42.827 1.00 69.62 339 ARG A O 1
ATOM 2601 N N . PRO A 1 340 ? 20.500 9.149 41.553 1.00 79.81 340 PRO A N 1
ATOM 2602 C CA . PRO A 1 340 ? 19.864 8.201 42.460 1.00 79.81 340 PRO A CA 1
ATOM 2603 C C . PRO A 1 340 ? 20.656 6.890 42.497 1.00 79.81 340 PRO A C 1
ATOM 2605 O O . PRO A 1 340 ? 21.064 6.373 41.452 1.00 79.81 340 PRO A O 1
ATOM 2608 N N . SER A 1 341 ? 20.820 6.298 43.675 1.00 81.25 341 SER A N 1
ATOM 2609 C CA . SER A 1 341 ? 21.186 4.886 43.780 1.00 81.25 341 SER A CA 1
ATOM 2610 C C . SER A 1 341 ? 20.102 4.007 43.140 1.00 81.25 341 SER A C 1
ATOM 2612 O O . SER A 1 341 ? 18.946 4.407 42.977 1.00 81.25 341 SER A O 1
ATOM 2614 N N . VAL A 1 342 ? 20.456 2.771 42.784 1.00 75.25 342 VAL A N 1
ATOM 2615 C CA . VAL A 1 342 ? 19.501 1.813 42.200 1.00 75.25 342 VAL A CA 1
ATOM 2616 C C . VAL A 1 342 ? 18.314 1.561 43.142 1.00 75.25 342 VAL A C 1
ATOM 2618 O O . VAL A 1 342 ? 17.185 1.411 42.680 1.00 75.25 342 VAL A O 1
ATOM 2621 N N . ALA A 1 343 ? 18.542 1.540 44.458 1.00 78.00 343 ALA A N 1
ATOM 2622 C CA . ALA A 1 343 ? 17.485 1.348 45.450 1.00 78.00 343 ALA A CA 1
ATOM 2623 C C . ALA A 1 343 ? 16.536 2.558 45.530 1.00 78.00 343 ALA A C 1
ATOM 2625 O O . ALA A 1 343 ? 15.318 2.380 45.490 1.00 78.00 343 ALA A O 1
ATOM 2626 N N . GLU A 1 344 ? 17.081 3.779 45.566 1.00 79.44 344 GLU A N 1
ATOM 2627 C CA . GLU A 1 344 ? 16.290 5.021 45.569 1.00 79.44 344 GLU A CA 1
ATOM 2628 C C . GLU A 1 344 ? 15.453 5.157 44.298 1.00 79.44 344 GLU A C 1
ATOM 2630 O O . GLU A 1 344 ? 14.276 5.516 44.358 1.00 79.44 344 GLU A O 1
ATOM 2635 N N . TRP A 1 345 ? 16.036 4.803 43.151 1.00 82.19 345 TRP A N 1
ATOM 2636 C CA . TRP A 1 345 ? 15.324 4.781 41.881 1.00 82.19 345 TRP A CA 1
ATOM 2637 C C . TRP A 1 345 ? 14.130 3.822 41.910 1.00 82.19 345 TRP A C 1
ATOM 2639 O O . TRP A 1 345 ? 13.006 4.225 41.605 1.00 82.19 345 TRP A O 1
ATOM 2649 N N . LYS A 1 346 ? 14.345 2.570 42.332 1.00 77.69 346 LYS A N 1
ATOM 2650 C CA . LYS A 1 346 ? 13.284 1.553 42.418 1.00 77.69 346 LYS A CA 1
ATOM 2651 C C . LYS A 1 346 ? 12.138 1.990 43.329 1.00 77.69 346 LYS A C 1
ATOM 2653 O O . LYS A 1 346 ? 10.975 1.867 42.945 1.00 77.69 346 LYS A O 1
ATOM 2658 N N . ALA A 1 347 ? 12.457 2.528 44.506 1.00 80.88 347 ALA A N 1
ATOM 2659 C CA . ALA A 1 347 ? 11.456 3.013 45.453 1.00 80.88 347 ALA A CA 1
ATOM 2660 C C . ALA A 1 347 ? 10.622 4.163 44.864 1.00 80.88 347 ALA A C 1
ATOM 2662 O O . ALA A 1 347 ? 9.399 4.203 45.022 1.00 80.88 347 ALA A O 1
ATOM 2663 N N . ALA A 1 348 ? 11.266 5.077 44.138 1.00 77.56 348 ALA A N 1
ATOM 2664 C CA . ALA A 1 348 ? 10.584 6.210 43.534 1.00 77.56 348 ALA A CA 1
ATOM 2665 C C . ALA A 1 348 ? 9.669 5.811 42.367 1.00 77.56 348 ALA A C 1
ATOM 2667 O O . ALA A 1 348 ? 8.551 6.321 42.271 1.00 77.56 348 ALA A O 1
ATOM 2668 N N . VAL A 1 349 ? 10.103 4.876 41.514 1.00 78.81 349 VAL A N 1
ATOM 2669 C CA . VAL A 1 349 ? 9.267 4.336 40.429 1.00 78.81 349 VAL A CA 1
ATOM 2670 C C . VAL A 1 349 ? 8.037 3.628 40.997 1.00 78.81 349 VAL A C 1
ATOM 2672 O O . VAL A 1 349 ? 6.929 3.890 40.534 1.00 78.81 349 VAL A O 1
ATOM 2675 N N . ALA A 1 350 ? 8.201 2.802 42.035 1.00 79.75 350 ALA A N 1
ATOM 2676 C CA . ALA A 1 350 ? 7.085 2.108 42.680 1.00 79.75 350 ALA A CA 1
ATOM 2677 C C . ALA A 1 350 ? 6.045 3.087 43.255 1.00 79.75 350 ALA A C 1
ATOM 2679 O O . ALA A 1 350 ? 4.844 2.909 43.050 1.00 79.75 350 ALA A O 1
ATOM 2680 N N . LYS A 1 351 ? 6.504 4.163 43.910 1.00 80.50 351 LYS A N 1
ATOM 2681 C CA . LYS A 1 351 ? 5.627 5.221 44.429 1.00 80.50 351 LYS A CA 1
ATOM 2682 C C . LYS A 1 351 ? 4.844 5.917 43.311 1.00 80.50 351 LYS A C 1
ATOM 2684 O O . LYS A 1 351 ? 3.635 6.075 43.421 1.00 80.50 351 LYS A O 1
ATOM 2689 N N . LEU A 1 352 ? 5.514 6.294 42.222 1.00 74.88 352 LEU A N 1
ATOM 2690 C CA . LEU A 1 352 ? 4.870 6.975 41.094 1.00 74.88 352 LEU A CA 1
ATOM 2691 C C . LEU A 1 352 ? 3.908 6.062 40.334 1.00 74.88 352 LEU A C 1
ATOM 2693 O O . LEU A 1 352 ? 2.870 6.522 39.870 1.00 74.88 352 LEU A O 1
ATOM 2697 N N . ALA A 1 353 ? 4.219 4.770 40.221 1.00 73.31 353 ALA A N 1
ATOM 2698 C CA . ALA A 1 353 ? 3.337 3.796 39.589 1.00 73.31 353 ALA A CA 1
ATOM 2699 C C . ALA A 1 353 ? 2.012 3.626 40.352 1.00 73.31 353 ALA A C 1
ATOM 2701 O O . ALA A 1 353 ? 0.985 3.392 39.715 1.00 73.31 353 ALA A O 1
ATOM 2702 N N . ALA A 1 354 ? 2.028 3.787 41.681 1.00 75.38 354 ALA A N 1
ATOM 2703 C CA . ALA A 1 354 ? 0.835 3.762 42.527 1.00 75.38 354 ALA A CA 1
ATOM 2704 C C . ALA A 1 354 ? -0.035 5.030 42.396 1.00 75.38 354 ALA A C 1
ATOM 2706 O O . ALA A 1 354 ? -1.229 4.983 42.669 1.00 75.38 354 ALA A O 1
ATOM 2707 N N . GLU A 1 355 ? 0.541 6.151 41.949 1.00 70.62 355 GLU A N 1
ATOM 2708 C CA . GLU A 1 355 ? -0.175 7.412 41.689 1.00 70.62 355 GLU A CA 1
ATOM 2709 C C . GLU A 1 355 ? -0.843 7.442 40.292 1.00 70.62 355 GLU A C 1
ATOM 2711 O O . GLU A 1 355 ? -1.588 8.372 39.970 1.00 70.62 355 GLU A O 1
ATOM 2716 N N . LEU A 1 356 ? -0.581 6.445 39.434 1.00 65.75 356 LEU A N 1
ATOM 2717 C CA . LEU A 1 356 ? -1.183 6.351 38.102 1.00 65.75 356 LEU A CA 1
ATOM 2718 C C . LEU A 1 356 ? -2.633 5.844 38.182 1.00 65.75 356 LEU A C 1
ATOM 2720 O O . LEU A 1 356 ? -2.896 4.893 38.917 1.00 65.75 356 LEU A O 1
ATOM 2724 N N . PRO A 1 357 ? -3.558 6.364 37.349 1.00 57.66 357 PRO A N 1
ATOM 2725 C CA . PRO A 1 357 ? -4.878 5.761 37.192 1.00 57.66 357 PRO A CA 1
ATOM 2726 C C . PRO A 1 357 ? -4.740 4.273 36.841 1.00 57.66 357 PRO A C 1
ATOM 2728 O O . PRO A 1 357 ? -3.957 3.902 35.952 1.00 57.66 357 PRO A O 1
ATOM 2731 N N . HIS A 1 358 ? -5.473 3.409 37.547 1.00 49.59 358 HIS A N 1
ATOM 2732 C CA . HIS A 1 358 ? -5.540 1.994 37.200 1.00 49.59 358 HIS A CA 1
ATOM 2733 C C . HIS A 1 358 ? -6.172 1.850 35.804 1.00 49.59 358 HIS A C 1
ATOM 2735 O O . HIS A 1 358 ? -7.201 2.464 35.546 1.00 49.59 358 HIS A O 1
ATOM 2741 N N . PRO A 1 359 ? -5.624 1.014 34.903 1.00 46.25 359 PRO A N 1
ATOM 2742 C CA . PRO A 1 359 ? -6.214 0.746 33.583 1.00 46.25 359 PRO A CA 1
ATOM 2743 C C . PRO A 1 359 ? -7.549 -0.028 33.639 1.00 46.25 359 PRO A C 1
ATOM 2745 O O . PRO A 1 359 ? -8.044 -0.474 32.610 1.00 46.25 359 PRO A O 1
ATOM 2748 N N . SER A 1 360 ? -8.130 -0.189 34.830 1.00 42.06 360 SER A N 1
ATOM 2749 C CA . SER A 1 360 ? -9.399 -0.861 35.088 1.00 42.06 360 SER A CA 1
ATOM 2750 C C . SER A 1 360 ? -10.548 0.149 35.175 1.00 42.06 360 SER A C 1
ATOM 2752 O O . SER A 1 360 ? -11.270 0.182 36.165 1.00 42.06 360 SER A O 1
ATOM 2754 N N . ASP A 1 361 ? -10.748 0.924 34.114 1.00 40.28 361 ASP A N 1
ATOM 2755 C CA . ASP A 1 361 ? -12.114 1.231 33.690 1.00 40.28 361 ASP A CA 1
ATOM 2756 C C . ASP A 1 361 ? -12.475 0.135 32.688 1.00 40.28 361 ASP A C 1
ATOM 2758 O O . ASP A 1 361 ? -12.308 0.278 31.472 1.00 40.28 361 ASP A O 1
ATOM 2762 N N . ALA A 1 362 ? -12.862 -1.028 33.219 1.00 44.59 362 ALA A N 1
ATOM 2763 C CA . ALA A 1 362 ? -13.467 -2.070 32.407 1.00 44.59 362 ALA A CA 1
ATOM 2764 C C . ALA A 1 362 ? -14.646 -1.451 31.633 1.00 44.59 362 ALA A C 1
ATOM 2766 O O . ALA A 1 362 ? -15.334 -0.580 32.178 1.00 44.59 362 ALA A O 1
ATOM 2767 N N . PRO A 1 363 ? -14.881 -1.849 30.367 1.00 46.06 363 PRO A N 1
ATOM 2768 C CA . PRO A 1 363 ? -16.064 -1.396 29.650 1.00 46.06 363 PRO A CA 1
ATOM 2769 C C . PRO A 1 363 ? -17.295 -1.644 30.536 1.00 46.06 363 PRO A C 1
ATOM 2771 O O . PRO A 1 363 ? -17.365 -2.709 31.157 1.00 46.06 363 PRO A O 1
ATOM 2774 N N . PRO A 1 364 ? -18.225 -0.675 30.632 1.00 47.19 364 PRO A N 1
ATOM 2775 C CA . PRO A 1 364 ? -19.420 -0.839 31.447 1.00 47.19 364 PRO A CA 1
ATOM 2776 C C . PRO A 1 364 ? -20.107 -2.158 31.067 1.00 47.19 364 PRO A C 1
ATOM 2778 O O . PRO A 1 364 ? -20.068 -2.543 29.888 1.00 47.19 364 PRO A O 1
ATOM 2781 N N . PRO A 1 365 ? -20.674 -2.889 32.043 1.00 54.09 365 PRO A N 1
ATOM 2782 C CA . PRO A 1 365 ? -21.307 -4.178 31.796 1.00 54.09 365 PRO A CA 1
ATOM 2783 C C . PRO A 1 365 ? -22.301 -4.061 30.635 1.00 54.09 365 PRO A C 1
ATOM 2785 O O . PRO A 1 365 ? -22.990 -3.052 30.502 1.00 54.09 365 PRO A O 1
ATOM 2788 N N . ALA A 1 366 ? -22.377 -5.088 29.780 1.00 55.34 366 ALA A N 1
ATOM 2789 C CA . ALA A 1 366 ? -23.135 -5.066 28.520 1.00 55.34 366 ALA A CA 1
ATOM 2790 C C . ALA A 1 366 ? -24.606 -4.612 28.658 1.00 55.34 366 ALA A C 1
ATOM 2792 O O . ALA A 1 366 ? -25.188 -4.137 27.686 1.00 55.34 366 ALA A O 1
ATOM 2793 N N . ALA A 1 367 ? -25.180 -4.713 29.860 1.00 57.66 367 ALA A N 1
ATOM 2794 C CA . ALA A 1 367 ? -26.509 -4.216 30.197 1.00 57.66 367 ALA A CA 1
ATOM 2795 C C . ALA A 1 367 ? -26.623 -2.675 30.175 1.00 57.66 367 ALA A C 1
ATOM 2797 O O . ALA A 1 367 ? -27.617 -2.164 29.674 1.00 57.66 367 ALA A O 1
ATOM 2798 N N . GLU A 1 368 ? -25.606 -1.925 30.617 1.00 58.41 368 GLU A N 1
ATOM 2799 C CA . GLU A 1 368 ? -25.621 -0.446 30.617 1.00 58.41 368 GLU A CA 1
ATOM 2800 C C . GLU A 1 368 ? -25.409 0.156 29.214 1.00 58.41 368 GLU A C 1
ATOM 2802 O O . GLU A 1 368 ? -25.724 1.318 28.965 1.00 58.41 368 GLU A O 1
ATOM 2807 N N . LEU A 1 369 ? -24.888 -0.628 28.263 1.00 60.59 369 LEU A N 1
ATOM 2808 C CA . LEU A 1 369 ? -24.671 -0.187 26.879 1.00 60.59 369 LEU A CA 1
ATOM 2809 C C . LEU A 1 369 ? -25.956 -0.155 26.037 1.00 60.59 369 LEU A C 1
ATOM 2811 O O . LEU A 1 369 ? -25.946 0.448 24.959 1.00 60.59 369 LEU A O 1
ATOM 2815 N N . LEU A 1 370 ? -27.033 -0.808 26.486 1.00 72.00 370 LEU A N 1
ATOM 2816 C CA . LEU A 1 370 ? -28.300 -0.873 25.748 1.00 72.00 370 LEU A CA 1
ATOM 2817 C C . LEU A 1 370 ? -29.085 0.443 25.809 1.00 72.00 370 LEU A C 1
ATOM 2819 O O . LEU A 1 370 ? -29.749 0.781 24.830 1.00 72.00 370 LEU A O 1
ATOM 2823 N N . ASP A 1 371 ? -28.924 1.213 26.886 1.00 82.56 371 ASP A N 1
ATOM 2824 C CA . ASP A 1 371 ? -29.619 2.492 27.084 1.00 82.56 371 ASP A CA 1
ATOM 2825 C C . ASP A 1 371 ? -28.927 3.671 26.382 1.00 82.56 371 ASP A C 1
ATOM 2827 O O . ASP A 1 371 ? -29.472 4.775 26.295 1.00 82.56 371 ASP A O 1
ATOM 2831 N N . LEU A 1 372 ? -27.720 3.460 25.844 1.00 87.25 372 LEU A N 1
ATOM 2832 C CA . LEU A 1 372 ? -27.001 4.504 25.123 1.00 87.25 372 LEU A CA 1
ATOM 2833 C C . LEU A 1 372 ? -27.574 4.703 23.711 1.00 87.25 372 LEU A C 1
ATOM 2835 O O . LEU A 1 372 ? -27.848 3.725 23.004 1.00 87.25 372 LEU A O 1
ATOM 2839 N N . PRO A 1 373 ? -27.654 5.955 23.220 1.00 91.69 373 PRO A N 1
ATOM 2840 C CA . PRO A 1 373 ? -28.050 6.234 21.846 1.00 91.69 373 PRO A CA 1
ATOM 2841 C C . PRO A 1 373 ? -27.207 5.432 20.849 1.00 91.69 373 PRO A C 1
ATOM 2843 O O . PRO A 1 373 ? -25.974 5.500 20.859 1.00 91.69 373 PRO A O 1
ATOM 2846 N N . HIS A 1 374 ? -27.870 4.677 19.970 1.00 93.88 374 HIS A N 1
ATOM 2847 C CA . HIS A 1 374 ? -27.202 3.894 18.931 1.00 93.88 374 HIS A CA 1
ATOM 2848 C C . HIS A 1 374 ? -27.012 4.720 17.662 1.00 93.88 374 HIS A C 1
ATOM 2850 O O . HIS A 1 374 ? -27.961 5.300 17.130 1.00 93.88 374 HIS A O 1
ATOM 2856 N N . ARG A 1 375 ? -25.780 4.747 17.158 1.00 95.69 375 ARG A N 1
ATOM 2857 C CA . ARG A 1 375 ? -25.404 5.312 15.864 1.00 95.69 375 ARG A CA 1
ATOM 2858 C C . ARG A 1 375 ? -24.790 4.213 15.001 1.00 95.69 375 ARG A C 1
ATOM 2860 O O . ARG A 1 375 ? -23.942 3.446 15.458 1.00 95.69 375 ARG A O 1
ATOM 2867 N N . VAL A 1 376 ? -25.220 4.141 13.748 1.00 97.44 376 VAL A N 1
ATOM 2868 C CA . VAL A 1 376 ? -24.709 3.206 12.746 1.00 97.44 376 VAL A CA 1
ATOM 2869 C C . VAL A 1 376 ? -23.954 3.986 11.685 1.00 97.44 376 VAL A C 1
ATOM 2871 O O . VAL A 1 376 ? -24.510 4.865 11.031 1.00 97.44 376 VAL A O 1
ATOM 2874 N N . ILE A 1 377 ? -22.674 3.664 11.530 1.00 98.12 377 ILE A N 1
ATOM 2875 C CA . ILE A 1 377 ? -21.772 4.328 10.596 1.00 98.12 377 ILE A CA 1
ATOM 2876 C C . ILE A 1 377 ? -21.697 3.518 9.311 1.00 98.12 377 ILE A C 1
ATOM 2878 O O . ILE A 1 377 ? -21.345 2.342 9.342 1.00 98.12 377 ILE A O 1
ATOM 2882 N N . VAL A 1 378 ? -21.966 4.151 8.174 1.00 98.31 378 VAL A N 1
ATOM 2883 C CA . VAL A 1 378 ? -21.707 3.561 6.858 1.00 98.31 378 VAL A CA 1
ATOM 2884 C C . VAL A 1 378 ? -20.288 3.926 6.438 1.00 98.31 378 VAL A C 1
ATOM 2886 O O . VAL A 1 378 ? -19.982 5.105 6.240 1.00 98.31 378 VAL A O 1
ATOM 2889 N N . LEU A 1 379 ? -19.426 2.916 6.309 1.00 98.06 379 LEU A N 1
ATOM 2890 C CA . LEU A 1 379 ? -18.027 3.057 5.900 1.00 98.06 379 LEU A CA 1
ATOM 2891 C C . LEU A 1 379 ? -17.814 2.390 4.539 1.00 98.06 379 LEU A C 1
ATOM 2893 O O . LEU A 1 379 ? -17.963 1.175 4.423 1.00 98.06 379 LEU A O 1
ATOM 2897 N N . LEU A 1 380 ? -17.430 3.169 3.523 1.00 98.00 380 LEU A N 1
ATOM 2898 C CA . LEU A 1 380 ? -17.005 2.620 2.232 1.00 98.00 380 LEU A CA 1
ATOM 2899 C C . LEU A 1 380 ? -15.505 2.346 2.265 1.00 98.00 380 LEU A C 1
ATOM 2901 O O . LEU A 1 380 ? -14.709 3.249 2.529 1.00 98.00 380 LEU A O 1
ATOM 2905 N N . LEU A 1 381 ? -15.131 1.103 1.989 1.00 97.88 381 LEU A N 1
ATOM 2906 C CA . LEU A 1 381 ? -13.762 0.615 2.107 1.00 97.88 381 LEU A CA 1
ATOM 2907 C C . LEU A 1 381 ? -13.211 0.232 0.742 1.00 97.88 381 LEU A C 1
ATOM 2909 O O . LEU A 1 381 ? -13.928 -0.340 -0.075 1.00 97.88 381 LEU A O 1
ATOM 2913 N N . GLY A 1 382 ? -11.935 0.541 0.510 1.00 95.31 382 GLY A N 1
ATOM 2914 C CA . GLY A 1 382 ? -11.248 0.156 -0.719 1.00 95.31 382 GLY A CA 1
ATOM 2915 C C . GLY A 1 382 ? -11.879 0.750 -1.976 1.00 95.31 382 GLY A C 1
ATOM 2916 O O . GLY A 1 382 ? -11.798 0.132 -3.022 1.00 95.31 382 GLY A O 1
ATOM 2917 N N . LEU A 1 383 ? -12.536 1.912 -1.895 1.00 95.94 383 LEU A N 1
ATOM 2918 C CA . LEU A 1 383 ? -13.132 2.581 -3.052 1.00 95.94 383 LEU A CA 1
ATOM 2919 C C . LEU A 1 383 ? -12.336 3.858 -3.389 1.00 95.94 383 LEU A C 1
ATOM 2921 O O . LEU A 1 383 ? -12.234 4.744 -2.532 1.00 95.94 383 LEU A O 1
ATOM 2925 N N . PRO A 1 384 ? -11.763 3.981 -4.602 1.00 95.19 384 PRO A N 1
ATOM 2926 C CA . PRO A 1 384 ? -10.979 5.149 -4.994 1.00 95.19 384 PRO A CA 1
ATOM 2927 C C . PRO A 1 384 ? -11.873 6.356 -5.354 1.00 95.19 384 PRO A C 1
ATOM 2929 O O . PRO A 1 384 ? -13.088 6.212 -5.547 1.00 95.19 384 PRO A O 1
ATOM 2932 N N . PRO A 1 385 ? -11.296 7.569 -5.488 1.00 95.31 385 PRO A N 1
ATOM 2933 C CA . PRO A 1 385 ? -11.962 8.700 -6.135 1.00 95.31 385 PRO A CA 1
ATOM 2934 C C . PRO A 1 385 ? -12.561 8.293 -7.488 1.00 95.31 385 PRO A C 1
ATOM 2936 O O . PRO A 1 385 ? -11.979 7.489 -8.201 1.00 95.31 385 PRO A O 1
ATOM 2939 N N . GLY A 1 386 ? -13.744 8.809 -7.829 1.00 93.19 386 GLY A N 1
ATOM 2940 C CA . GLY A 1 386 ? -14.481 8.373 -9.027 1.00 93.19 386 GLY A CA 1
ATOM 2941 C C . GLY A 1 386 ? -15.315 7.094 -8.843 1.00 93.19 386 GLY A C 1
ATOM 2942 O O . GLY A 1 386 ? -16.175 6.801 -9.670 1.00 93.19 386 GLY A O 1
ATOM 2943 N N . GLY A 1 387 ? -15.181 6.381 -7.719 1.00 93.81 387 GLY A N 1
ATOM 2944 C CA . GLY A 1 387 ? -15.968 5.176 -7.426 1.00 93.81 387 GLY A CA 1
ATOM 2945 C C . GLY A 1 387 ? -17.443 5.399 -7.056 1.00 93.81 387 GLY A C 1
ATOM 2946 O O . GLY A 1 387 ? -18.120 4.458 -6.671 1.00 93.81 387 GLY A O 1
ATOM 2947 N N . GLY A 1 388 ? -17.965 6.630 -7.120 1.00 93.81 388 GLY A N 1
ATOM 2948 C CA . GLY A 1 388 ? -19.389 6.905 -6.857 1.00 93.81 388 GLY A CA 1
ATOM 2949 C C . GLY A 1 388 ? -19.799 6.997 -5.377 1.00 93.81 388 GLY A C 1
ATOM 2950 O O . GLY A 1 388 ? -20.991 6.995 -5.077 1.00 93.81 388 GLY A O 1
ATOM 2951 N N . LYS A 1 389 ? -18.843 7.124 -4.441 1.00 94.56 389 LYS A N 1
ATOM 2952 C CA . LYS A 1 389 ? -19.101 7.269 -2.989 1.00 94.56 389 LYS A CA 1
ATOM 2953 C C . LYS A 1 389 ? -20.125 8.364 -2.667 1.00 94.56 389 LYS A C 1
ATOM 2955 O O . LYS A 1 389 ? -21.134 8.097 -2.020 1.00 94.56 389 LYS A O 1
ATOM 2960 N N . SER A 1 390 ? -19.876 9.587 -3.132 1.00 91.06 390 SER A N 1
ATOM 2961 C CA . SER A 1 390 ? -20.734 10.738 -2.827 1.00 91.06 390 SER A CA 1
ATOM 2962 C C . SER A 1 390 ? -22.128 10.589 -3.441 1.00 91.06 390 SER A C 1
ATOM 2964 O O . SER A 1 390 ? -23.111 10.957 -2.807 1.00 91.06 390 SER A O 1
ATOM 2966 N N . SER A 1 391 ? -22.238 9.967 -4.620 1.00 92.94 391 SER A N 1
ATOM 2967 C CA . SER A 1 391 ? -23.525 9.650 -5.252 1.00 92.94 391 SER A CA 1
ATOM 2968 C C . SER A 1 391 ? -24.335 8.649 -4.423 1.00 92.94 391 SER A C 1
ATOM 2970 O O . SER A 1 391 ? -25.525 8.857 -4.206 1.00 92.94 391 SER A O 1
ATOM 2972 N N . LEU A 1 392 ? -23.700 7.596 -3.894 1.00 97.00 392 LEU A N 1
ATOM 2973 C CA . LEU A 1 392 ? -24.369 6.641 -3.005 1.00 97.00 392 LEU A CA 1
ATOM 2974 C C . LEU A 1 392 ? -24.830 7.304 -1.698 1.00 97.00 392 LEU A C 1
ATOM 2976 O O . LEU A 1 392 ? -25.943 7.062 -1.232 1.00 97.00 392 LEU A O 1
ATOM 2980 N N . PHE A 1 393 ? -23.993 8.155 -1.107 1.00 97.31 393 PHE A N 1
ATOM 2981 C CA . PHE A 1 393 ? -24.344 8.879 0.114 1.00 97.31 393 PHE A CA 1
ATOM 2982 C C . PHE A 1 393 ? -25.454 9.900 -0.086 1.00 97.31 393 PHE A C 1
ATOM 2984 O O . PHE A 1 393 ? -26.315 10.022 0.781 1.00 97.31 393 PHE A O 1
ATOM 2991 N N . TYR A 1 394 ? -25.506 10.546 -1.247 1.00 95.56 394 TYR A N 1
ATOM 2992 C CA . TYR A 1 394 ? -26.639 11.379 -1.626 1.00 95.56 394 TYR A CA 1
ATOM 2993 C C . TYR A 1 394 ? -27.948 10.574 -1.658 1.00 95.56 394 TYR A C 1
ATOM 2995 O O . TYR A 1 394 ? -28.943 11.003 -1.079 1.00 95.56 394 TYR A O 1
ATOM 3003 N N . LEU A 1 395 ? -27.943 9.361 -2.226 1.00 96.75 395 LEU A N 1
ATOM 3004 C CA . LEU A 1 395 ? -29.121 8.483 -2.224 1.00 96.75 395 LEU A CA 1
ATOM 3005 C C . LEU A 1 395 ? -29.534 8.054 -0.805 1.00 96.75 395 LEU A C 1
ATOM 3007 O O . LEU A 1 395 ? -30.723 8.057 -0.486 1.00 96.75 395 LEU A O 1
ATOM 3011 N N . LEU A 1 396 ? -28.575 7.724 0.067 1.00 97.31 396 LEU A N 1
ATOM 3012 C CA . LEU A 1 396 ? -28.854 7.407 1.475 1.00 97.31 396 LEU A CA 1
ATOM 3013 C C . LEU A 1 396 ? -29.433 8.607 2.236 1.00 97.31 396 LEU A C 1
ATOM 3015 O O . LEU A 1 396 ? -30.351 8.445 3.044 1.00 97.31 396 LEU A O 1
ATOM 3019 N N . GLN A 1 397 ? -28.935 9.810 1.963 1.00 96.00 397 GLN A N 1
ATOM 3020 C CA . GLN A 1 397 ? -29.458 11.039 2.548 1.00 96.00 397 GLN A CA 1
ATOM 3021 C C . GLN A 1 397 ? -30.897 11.305 2.090 1.00 96.00 397 GLN A C 1
ATOM 3023 O O . GLN A 1 397 ? -31.769 11.539 2.926 1.00 96.00 397 GLN A O 1
ATOM 3028 N N . GLN A 1 398 ? -31.159 11.213 0.783 1.00 96.06 398 GLN A N 1
ATOM 3029 C CA . GLN A 1 398 ? -32.473 11.491 0.200 1.00 96.06 398 GLN A CA 1
ATOM 3030 C C . GLN A 1 398 ? -33.542 10.473 0.598 1.00 96.06 398 GLN A C 1
ATOM 3032 O O . GLN A 1 398 ? -34.650 10.858 0.965 1.00 96.06 398 GLN A O 1
ATOM 3037 N N . HIS A 1 399 ? -33.228 9.179 0.521 1.00 95.94 399 HIS A N 1
ATOM 3038 C CA . HIS A 1 399 ? -34.234 8.122 0.650 1.00 95.94 399 HIS A CA 1
ATOM 3039 C C . HIS A 1 399 ? -34.291 7.492 2.043 1.00 95.94 399 HIS A C 1
ATOM 3041 O O . HIS A 1 399 ? -35.317 6.929 2.417 1.00 95.94 399 HIS A O 1
ATOM 3047 N N . HIS A 1 400 ? -33.219 7.601 2.831 1.00 95.19 400 HIS A N 1
ATOM 3048 C CA . HIS A 1 400 ? -33.099 6.910 4.119 1.00 95.19 400 HIS A CA 1
ATOM 3049 C C . HIS A 1 400 ? -32.726 7.845 5.275 1.00 95.19 400 HIS A C 1
ATOM 3051 O O . HIS A 1 400 ? -32.343 7.378 6.347 1.00 95.19 400 HIS A O 1
ATOM 3057 N N . ARG A 1 401 ? -32.862 9.167 5.073 1.00 94.38 401 ARG A N 1
ATOM 3058 C CA . ARG A 1 401 ? -32.593 10.214 6.076 1.00 94.38 401 ARG A CA 1
ATOM 3059 C C . ARG A 1 401 ? -31.203 10.090 6.715 1.00 94.38 401 ARG A C 1
ATOM 3061 O O . ARG A 1 401 ? -31.027 10.457 7.876 1.00 94.38 401 ARG A O 1
ATOM 3068 N N . ALA A 1 402 ? -30.221 9.549 5.996 1.00 96.00 402 ALA A N 1
ATOM 3069 C CA . ALA A 1 402 ? -28.860 9.448 6.508 1.00 96.00 402 ALA A CA 1
ATOM 3070 C C . ALA A 1 402 ? -28.229 10.839 6.649 1.00 96.00 402 ALA A C 1
ATOM 3072 O O . ALA A 1 402 ? -28.466 11.726 5.828 1.00 96.00 402 ALA A O 1
ATOM 3073 N N . VAL A 1 403 ? -27.393 11.024 7.666 1.00 96.50 403 VAL A N 1
ATOM 3074 C CA . VAL A 1 403 ? -26.566 12.230 7.802 1.00 96.50 403 VAL A CA 1
ATOM 3075 C C . VAL A 1 403 ? -25.222 11.972 7.139 1.00 96.50 403 VAL A C 1
ATOM 3077 O O . VAL A 1 403 ? -24.584 10.966 7.430 1.00 96.50 403 VAL A O 1
ATOM 3080 N N . VAL A 1 404 ? -24.768 12.868 6.264 1.00 96.75 404 VAL A N 1
ATOM 3081 C CA . VAL A 1 404 ? -23.481 12.728 5.568 1.00 96.75 404 VAL A CA 1
ATOM 3082 C C . VAL A 1 404 ? -22.467 13.693 6.163 1.00 96.75 404 VAL A C 1
ATOM 3084 O O . VAL A 1 404 ? -22.668 14.905 6.131 1.00 96.75 404 VAL A O 1
ATOM 3087 N N . VAL A 1 405 ? -21.355 13.159 6.670 1.00 95.81 405 VAL A N 1
ATOM 3088 C CA . VAL A 1 405 ? -20.213 13.962 7.125 1.00 95.81 405 VAL A CA 1
ATOM 3089 C C . VAL A 1 405 ? -19.104 13.812 6.098 1.00 95.81 405 VAL A C 1
ATOM 3091 O O . VAL A 1 405 ? -18.534 12.730 5.977 1.00 95.81 405 VAL A O 1
ATOM 3094 N N . SER A 1 406 ? -18.812 14.878 5.347 1.00 94.62 406 SER A N 1
ATOM 3095 C CA . SER A 1 406 ? -17.886 14.850 4.207 1.00 94.62 406 SER A CA 1
ATOM 3096 C C . SER A 1 406 ? -16.569 15.548 4.487 1.00 94.62 406 SER A C 1
ATOM 3098 O O . SER A 1 406 ? -16.531 16.727 4.827 1.00 94.62 406 SER A O 1
ATOM 3100 N N . SER A 1 407 ? -15.467 14.818 4.299 1.00 93.12 407 SER A N 1
ATOM 3101 C CA . SER A 1 407 ? -14.117 15.363 4.451 1.00 93.12 407 SER A CA 1
ATOM 3102 C C . SER A 1 407 ? -13.822 16.446 3.422 1.00 93.12 407 SER A C 1
ATOM 3104 O O . SER A 1 407 ? -13.098 17.386 3.745 1.00 93.12 407 SER A O 1
ATOM 3106 N N . ASP A 1 408 ? -14.365 16.323 2.211 1.00 88.94 408 ASP A N 1
ATOM 3107 C CA . ASP A 1 408 ? -14.159 17.312 1.157 1.00 88.94 408 ASP A CA 1
ATOM 3108 C C . ASP A 1 408 ? -14.958 18.584 1.480 1.00 88.94 408 ASP A C 1
ATOM 3110 O O . ASP A 1 408 ? -14.391 19.678 1.471 1.00 88.94 408 ASP A O 1
ATOM 3114 N N . ALA A 1 409 ? -16.223 18.450 1.905 1.00 89.44 409 ALA A N 1
ATOM 3115 C CA . ALA A 1 409 ? -17.046 19.593 2.315 1.00 89.44 409 ALA A CA 1
ATOM 3116 C C . ALA A 1 409 ? -16.474 20.340 3.535 1.00 89.44 409 ALA A C 1
ATOM 3118 O O . ALA A 1 409 ? -16.491 21.569 3.573 1.00 89.44 409 ALA A O 1
ATOM 3119 N N . GLU A 1 410 ? -15.941 19.625 4.532 1.00 90.94 410 GLU A N 1
ATOM 3120 C CA . GLU A 1 410 ? -15.296 20.254 5.694 1.00 90.94 410 GLU A CA 1
ATOM 3121 C C . GLU A 1 410 ? -13.994 20.962 5.327 1.00 90.94 410 GLU A C 1
ATOM 3123 O O . GLU A 1 410 ? -13.729 22.064 5.810 1.00 90.94 410 GLU A O 1
ATOM 3128 N N . LYS A 1 411 ? -13.196 20.370 4.433 1.00 85.12 411 LYS A N 1
ATOM 3129 C CA . LYS A 1 411 ? -11.972 21.001 3.939 1.00 85.12 411 LYS A CA 1
ATOM 3130 C C . LYS A 1 411 ? -12.283 22.269 3.143 1.00 85.12 411 LYS A C 1
ATOM 3132 O O . LYS A 1 411 ? -11.592 23.266 3.325 1.00 85.12 411 LYS A O 1
ATOM 3137 N N . ALA A 1 412 ? -13.325 22.249 2.312 1.00 84.69 412 ALA A N 1
ATOM 3138 C CA . ALA A 1 412 ? -13.767 23.422 1.562 1.00 84.69 412 ALA A CA 1
ATOM 3139 C C . ALA A 1 412 ? -14.269 24.551 2.476 1.00 84.69 412 ALA A C 1
ATOM 3141 O O . ALA A 1 412 ? -14.024 25.718 2.186 1.00 84.69 412 ALA A O 1
ATOM 3142 N N . ARG A 1 413 ? -14.932 24.216 3.593 1.00 87.12 413 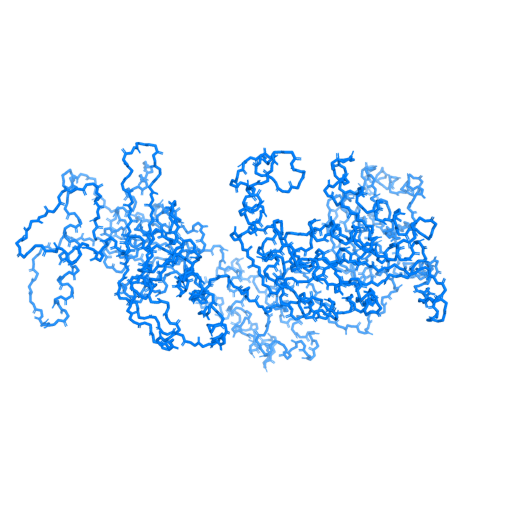ARG A N 1
ATOM 3143 C CA . ARG A 1 413 ? -15.427 25.205 4.564 1.00 87.12 413 ARG A CA 1
ATOM 3144 C C . ARG A 1 413 ? -14.332 25.797 5.448 1.00 87.12 413 ARG A C 1
ATOM 3146 O O . ARG A 1 413 ? -14.319 27.003 5.661 1.00 87.12 413 ARG A O 1
ATOM 3153 N N . ASN A 1 414 ? -13.443 24.957 5.979 1.00 81.50 414 ASN A N 1
ATOM 3154 C CA . ASN A 1 414 ? -12.579 25.330 7.104 1.00 81.50 414 ASN A CA 1
ATOM 3155 C C . ASN A 1 414 ? -11.077 25.313 6.782 1.00 81.50 414 ASN A C 1
ATOM 3157 O O . ASN A 1 414 ? -10.278 25.745 7.608 1.00 81.50 414 ASN A O 1
ATOM 3161 N N . GLY A 1 415 ? -10.657 24.762 5.637 1.00 78.19 415 GLY A N 1
ATOM 3162 C CA . GLY A 1 415 ? -9.244 24.610 5.259 1.00 78.19 415 GLY A CA 1
ATOM 3163 C C . GLY A 1 415 ? -8.427 23.624 6.117 1.00 78.19 415 GLY A C 1
ATOM 3164 O O . GLY A 1 415 ? -7.363 23.185 5.685 1.00 78.19 415 GLY A O 1
ATOM 3165 N N . ASP A 1 416 ? -8.917 23.232 7.299 1.00 78.81 416 ASP A N 1
ATOM 3166 C CA . ASP A 1 416 ? -8.240 22.342 8.247 1.00 78.81 416 ASP A CA 1
ATOM 3167 C C . ASP A 1 416 ? -8.678 20.868 8.076 1.00 78.81 416 ASP A C 1
ATOM 3169 O O . ASP A 1 416 ? -9.852 20.537 8.269 1.00 78.81 416 ASP A O 1
ATOM 3173 N N . PRO A 1 417 ? -7.747 19.932 7.803 1.00 67.31 417 PRO A N 1
ATOM 3174 C CA . PRO A 1 417 ? -8.016 18.493 7.795 1.00 67.31 417 PRO A CA 1
ATOM 3175 C C . PRO A 1 417 ? -8.614 17.924 9.096 1.00 67.31 417 PRO A C 1
ATOM 3177 O O . PRO A 1 417 ? -9.207 16.842 9.060 1.00 67.31 417 PRO A O 1
ATOM 3180 N N . ARG A 1 418 ? -8.442 18.602 10.240 1.00 78.19 418 ARG A N 1
ATOM 3181 C CA . ARG A 1 418 ? -9.005 18.208 11.546 1.00 78.19 418 ARG A CA 1
ATOM 3182 C C . ARG A 1 418 ? -10.476 18.593 11.707 1.00 78.19 418 ARG A C 1
ATOM 3184 O O . ARG A 1 418 ? -11.144 18.039 12.580 1.00 78.19 418 ARG A O 1
ATOM 3191 N N . ALA A 1 419 ? -11.004 19.470 10.849 1.00 88.12 419 ALA A N 1
ATOM 3192 C CA . ALA A 1 419 ? -12.408 19.880 10.884 1.00 88.12 419 ALA A CA 1
ATOM 3193 C C . ALA A 1 419 ? -13.368 18.697 10.683 1.00 88.12 419 ALA A C 1
ATOM 3195 O O . ALA A 1 419 ? -14.424 18.644 11.307 1.00 88.12 419 ALA A O 1
ATOM 3196 N N . PHE A 1 420 ? -12.963 17.695 9.896 1.00 93.00 420 PHE A N 1
ATOM 3197 C CA . PHE A 1 420 ? -13.748 16.478 9.686 1.00 93.00 420 PHE A CA 1
ATOM 3198 C C . PHE A 1 420 ? -14.030 15.710 10.986 1.00 93.00 420 PHE A C 1
ATOM 3200 O O . PHE A 1 420 ? -15.167 15.309 11.225 1.00 93.00 420 PHE A O 1
ATOM 3207 N N . ASP A 1 421 ? -13.024 15.527 11.847 1.00 92.69 421 ASP A N 1
ATOM 3208 C CA . ASP A 1 421 ? -13.197 14.777 13.098 1.00 92.69 421 ASP A CA 1
ATOM 3209 C C . ASP A 1 421 ? -14.110 15.547 14.072 1.00 92.69 421 ASP A C 1
ATOM 3211 O O . ASP A 1 421 ? -14.899 14.943 14.799 1.00 92.69 421 ASP A O 1
ATOM 3215 N N . ALA A 1 422 ? -14.051 16.884 14.059 1.00 92.06 422 ALA A N 1
ATOM 3216 C CA . ALA A 1 422 ? -14.942 17.740 14.841 1.00 92.06 422 ALA A CA 1
ATOM 3217 C C . ALA A 1 422 ? -16.392 17.695 14.330 1.00 92.06 422 ALA A C 1
ATOM 3219 O O . ALA A 1 422 ? -17.312 17.552 15.136 1.00 92.06 422 ALA A O 1
ATOM 3220 N N . ALA A 1 423 ? -16.597 17.756 13.011 1.00 94.00 423 ALA A N 1
ATOM 3221 C CA . ALA A 1 423 ? -17.914 17.627 12.389 1.00 94.00 423 ALA A CA 1
ATOM 3222 C C . ALA A 1 423 ? -18.532 16.250 12.671 1.00 94.00 423 ALA A C 1
ATOM 3224 O O . ALA A 1 423 ? -19.693 16.157 13.062 1.00 94.00 423 ALA A O 1
ATOM 3225 N N . LEU A 1 424 ? -17.734 15.181 12.581 1.00 95.38 424 LEU A N 1
ATOM 3226 C CA . LEU A 1 424 ? -18.178 13.834 12.927 1.00 95.38 424 LEU A CA 1
ATOM 3227 C C . LEU A 1 424 ? -18.579 13.730 14.404 1.00 95.38 424 LEU A C 1
ATOM 3229 O O . LEU A 1 424 ? -19.654 13.223 14.712 1.00 95.38 424 LEU A O 1
ATOM 3233 N N . LYS A 1 425 ? -17.756 14.253 15.325 1.00 94.38 425 LYS A N 1
ATOM 3234 C CA . LYS A 1 425 ? -18.088 14.305 16.760 1.00 94.38 425 LYS A CA 1
ATOM 3235 C C . LYS A 1 425 ? -19.380 15.070 17.027 1.00 94.38 425 LYS A C 1
ATOM 3237 O O . LYS A 1 425 ? -20.124 14.699 17.927 1.00 94.38 425 LYS A O 1
ATOM 3242 N N . LEU A 1 426 ? -19.628 16.143 16.282 1.00 93.31 426 LEU A N 1
ATOM 3243 C CA . LEU A 1 426 ? -20.813 16.974 16.436 1.00 93.31 426 LEU A CA 1
ATOM 3244 C C . LEU A 1 426 ? -22.092 16.246 15.989 1.00 93.31 426 LEU A C 1
ATOM 3246 O O . LEU A 1 426 ? -23.092 16.316 16.697 1.00 93.31 426 LEU A O 1
ATOM 3250 N N . GLU A 1 427 ? -22.050 15.511 14.875 1.00 94.56 427 GLU A N 1
ATOM 3251 C CA . GLU A 1 427 ? -23.190 14.717 14.381 1.00 94.56 427 GLU A CA 1
ATOM 3252 C C . GLU A 1 427 ? -23.451 13.443 15.197 1.00 94.56 427 GLU A C 1
ATOM 3254 O O . GLU A 1 427 ? -24.561 12.917 15.212 1.00 94.56 427 GLU A O 1
ATOM 3259 N N . LEU A 1 428 ? -22.439 12.934 15.903 1.00 95.06 428 LEU A N 1
ATOM 3260 C CA . LEU A 1 428 ? -22.585 11.758 16.762 1.00 95.06 428 LEU A CA 1
ATOM 3261 C C . LEU A 1 428 ? -23.104 12.074 18.166 1.00 95.06 428 LEU A C 1
ATOM 3263 O O . LEU A 1 428 ? -23.290 11.142 18.951 1.00 95.06 428 LEU A O 1
ATOM 3267 N N . ARG A 1 429 ? -23.327 13.346 18.518 1.00 94.06 429 ARG A N 1
ATOM 3268 C CA . ARG A 1 429 ? -23.792 13.674 19.867 1.00 94.06 429 ARG A CA 1
ATOM 3269 C C . ARG A 1 429 ? -25.213 13.139 20.116 1.00 94.06 429 ARG A C 1
ATOM 3271 O O . ARG A 1 429 ? -26.034 13.132 19.199 1.00 94.06 429 ARG A O 1
ATOM 3278 N N . PRO A 1 430 ? -25.536 12.719 21.351 1.00 88.94 430 PRO A N 1
ATOM 3279 C CA . PRO A 1 430 ? -26.884 12.283 21.723 1.00 88.94 430 PRO A CA 1
ATOM 3280 C C . PRO A 1 430 ? -27.984 13.305 21.418 1.00 88.94 430 PRO A C 1
ATOM 3282 O O . PRO A 1 430 ? -29.063 12.931 20.966 1.00 88.94 430 PRO A O 1
ATOM 3285 N N . ASP A 1 431 ? -27.687 14.582 21.657 1.00 87.88 431 ASP A N 1
ATOM 3286 C CA . ASP A 1 431 ? -28.591 15.729 21.539 1.00 87.88 431 ASP A CA 1
ATOM 3287 C C . ASP A 1 431 ? -28.721 16.254 20.102 1.00 87.88 431 ASP A C 1
ATOM 3289 O O . ASP A 1 431 ? -29.642 17.013 19.797 1.00 87.88 431 ASP A O 1
ATOM 3293 N N . ARG A 1 432 ? -27.824 15.834 19.200 1.00 78.62 432 ARG A N 1
ATOM 3294 C CA . ARG A 1 432 ? -27.817 16.240 17.794 1.00 78.62 432 ARG A CA 1
ATOM 3295 C C . ARG A 1 432 ? -28.213 15.069 16.894 1.00 78.62 432 ARG A C 1
ATOM 3297 O O . ARG A 1 432 ? -27.541 14.045 16.833 1.00 78.62 432 ARG A O 1
ATOM 3304 N N . GLY A 1 433 ? -29.309 15.251 16.162 1.00 63.88 433 GLY A N 1
ATOM 3305 C CA . GLY A 1 433 ? -29.731 14.351 15.089 1.00 63.88 433 GLY A CA 1
ATOM 3306 C C . GLY A 1 433 ? -30.702 13.250 15.524 1.00 63.88 433 GLY A C 1
ATOM 3307 O O . GLY A 1 433 ? -30.510 12.551 16.514 1.00 63.88 433 GLY A O 1
ATOM 3308 N N . HIS A 1 434 ? -31.769 13.087 14.741 1.00 71.94 434 HIS A N 1
ATOM 3309 C CA . HIS A 1 434 ? -32.725 11.977 14.873 1.00 71.94 434 HIS A CA 1
ATOM 3310 C C . HIS A 1 434 ? -32.304 10.754 14.045 1.00 71.94 434 HIS A C 1
ATOM 3312 O O . HIS A 1 434 ? -32.893 9.680 14.157 1.00 71.94 434 HIS A O 1
ATOM 3318 N N . SER A 1 435 ? -31.290 10.908 13.192 1.00 83.75 435 SER A N 1
ATOM 3319 C CA . SER A 1 435 ? -30.875 9.868 12.262 1.00 83.75 435 SER A CA 1
ATOM 3320 C C . SER A 1 435 ? -29.948 8.865 12.931 1.00 83.75 435 SER A C 1
ATOM 3322 O O . SER A 1 435 ? -28.842 9.185 13.362 1.00 83.75 435 SER A O 1
ATOM 3324 N N . ARG A 1 436 ? -30.387 7.606 12.950 1.00 91.81 436 ARG A N 1
ATOM 3325 C CA . ARG A 1 436 ? -29.576 6.461 13.381 1.00 91.81 436 ARG A CA 1
ATOM 3326 C C . ARG A 1 436 ? -28.400 6.192 12.430 1.00 91.81 436 ARG A C 1
ATOM 3328 O O . ARG A 1 436 ? -27.415 5.607 12.865 1.00 91.81 436 ARG A O 1
ATOM 3335 N N . LEU A 1 437 ? -28.493 6.610 11.163 1.00 96.25 437 LEU A N 1
ATOM 3336 C CA . LEU A 1 437 ? -27.527 6.314 10.102 1.00 96.25 437 LEU A CA 1
ATOM 3337 C C . LEU A 1 437 ? -26.643 7.526 9.770 1.00 96.25 437 LEU A C 1
ATOM 3339 O O . LEU A 1 437 ? -27.155 8.584 9.398 1.00 96.25 437 LEU A O 1
ATOM 3343 N N . VAL A 1 438 ? -25.323 7.350 9.855 1.00 97.56 438 VAL A N 1
ATOM 3344 C CA . VAL A 1 438 ? -24.319 8.384 9.567 1.00 97.56 438 VAL A CA 1
ATOM 3345 C C . VAL A 1 438 ? -23.343 7.876 8.504 1.00 97.56 438 VAL A C 1
ATOM 3347 O O . VAL A 1 438 ? -22.693 6.848 8.678 1.00 97.56 438 VAL A O 1
ATOM 3350 N N . CYS A 1 439 ? -23.219 8.587 7.390 1.00 98.06 439 CYS A N 1
ATOM 3351 C CA . CYS A 1 439 ? -22.308 8.275 6.297 1.00 98.06 439 CYS A CA 1
ATOM 3352 C C . CYS A 1 439 ? -20.945 8.941 6.524 1.00 98.06 439 CYS A C 1
ATOM 3354 O O . CYS A 1 439 ? -20.845 10.169 6.587 1.00 98.06 439 CYS A O 1
ATOM 3356 N N . TYR A 1 440 ? -19.892 8.126 6.623 1.00 97.44 440 TYR A N 1
ATOM 3357 C CA . TYR A 1 440 ? -18.510 8.580 6.779 1.00 97.44 440 TYR A CA 1
ATOM 3358 C C . TYR A 1 440 ? -17.904 8.875 5.400 1.00 97.44 440 TYR A C 1
ATOM 3360 O O . TYR A 1 440 ? -17.358 7.994 4.733 1.00 97.44 440 TYR A O 1
ATOM 3368 N N . ASP A 1 441 ? -18.018 10.121 4.941 1.00 96.38 441 ASP A N 1
ATOM 3369 C CA . ASP A 1 441 ? -17.627 10.540 3.594 1.00 96.38 441 ASP A CA 1
ATOM 3370 C C . ASP A 1 441 ? -16.159 10.956 3.493 1.00 96.38 441 ASP A C 1
ATOM 3372 O O . ASP A 1 441 ? -15.792 12.115 3.308 1.00 96.38 441 ASP A O 1
ATOM 3376 N N . LYS A 1 442 ? -15.296 9.940 3.590 1.00 93.88 442 LYS A N 1
ATOM 3377 C CA . LYS A 1 442 ? -13.841 10.029 3.437 1.00 93.88 442 LYS A CA 1
ATOM 3378 C C . LYS A 1 442 ? -13.305 8.750 2.798 1.00 93.88 442 LYS A C 1
ATOM 3380 O O . LYS A 1 442 ? -13.827 7.669 3.048 1.00 93.88 442 LYS A O 1
ATOM 3385 N N . ASN A 1 443 ? -12.275 8.865 1.963 1.00 94.06 443 ASN A N 1
ATOM 3386 C CA . ASN A 1 443 ? -11.674 7.696 1.317 1.00 94.06 443 ASN A CA 1
ATOM 3387 C C . ASN A 1 443 ? -10.909 6.853 2.346 1.00 94.06 443 ASN A C 1
ATOM 3389 O O . ASN A 1 443 ? -10.083 7.383 3.094 1.00 94.06 443 ASN A O 1
ATOM 3393 N N . VAL A 1 444 ? -11.155 5.544 2.339 1.00 96.44 444 VAL A N 1
ATOM 3394 C CA . VAL A 1 444 ? -10.474 4.555 3.184 1.00 96.44 444 VAL A CA 1
ATOM 3395 C C . VAL A 1 444 ? -9.825 3.507 2.271 1.00 96.44 444 VAL A C 1
ATOM 3397 O O . VAL A 1 444 ? -10.374 2.417 2.097 1.00 96.44 444 VAL A O 1
ATOM 3400 N N . PRO A 1 445 ? -8.705 3.847 1.603 1.00 94.25 445 PRO A N 1
ATOM 3401 C CA . PRO A 1 445 ? -8.142 2.998 0.558 1.00 94.25 445 PRO A CA 1
ATOM 3402 C C . PRO A 1 445 ? -7.327 1.830 1.120 1.00 94.25 445 PRO A C 1
ATOM 3404 O O . PRO A 1 445 ? -7.016 0.917 0.382 1.00 94.25 445 PRO A O 1
ATOM 3407 N N . ASN A 1 446 ? -6.962 1.827 2.402 1.00 93.75 446 ASN A N 1
ATOM 3408 C CA . ASN A 1 446 ? -6.079 0.813 2.975 1.00 93.75 446 ASN A CA 1
ATOM 3409 C C . ASN A 1 446 ? -6.383 0.520 4.450 1.00 93.75 446 ASN A C 1
ATOM 3411 O O . ASN A 1 446 ? -7.244 1.147 5.079 1.00 93.75 446 ASN A O 1
ATOM 3415 N N . VAL A 1 447 ? -5.636 -0.442 4.995 1.00 92.19 447 VAL A N 1
ATOM 3416 C CA . VAL A 1 447 ? -5.741 -0.912 6.381 1.00 92.19 447 VAL A CA 1
ATOM 3417 C C . VAL A 1 447 ? -5.460 0.212 7.375 1.00 92.19 447 VAL A C 1
ATOM 3419 O O . VAL A 1 447 ? -6.174 0.351 8.367 1.00 92.19 447 VAL A O 1
ATOM 3422 N N . GLU A 1 448 ? -4.470 1.061 7.102 1.00 92.56 448 GLU A N 1
ATOM 3423 C CA . GLU A 1 448 ? -4.117 2.203 7.947 1.00 92.56 448 GLU A CA 1
ATOM 3424 C C . GLU A 1 448 ? -5.252 3.228 7.999 1.00 92.56 448 GLU A C 1
ATOM 3426 O O . GLU A 1 448 ? -5.567 3.766 9.066 1.00 92.56 448 GLU A O 1
ATOM 3431 N N . GLY A 1 449 ? -5.894 3.479 6.855 1.00 94.00 449 GLY A N 1
ATOM 3432 C CA . GLY A 1 449 ? -7.074 4.324 6.745 1.00 94.00 449 GLY A CA 1
ATOM 3433 C C . GLY A 1 449 ? -8.227 3.789 7.588 1.00 94.00 449 GLY A C 1
ATOM 3434 O O . GLY A 1 449 ? -8.839 4.554 8.339 1.00 94.00 449 GLY A O 1
ATOM 3435 N N . LEU A 1 450 ? -8.491 2.480 7.518 1.00 95.88 450 LEU A N 1
ATOM 3436 C CA . LEU A 1 450 ? -9.543 1.850 8.313 1.00 95.88 450 LEU A CA 1
ATOM 3437 C C . LEU A 1 450 ? -9.201 1.909 9.808 1.00 95.88 450 LEU A C 1
ATOM 3439 O O . LEU A 1 450 ? -10.019 2.363 10.604 1.00 95.88 450 LEU A O 1
ATOM 3443 N N . ALA A 1 451 ? -7.975 1.553 10.197 1.00 93.19 451 ALA A N 1
ATOM 3444 C CA . ALA A 1 451 ? -7.517 1.632 11.583 1.00 93.19 451 ALA A CA 1
ATOM 3445 C C . ALA A 1 451 ? -7.631 3.058 12.151 1.00 93.19 451 ALA A C 1
ATOM 3447 O O . ALA A 1 451 ? -8.013 3.247 13.310 1.00 93.19 451 ALA A O 1
ATOM 3448 N N . LYS A 1 452 ? -7.340 4.079 11.333 1.00 94.25 452 LYS A N 1
ATOM 3449 C CA . LYS A 1 452 ? -7.541 5.484 11.699 1.00 94.25 452 LYS A CA 1
ATOM 3450 C C . LYS A 1 452 ? -9.023 5.809 11.894 1.00 94.25 452 LYS A C 1
ATOM 3452 O O . LYS A 1 452 ? -9.359 6.410 12.912 1.00 94.25 452 LYS A O 1
ATOM 3457 N N . ALA A 1 453 ? -9.894 5.408 10.967 1.00 95.62 453 ALA A N 1
ATOM 3458 C CA . ALA A 1 453 ? -11.335 5.638 11.081 1.00 95.62 453 ALA A CA 1
ATOM 3459 C C . ALA A 1 453 ? -11.908 4.999 12.357 1.00 95.62 453 ALA A C 1
ATOM 3461 O O . ALA A 1 453 ? -12.582 5.676 13.132 1.00 95.62 453 ALA A O 1
ATOM 3462 N N . LEU A 1 454 ? -11.562 3.738 12.639 1.00 96.12 454 LEU A N 1
ATOM 3463 C CA . LEU A 1 454 ? -12.025 3.035 13.839 1.00 96.12 454 LEU A CA 1
ATOM 3464 C C . LEU A 1 454 ? -11.523 3.690 15.132 1.00 96.12 454 LEU A C 1
ATOM 3466 O O . LEU A 1 454 ? -12.253 3.724 16.117 1.00 96.12 454 LEU A O 1
ATOM 3470 N N . ARG A 1 455 ? -10.302 4.241 15.146 1.00 94.56 455 ARG A N 1
ATOM 3471 C CA . ARG A 1 455 ? -9.768 4.969 16.309 1.00 94.56 455 ARG A CA 1
ATOM 3472 C C . ARG A 1 455 ? -10.559 6.243 16.601 1.00 94.56 455 ARG A C 1
ATOM 3474 O O . ARG A 1 455 ? -10.887 6.492 17.756 1.00 94.56 455 ARG A O 1
ATOM 3481 N N . VAL A 1 456 ? -10.873 7.022 15.564 1.00 94.44 456 VAL A N 1
ATOM 3482 C CA . VAL A 1 456 ? -11.684 8.244 15.698 1.00 94.44 456 VAL A CA 1
ATOM 3483 C C . VAL A 1 456 ? -13.089 7.898 16.190 1.00 94.44 456 VAL A C 1
ATOM 3485 O O . VAL A 1 456 ? -13.603 8.552 17.095 1.00 94.44 456 VAL A O 1
ATOM 3488 N N . LEU A 1 457 ? -13.700 6.843 15.644 1.00 96.38 457 LEU A N 1
ATOM 3489 C CA . LEU A 1 457 ? -15.013 6.378 16.090 1.00 96.38 457 LEU A CA 1
ATOM 3490 C C . LEU A 1 457 ? -14.989 5.889 17.543 1.00 96.38 457 LEU A C 1
ATOM 3492 O O . LEU A 1 457 ? -15.903 6.205 18.297 1.00 96.38 457 LEU A O 1
ATOM 3496 N N . ASP A 1 458 ? -13.944 5.178 17.971 1.00 95.19 458 ASP A N 1
ATOM 3497 C CA . ASP A 1 458 ? -13.843 4.707 19.356 1.00 95.19 458 ASP A CA 1
ATOM 3498 C C . ASP A 1 458 ? -13.640 5.863 20.344 1.00 95.19 458 ASP A C 1
ATOM 3500 O O . ASP A 1 458 ? -14.192 5.852 21.444 1.00 95.19 458 ASP A O 1
ATOM 3504 N N . GLU A 1 459 ? -12.904 6.899 19.941 1.00 93.56 459 GLU A N 1
ATOM 3505 C CA . GLU A 1 459 ? -12.817 8.142 20.705 1.00 93.56 459 GLU A CA 1
ATOM 3506 C C . GLU A 1 459 ? -14.199 8.802 20.835 1.00 93.56 459 GLU A C 1
ATOM 3508 O O . GLU A 1 459 ? -14.611 9.133 21.943 1.00 93.56 459 GLU A O 1
ATOM 3513 N N . CYS A 1 460 ? -14.961 8.915 19.738 1.00 93.88 460 CYS A N 1
ATOM 3514 C CA . CYS A 1 460 ? -16.325 9.455 19.772 1.00 93.88 460 CYS A CA 1
ATOM 3515 C C . CYS A 1 460 ? -17.240 8.634 20.690 1.00 93.88 460 CYS A C 1
ATOM 3517 O O . CYS A 1 460 ? -17.952 9.207 21.510 1.00 93.88 460 CYS A O 1
ATOM 3519 N N . ARG A 1 461 ? -17.179 7.299 20.597 1.00 94.19 461 ARG A N 1
ATOM 3520 C CA . ARG A 1 461 ? -17.927 6.360 21.446 1.00 94.19 461 ARG A CA 1
ATOM 3521 C C . ARG A 1 461 ? -17.689 6.648 22.928 1.00 94.19 461 ARG A C 1
ATOM 3523 O O . ARG A 1 461 ? -18.642 6.785 23.691 1.00 94.19 461 ARG A O 1
ATOM 3530 N N . ARG A 1 462 ? -16.416 6.775 23.320 1.00 91.69 462 ARG A N 1
ATOM 3531 C CA . ARG A 1 462 ? -15.998 7.021 24.707 1.00 91.69 462 ARG A CA 1
ATOM 3532 C C . ARG A 1 462 ? -16.369 8.422 25.188 1.00 91.69 462 ARG A C 1
ATOM 3534 O O . ARG A 1 462 ? -16.927 8.561 26.270 1.00 91.69 462 ARG A O 1
ATOM 3541 N N . THR A 1 463 ? -16.092 9.454 24.392 1.00 92.50 463 THR A N 1
ATOM 3542 C CA . THR A 1 463 ? -16.333 10.852 24.783 1.00 92.50 463 THR A CA 1
ATOM 3543 C C . THR A 1 463 ? -17.817 11.200 24.835 1.00 92.50 463 THR A C 1
ATOM 3545 O O . THR A 1 463 ? -18.240 11.921 25.733 1.00 92.50 463 THR A O 1
ATOM 3548 N N . LEU A 1 464 ? -18.609 10.705 23.883 1.00 93.44 464 LEU A N 1
ATOM 3549 C CA . LEU A 1 464 ? -20.022 11.069 23.744 1.00 93.44 464 LEU A CA 1
ATOM 3550 C C . LEU A 1 464 ? -20.965 10.096 24.455 1.00 93.44 464 LEU A C 1
ATOM 3552 O O . LEU A 1 464 ? -22.164 10.356 24.492 1.00 93.44 464 LEU A O 1
ATOM 3556 N N . LYS A 1 465 ? -20.438 8.989 25.002 1.00 93.00 465 LYS A N 1
ATOM 3557 C CA . LYS A 1 465 ? -21.220 7.907 25.618 1.00 93.00 465 LYS A CA 1
ATOM 3558 C C . LYS A 1 465 ? -22.347 7.430 24.692 1.00 93.00 465 LYS A C 1
ATOM 3560 O O . LYS A 1 465 ? -23.508 7.367 25.073 1.00 93.00 465 LYS A O 1
ATOM 3565 N N . VAL A 1 466 ? -21.994 7.108 23.450 1.00 93.38 466 VAL A N 1
ATOM 3566 C CA . VAL A 1 466 ? -22.922 6.566 22.444 1.00 93.38 466 VAL A CA 1
ATOM 3567 C C . VAL A 1 466 ? -22.503 5.162 22.050 1.00 93.38 466 VAL A C 1
ATOM 3569 O O . VAL A 1 466 ? -21.318 4.830 22.088 1.00 93.38 466 VAL A O 1
ATOM 3572 N N . ARG A 1 467 ? -23.454 4.335 21.619 1.00 93.94 467 ARG A N 1
ATOM 3573 C CA . ARG A 1 467 ? -23.153 3.038 21.009 1.00 93.94 467 ARG A CA 1
ATOM 3574 C C . ARG A 1 467 ? -22.891 3.241 19.520 1.00 93.94 467 ARG A C 1
ATOM 3576 O O . ARG A 1 467 ? -23.709 3.844 18.834 1.00 93.94 467 ARG A O 1
ATOM 3583 N N . ILE A 1 468 ? -21.777 2.714 19.012 1.00 96.06 468 ILE A N 1
ATOM 3584 C CA . ILE A 1 468 ? -21.406 2.815 17.594 1.00 96.06 468 ILE A CA 1
ATOM 3585 C C . ILE A 1 468 ? -21.284 1.419 16.988 1.00 96.06 468 ILE A C 1
ATOM 3587 O O . ILE A 1 468 ? -20.497 0.601 17.467 1.00 96.06 468 ILE A O 1
ATOM 3591 N N . SER A 1 469 ? -22.033 1.184 15.912 1.00 97.25 469 SER A N 1
ATOM 3592 C CA . SER A 1 469 ? -21.866 0.028 15.025 1.00 97.25 469 SER A CA 1
ATOM 3593 C C . SER A 1 469 ? -21.520 0.488 13.613 1.00 97.25 469 SER A C 1
ATOM 3595 O O . SER A 1 469 ? -21.749 1.643 13.257 1.00 97.25 469 SER A O 1
ATOM 3597 N N . VAL A 1 470 ? -20.977 -0.408 12.798 1.00 98.00 470 VAL A N 1
ATOM 3598 C CA . VAL A 1 470 ? -20.488 -0.107 11.453 1.00 98.00 470 VAL A CA 1
ATOM 3599 C C . VAL A 1 470 ? -21.133 -1.039 10.432 1.00 98.00 470 VAL A C 1
ATOM 3601 O O . VAL A 1 470 ? -21.183 -2.251 10.625 1.00 98.00 470 VAL A O 1
ATOM 3604 N N . VAL A 1 471 ? -21.586 -0.465 9.320 1.00 98.12 471 VAL A N 1
ATOM 3605 C CA . VAL A 1 471 ? -21.887 -1.186 8.082 1.00 98.12 471 VAL A CA 1
ATOM 3606 C C . VAL A 1 471 ? -20.744 -0.916 7.109 1.00 98.12 471 VAL A C 1
ATOM 3608 O O . VAL A 1 471 ? -20.602 0.196 6.592 1.00 98.12 471 VAL A O 1
ATOM 3611 N N . SER A 1 472 ? -19.914 -1.931 6.881 1.00 98.12 472 SER A N 1
ATOM 3612 C CA . SER A 1 472 ? -18.842 -1.884 5.888 1.00 98.12 472 SER A CA 1
ATOM 3613 C C . SER A 1 472 ? -19.415 -2.151 4.501 1.00 98.12 472 SER A C 1
ATOM 3615 O O . SER A 1 472 ? -20.077 -3.163 4.283 1.00 98.12 472 SER A O 1
ATOM 3617 N N . VAL A 1 473 ? -19.156 -1.256 3.553 1.00 98.31 473 VAL A N 1
ATOM 3618 C CA . VAL A 1 473 ? -19.577 -1.390 2.154 1.00 98.31 473 VAL A CA 1
ATOM 3619 C C . VAL A 1 473 ? -18.330 -1.434 1.285 1.00 98.31 473 VAL A C 1
ATOM 3621 O O . VAL A 1 473 ? -17.462 -0.568 1.392 1.00 98.31 473 VAL A O 1
ATOM 3624 N N . VAL A 1 474 ? -18.225 -2.454 0.442 1.00 97.56 474 VAL A N 1
ATOM 3625 C CA . VAL A 1 474 ? -16.988 -2.783 -0.272 1.00 97.56 474 VAL A CA 1
ATOM 3626 C C . VAL A 1 474 ? -17.311 -3.056 -1.739 1.00 97.56 474 VAL A C 1
ATOM 3628 O O . VAL A 1 474 ? -18.311 -3.724 -2.025 1.00 97.56 474 VAL A O 1
ATOM 3631 N N . PRO A 1 475 ? -16.516 -2.559 -2.697 1.00 95.62 475 PRO A N 1
ATOM 3632 C CA . PRO A 1 475 ? -16.727 -2.912 -4.088 1.00 95.62 475 PRO A CA 1
ATOM 3633 C C . PRO A 1 475 ? -16.453 -4.407 -4.329 1.00 95.62 475 PRO A C 1
ATOM 3635 O O . PRO A 1 475 ? -15.573 -5.007 -3.715 1.00 95.62 475 PRO A O 1
ATOM 3638 N N . ALA A 1 476 ? -17.204 -5.041 -5.229 1.00 87.94 476 ALA A N 1
ATOM 3639 C CA . ALA A 1 476 ? -16.951 -6.424 -5.650 1.00 87.94 476 ALA A CA 1
ATOM 3640 C C . ALA A 1 476 ? -15.650 -6.543 -6.463 1.00 87.94 476 ALA A C 1
ATOM 3642 O O . ALA A 1 476 ? -14.970 -7.566 -6.437 1.00 87.94 476 ALA A O 1
ATOM 3643 N N . TRP A 1 477 ? -15.306 -5.475 -7.173 1.00 87.75 477 TRP A N 1
ATOM 3644 C CA . TRP A 1 477 ? -14.110 -5.314 -7.990 1.00 87.75 477 TRP A CA 1
ATOM 3645 C C . TRP A 1 477 ? -13.865 -3.816 -8.195 1.00 87.75 477 TRP A C 1
ATOM 3647 O O . TRP A 1 477 ? -14.764 -3.017 -7.941 1.00 87.75 477 TRP A O 1
ATOM 3657 N N . LEU A 1 478 ? -12.672 -3.420 -8.637 1.00 86.12 478 LEU A N 1
ATOM 3658 C CA . LEU A 1 478 ? -12.353 -2.022 -8.934 1.00 86.12 478 LEU A CA 1
ATOM 3659 C C . LEU A 1 478 ? -12.201 -1.794 -10.431 1.00 86.12 478 LEU A C 1
ATOM 3661 O O . LEU A 1 478 ? -11.504 -2.560 -11.096 1.00 86.12 478 LEU A O 1
ATOM 3665 N N . ASP A 1 479 ? -12.791 -0.708 -10.924 1.00 84.44 479 ASP A N 1
ATOM 3666 C CA . ASP A 1 479 ? -12.586 -0.208 -12.280 1.00 84.44 479 ASP A CA 1
ATOM 3667 C C . ASP A 1 479 ? -11.676 1.020 -12.246 1.00 84.44 479 ASP A C 1
ATOM 3669 O O . ASP A 1 479 ? -12.030 2.045 -11.669 1.00 84.44 479 ASP A O 1
ATOM 3673 N N . HIS A 1 480 ? -10.482 0.919 -12.817 1.00 87.06 480 HIS A N 1
ATOM 3674 C CA . HIS A 1 480 ? -9.500 1.999 -12.796 1.00 87.06 480 HIS A CA 1
ATOM 3675 C C . HIS A 1 480 ? -9.826 3.016 -13.864 1.00 87.06 480 HIS A C 1
ATOM 3677 O O . HIS A 1 480 ? -9.850 4.207 -13.574 1.00 87.06 480 HIS A O 1
ATOM 3683 N N . ASP A 1 481 ? -10.098 2.544 -15.078 1.00 77.12 481 ASP A N 1
ATOM 3684 C CA . ASP A 1 481 ? -10.300 3.406 -16.231 1.00 77.12 481 ASP A CA 1
ATOM 3685 C C . ASP A 1 481 ? -11.599 4.185 -16.070 1.00 77.12 481 ASP A C 1
ATOM 3687 O O . ASP A 1 481 ? -11.595 5.402 -16.239 1.00 77.12 481 ASP A O 1
ATOM 3691 N N . LEU A 1 482 ? -12.673 3.532 -15.619 1.00 82.69 482 LEU A N 1
ATOM 3692 C CA . LEU A 1 482 ? -13.932 4.214 -15.336 1.00 82.69 482 LEU A CA 1
ATOM 3693 C C . LEU A 1 482 ? -13.811 5.175 -14.145 1.00 82.69 482 LEU A C 1
ATOM 3695 O O . LEU A 1 482 ? -14.327 6.293 -14.200 1.00 82.69 482 LEU A O 1
ATOM 3699 N N . ALA A 1 483 ? -13.128 4.784 -13.061 1.00 90.12 483 ALA A N 1
ATOM 3700 C CA . ALA A 1 483 ? -12.916 5.680 -11.922 1.00 90.12 483 ALA A CA 1
ATOM 3701 C C . ALA A 1 483 ? -12.065 6.895 -12.313 1.00 90.12 483 ALA A C 1
ATOM 3703 O O . ALA A 1 483 ? -12.408 8.023 -11.955 1.00 90.12 483 ALA A O 1
ATOM 3704 N N . TRP A 1 484 ? -10.995 6.685 -13.081 1.00 92.31 484 TRP A N 1
ATOM 3705 C CA . TRP A 1 484 ? -10.133 7.752 -13.566 1.00 92.31 484 TRP A CA 1
ATOM 3706 C C . TRP A 1 484 ? -10.864 8.655 -14.552 1.00 92.31 484 TRP A C 1
ATOM 3708 O O . TRP A 1 484 ? -10.826 9.870 -14.388 1.00 92.31 484 TRP A O 1
ATOM 3718 N N . GLN A 1 485 ? -11.595 8.093 -15.516 1.00 86.75 485 GLN A N 1
ATOM 3719 C CA . GLN A 1 485 ? -12.436 8.851 -16.440 1.00 86.75 485 GLN A CA 1
ATOM 3720 C C . GLN A 1 485 ? -13.388 9.773 -15.672 1.00 86.75 485 GLN A C 1
ATOM 3722 O O . GLN A 1 485 ? -13.392 10.979 -15.905 1.00 86.75 485 GLN A O 1
ATOM 3727 N N . ARG A 1 486 ? -14.095 9.243 -14.667 1.00 92.62 486 ARG A N 1
ATOM 3728 C CA . ARG A 1 486 ? -14.976 10.040 -13.802 1.00 92.62 486 ARG A CA 1
ATOM 3729 C C . ARG A 1 486 ? -14.241 11.116 -13.009 1.00 92.62 486 ARG A C 1
ATOM 3731 O O . ARG A 1 486 ? -14.861 12.109 -12.657 1.00 92.62 486 ARG A O 1
ATOM 3738 N N . VAL A 1 487 ? -12.964 10.930 -12.669 1.00 92.50 487 VAL A N 1
ATOM 3739 C CA . VAL A 1 487 ? -12.137 11.965 -12.020 1.00 92.50 487 VAL A CA 1
ATOM 3740 C C . VAL A 1 487 ? -11.726 13.048 -13.019 1.00 92.50 487 VAL A C 1
ATOM 3742 O O . VAL A 1 487 ? -11.771 14.226 -12.672 1.00 92.50 487 VAL A O 1
ATOM 3745 N N . ARG A 1 488 ? -11.357 12.669 -14.249 1.00 90.88 488 ARG A N 1
ATOM 3746 C CA . ARG A 1 488 ? -10.989 13.600 -15.329 1.00 90.88 488 ARG A CA 1
ATOM 3747 C C . ARG A 1 488 ? -12.159 14.471 -15.770 1.00 90.88 488 ARG A C 1
ATOM 3749 O O . ARG A 1 488 ? -11.957 15.635 -16.077 1.00 90.88 488 ARG A O 1
ATOM 3756 N N . GLU A 1 489 ? -13.361 13.903 -15.800 1.00 91.31 489 GLU A N 1
ATOM 3757 C CA . GLU A 1 489 ? -14.591 14.575 -16.239 1.00 91.31 489 GLU A CA 1
ATOM 3758 C C . GLU A 1 489 ? -15.204 15.492 -15.165 1.00 91.31 489 GLU A C 1
ATOM 3760 O O . GLU A 1 489 ? -16.245 16.110 -15.397 1.00 91.31 489 GLU A O 1
ATOM 3765 N N . ARG A 1 490 ? -14.589 15.601 -13.979 1.00 90.62 490 ARG A N 1
ATOM 3766 C CA . ARG A 1 490 ? -15.091 16.482 -12.917 1.00 90.62 490 ARG A CA 1
ATOM 3767 C C . ARG A 1 490 ? -15.031 17.945 -13.343 1.00 90.62 490 ARG A C 1
ATOM 3769 O O . ARG A 1 490 ? -14.022 18.380 -13.893 1.00 90.62 490 ARG A O 1
ATOM 3776 N N . PRO A 1 491 ? -16.061 18.743 -13.016 1.00 88.56 491 PRO A N 1
ATOM 3777 C CA . PRO A 1 491 ? -16.016 20.168 -13.285 1.00 88.56 491 PRO A CA 1
ATOM 3778 C C . PRO A 1 491 ? -14.907 20.834 -12.450 1.00 88.56 491 PRO A C 1
ATOM 3780 O O . PRO A 1 491 ? -14.620 20.379 -11.341 1.00 88.56 491 PRO A O 1
ATOM 3783 N N . PRO A 1 492 ? -14.322 21.960 -12.899 1.00 85.12 492 PRO A N 1
ATOM 3784 C CA . PRO A 1 492 ? -13.295 22.691 -12.143 1.00 85.12 492 PRO A CA 1
ATOM 3785 C C . PRO A 1 492 ? -13.723 23.125 -10.733 1.00 85.12 492 PRO A C 1
ATOM 3787 O O . PRO A 1 492 ? -12.880 23.375 -9.879 1.00 85.12 492 PRO A O 1
ATOM 3790 N N . THR A 1 493 ? -15.032 23.213 -10.484 1.00 83.06 493 THR A N 1
ATOM 3791 C CA . THR A 1 493 ? -15.625 23.568 -9.189 1.00 83.06 493 THR A CA 1
ATOM 3792 C C . THR A 1 493 ? -15.679 22.406 -8.196 1.00 83.06 493 THR A C 1
ATOM 3794 O O . THR A 1 493 ? -16.045 22.620 -7.041 1.00 83.06 493 THR A O 1
ATOM 3797 N N . ASP A 1 494 ? -15.376 21.176 -8.622 1.00 83.38 494 ASP A N 1
ATOM 3798 C CA . ASP A 1 494 ? -15.354 20.019 -7.729 1.00 83.38 494 ASP A CA 1
ATOM 3799 C C . ASP A 1 494 ? -14.164 20.123 -6.762 1.00 83.38 494 ASP A C 1
ATOM 3801 O O . ASP A 1 494 ? -13.012 20.281 -7.174 1.00 83.38 494 ASP A O 1
ATOM 3805 N N . ILE A 1 495 ? -14.475 20.042 -5.470 1.00 82.12 495 ILE A N 1
ATOM 3806 C CA . ILE A 1 495 ? -13.554 20.191 -4.337 1.00 82.12 495 ILE A CA 1
ATOM 3807 C C . ILE A 1 495 ? -12.785 18.903 -4.002 1.00 82.12 495 ILE A C 1
ATOM 3809 O O . ILE A 1 495 ? -11.846 18.937 -3.202 1.00 82.12 495 ILE A O 1
ATOM 3813 N N . ALA A 1 496 ? -13.186 17.766 -4.577 1.00 85.44 496 ALA A N 1
ATOM 3814 C CA . ALA A 1 496 ? -12.495 16.494 -4.421 1.00 85.44 496 ALA A CA 1
ATOM 3815 C C . ALA A 1 496 ? -11.240 16.432 -5.318 1.00 85.44 496 ALA A C 1
ATOM 3817 O O . ALA A 1 496 ? -10.795 17.428 -5.883 1.00 85.44 496 ALA A O 1
ATOM 3818 N N . LEU A 1 497 ? -10.629 15.246 -5.453 1.00 85.75 497 LEU A N 1
ATOM 3819 C CA . LEU A 1 497 ? -9.515 15.044 -6.388 1.00 85.75 497 LEU A CA 1
ATOM 3820 C C . LEU A 1 497 ? -9.917 15.506 -7.801 1.00 85.75 497 LEU A C 1
ATOM 3822 O O . LEU A 1 497 ? -10.813 14.909 -8.397 1.00 85.75 497 LEU A O 1
ATOM 3826 N N . ASN A 1 498 ? -9.271 16.558 -8.302 1.00 85.19 498 ASN A N 1
ATOM 3827 C CA . ASN A 1 498 ? -9.662 17.260 -9.520 1.00 85.19 498 ASN A CA 1
ATOM 3828 C C . ASN A 1 498 ? -8.418 17.643 -10.333 1.00 85.19 498 ASN A C 1
ATOM 3830 O O . ASN A 1 498 ? -7.484 18.248 -9.800 1.00 85.19 498 ASN A O 1
ATOM 3834 N N . VAL A 1 499 ? -8.416 17.304 -11.625 1.00 84.56 499 VAL A N 1
ATOM 3835 C CA . VAL A 1 499 ? -7.307 17.578 -12.554 1.00 84.56 499 VAL A CA 1
ATOM 3836 C C . VAL A 1 499 ? -7.054 19.076 -12.754 1.00 84.56 499 VAL A C 1
ATOM 3838 O O . VAL A 1 499 ? -5.933 19.467 -13.068 1.00 84.56 499 VAL A O 1
ATOM 3841 N N . HIS A 1 500 ? -8.070 19.916 -12.533 1.00 82.75 500 HIS A N 1
ATOM 3842 C CA . HIS A 1 500 ? -8.001 21.366 -12.724 1.00 82.75 500 HIS A CA 1
ATOM 3843 C C . HIS A 1 500 ? -7.406 22.119 -11.524 1.00 82.75 500 HIS A C 1
ATOM 3845 O O . HIS A 1 500 ? -6.899 23.225 -11.693 1.00 82.75 500 HIS A O 1
ATOM 3851 N N . ALA A 1 501 ? -7.462 21.539 -10.320 1.00 82.62 501 ALA A N 1
ATOM 3852 C CA . ALA A 1 501 ? -7.072 22.209 -9.074 1.00 82.62 501 ALA A CA 1
ATOM 3853 C C . ALA A 1 501 ? -5.685 21.791 -8.548 1.00 82.62 501 ALA A C 1
ATOM 3855 O O . ALA A 1 501 ? -5.173 22.390 -7.602 1.00 82.62 501 ALA A O 1
ATOM 3856 N N . ILE A 1 502 ? -5.076 20.750 -9.126 1.00 85.31 502 ILE A N 1
ATOM 3857 C CA . ILE A 1 502 ? -3.806 20.192 -8.650 1.00 85.31 502 ILE A CA 1
ATOM 3858 C C . ILE A 1 502 ? -2.612 20.867 -9.342 1.00 85.31 502 ILE A C 1
ATOM 3860 O O . ILE A 1 502 ? -2.540 20.869 -10.575 1.00 85.31 502 ILE A O 1
ATOM 3864 N N . PRO A 1 503 ? -1.620 21.373 -8.580 1.00 81.31 503 PRO A N 1
ATOM 3865 C CA . PRO A 1 503 ? -0.343 21.803 -9.143 1.00 81.31 503 PRO A CA 1
ATOM 3866 C C . PRO A 1 503 ? 0.344 20.625 -9.850 1.00 81.31 503 PRO A C 1
ATOM 3868 O O . PRO A 1 503 ? 0.679 19.637 -9.207 1.00 81.31 503 PRO A O 1
ATOM 3871 N N . GLY A 1 504 ? 0.529 20.711 -11.170 1.00 85.38 504 GLY A N 1
ATOM 3872 C CA . GLY A 1 504 ? 1.007 19.596 -12.008 1.00 85.38 504 GLY A CA 1
ATOM 3873 C C . GLY A 1 504 ? -0.063 18.976 -12.918 1.00 85.38 504 GLY A C 1
ATOM 3874 O O . GLY A 1 504 ? 0.253 18.094 -13.718 1.00 85.38 504 GLY A O 1
ATOM 3875 N N . GLY A 1 505 ? -1.306 19.464 -12.839 1.00 91.88 505 GLY A N 1
ATOM 3876 C CA . GLY A 1 505 ? -2.391 19.132 -13.760 1.00 91.88 505 GLY A CA 1
ATOM 3877 C C . GLY A 1 505 ? -2.787 17.657 -13.737 1.00 91.88 505 GLY A C 1
ATOM 3878 O O . GLY A 1 505 ? -2.703 16.974 -12.714 1.00 91.88 505 GLY A O 1
ATOM 3879 N N . GLU A 1 506 ? -3.216 17.155 -14.894 1.00 89.06 506 GLU A N 1
ATOM 3880 C CA . GLU A 1 506 ? -3.726 15.793 -15.058 1.00 89.06 506 GLU A CA 1
ATOM 3881 C C . GLU A 1 506 ? -2.709 14.711 -14.667 1.00 89.06 506 GLU A C 1
ATOM 3883 O O . GLU A 1 506 ? -3.077 13.733 -14.020 1.00 89.06 506 GLU A O 1
ATOM 3888 N N . ALA A 1 507 ? -1.429 14.892 -15.006 1.00 83.38 507 ALA A N 1
ATOM 3889 C CA . ALA A 1 507 ? -0.389 13.904 -14.721 1.00 83.38 507 ALA A CA 1
ATOM 3890 C C . ALA A 1 507 ? -0.168 13.714 -13.211 1.00 83.38 507 ALA A C 1
ATOM 3892 O O . ALA A 1 507 ? -0.074 12.584 -12.730 1.00 83.38 507 ALA A O 1
ATOM 3893 N N . GLU A 1 508 ? -0.127 14.810 -12.450 1.00 89.06 508 GLU A N 1
ATOM 3894 C CA . GLU A 1 508 ? 0.015 14.739 -10.995 1.00 89.06 508 GLU A CA 1
ATOM 3895 C C . GLU A 1 508 ? -1.266 14.220 -10.330 1.00 89.06 508 GLU A C 1
ATOM 3897 O O . GLU A 1 508 ? -1.206 13.386 -9.423 1.00 89.06 508 GLU A O 1
ATOM 3902 N N . ALA A 1 509 ? -2.436 14.637 -10.822 1.00 89.50 509 ALA A N 1
ATOM 3903 C CA . ALA A 1 509 ? -3.714 14.100 -10.369 1.00 89.50 509 ALA A CA 1
ATOM 3904 C C . ALA A 1 509 ? -3.809 12.581 -10.598 1.00 89.50 509 ALA A C 1
ATOM 3906 O O . ALA A 1 509 ? -4.256 11.860 -9.704 1.00 89.50 509 ALA A O 1
ATOM 3907 N N . TYR A 1 510 ? -3.319 12.086 -11.740 1.00 88.19 510 TYR A N 1
ATOM 3908 C CA . TYR A 1 510 ? -3.251 10.658 -12.041 1.00 88.19 510 TYR A CA 1
ATOM 3909 C C . TYR A 1 510 ? -2.287 9.927 -11.109 1.00 88.19 510 TYR A C 1
ATOM 3911 O O . TYR A 1 510 ? -2.624 8.882 -10.556 1.00 88.19 510 TYR A O 1
ATOM 3919 N N . ARG A 1 511 ? -1.099 10.494 -10.866 1.00 89.81 511 ARG A N 1
ATOM 3920 C CA . ARG A 1 511 ? -0.117 9.918 -9.940 1.00 89.81 511 ARG A CA 1
ATOM 3921 C C . ARG A 1 511 ? -0.701 9.765 -8.535 1.00 89.81 511 ARG A C 1
ATOM 3923 O O . ARG A 1 511 ? -0.508 8.726 -7.902 1.00 89.81 511 ARG A O 1
ATOM 3930 N N . ILE A 1 512 ? -1.420 10.778 -8.052 1.00 88.94 512 ILE A N 1
ATOM 3931 C CA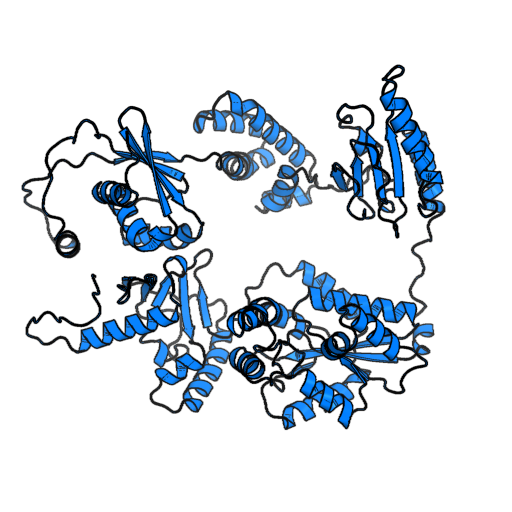 . ILE A 1 512 ? -2.122 10.749 -6.763 1.00 88.94 512 ILE A CA 1
ATOM 3932 C C . ILE A 1 512 ? -3.239 9.702 -6.790 1.00 88.94 512 ILE A C 1
ATOM 3934 O O . ILE A 1 512 ? -3.314 8.877 -5.882 1.00 88.94 512 ILE A O 1
ATOM 3938 N N . PHE A 1 513 ? -4.079 9.704 -7.827 1.00 92.50 513 PHE A N 1
ATOM 3939 C CA . PHE A 1 513 ? -5.142 8.718 -8.006 1.00 92.50 513 PHE A CA 1
ATOM 3940 C C . PHE A 1 513 ? -4.598 7.284 -7.940 1.00 92.50 513 PHE A C 1
ATOM 3942 O O . PHE A 1 513 ? -5.054 6.515 -7.097 1.00 92.50 513 PHE A O 1
ATOM 3949 N N . SER A 1 514 ? -3.585 6.960 -8.747 1.00 88.44 514 SER A N 1
ATOM 3950 C CA . SER A 1 514 ? -2.998 5.618 -8.833 1.00 88.44 514 SER A CA 1
ATOM 3951 C C . SER A 1 514 ? -2.324 5.214 -7.524 1.00 88.44 514 SER A C 1
ATOM 3953 O O . SER A 1 514 ? -2.732 4.249 -6.884 1.00 88.44 514 SER A O 1
ATOM 3955 N N . SER A 1 515 ? -1.332 5.989 -7.072 1.00 82.38 515 SER A N 1
ATOM 3956 C CA . SER A 1 515 ? -0.425 5.532 -6.009 1.00 82.38 515 SER A CA 1
ATOM 3957 C C . SER A 1 515 ? -0.969 5.715 -4.590 1.00 82.38 515 SER A C 1
ATOM 3959 O O . SER A 1 515 ? -0.587 4.973 -3.689 1.00 82.38 515 SER A O 1
ATOM 3961 N N . ILE A 1 516 ? -1.856 6.692 -4.360 1.00 89.38 516 ILE A N 1
ATOM 3962 C CA . ILE A 1 516 ? -2.390 6.984 -3.016 1.00 89.38 516 ILE A CA 1
ATOM 3963 C C . ILE A 1 516 ? -3.756 6.331 -2.798 1.00 89.38 516 ILE A C 1
ATOM 3965 O O . ILE A 1 516 ? -4.087 5.981 -1.664 1.00 89.38 516 ILE A O 1
ATOM 3969 N N . PHE A 1 517 ? -4.557 6.164 -3.853 1.00 92.81 517 PHE A N 1
ATOM 3970 C CA . PHE A 1 517 ? -5.923 5.665 -3.715 1.00 92.81 517 PHE A CA 1
ATOM 3971 C C . PHE A 1 517 ? -6.146 4.321 -4.390 1.00 92.81 517 PHE A C 1
ATOM 3973 O O . PHE A 1 517 ? -6.598 3.401 -3.717 1.00 92.81 517 PHE A O 1
ATOM 3980 N N . PHE A 1 518 ? -5.850 4.203 -5.683 1.00 89.94 518 PHE A N 1
ATOM 3981 C CA . PHE A 1 518 ? -6.241 3.043 -6.471 1.00 89.94 518 PHE A CA 1
ATOM 3982 C C . PHE A 1 518 ? -5.449 1.784 -6.099 1.00 89.94 518 PHE A C 1
ATOM 3984 O O . PHE A 1 518 ? -6.044 0.794 -5.686 1.00 89.94 518 PHE A O 1
ATOM 3991 N N . GLU A 1 519 ? -4.118 1.828 -6.180 1.00 86.50 519 GLU A N 1
ATOM 3992 C CA . GLU A 1 519 ? -3.257 0.682 -5.856 1.00 86.50 519 GLU A CA 1
ATOM 3993 C C . GLU A 1 519 ? -3.429 0.222 -4.396 1.00 86.50 519 GLU A C 1
ATOM 3995 O O . GLU A 1 519 ? -3.576 -0.983 -4.167 1.00 86.50 519 GLU A O 1
ATOM 4000 N N . PRO A 1 520 ? -3.502 1.123 -3.388 1.00 91.44 520 PRO A N 1
ATOM 4001 C CA . PRO A 1 520 ? -3.793 0.691 -2.025 1.00 91.44 520 PRO A CA 1
ATOM 4002 C C . PRO A 1 520 ? -5.190 0.074 -1.883 1.00 91.44 520 PRO A C 1
ATOM 4004 O O . PRO A 1 520 ? -5.326 -0.930 -1.185 1.00 91.44 520 PRO A O 1
ATOM 4007 N N . ALA A 1 521 ? -6.204 0.623 -2.567 1.00 91.44 521 ALA A N 1
ATOM 4008 C CA . ALA A 1 521 ? -7.560 0.073 -2.570 1.00 91.44 521 ALA A CA 1
ATOM 4009 C C . ALA A 1 521 ? -7.609 -1.335 -3.170 1.00 91.44 521 ALA A C 1
ATOM 4011 O O . ALA A 1 521 ? -8.254 -2.212 -2.599 1.00 91.44 521 ALA A O 1
ATOM 4012 N N . GLU A 1 522 ? -6.893 -1.566 -4.269 1.00 86.62 522 GLU A N 1
ATOM 4013 C CA . GLU A 1 522 ? -6.770 -2.877 -4.910 1.00 86.62 522 GLU A CA 1
ATOM 4014 C C . GLU A 1 522 ? -6.112 -3.898 -3.971 1.00 86.62 522 GLU A C 1
ATOM 4016 O O . GLU A 1 522 ? -6.631 -5.001 -3.793 1.00 86.62 522 GLU A O 1
ATOM 4021 N N . ALA A 1 523 ? -5.020 -3.516 -3.302 1.00 81.62 523 ALA A N 1
ATOM 4022 C CA . ALA A 1 523 ? -4.333 -4.376 -2.338 1.00 81.62 523 ALA A CA 1
ATOM 4023 C C . ALA A 1 523 ? -5.184 -4.676 -1.090 1.00 81.62 523 ALA A C 1
ATOM 4025 O O . ALA A 1 523 ? -5.121 -5.772 -0.533 1.00 81.62 523 ALA A O 1
ATOM 4026 N N . PHE A 1 524 ? -5.987 -3.710 -0.643 1.00 91.75 524 PHE A N 1
ATOM 4027 C CA . PHE A 1 524 ? -6.841 -3.833 0.537 1.00 91.75 524 PHE A CA 1
ATOM 4028 C C . PHE A 1 524 ? -8.129 -4.625 0.275 1.00 91.75 524 PHE A C 1
ATOM 4030 O O . PHE A 1 524 ? -8.701 -5.196 1.207 1.00 91.75 524 PHE A O 1
ATOM 4037 N N . LEU A 1 525 ? -8.582 -4.684 -0.979 1.00 89.69 525 LEU A N 1
ATOM 4038 C CA . LEU A 1 525 ? -9.893 -5.212 -1.342 1.00 89.69 525 LEU A CA 1
ATOM 4039 C C . LEU A 1 525 ? -10.190 -6.623 -0.798 1.00 89.69 525 LEU A C 1
ATOM 4041 O O . LEU A 1 525 ? -11.267 -6.789 -0.223 1.00 89.69 525 LEU A O 1
ATOM 4045 N N . PRO A 1 526 ? -9.278 -7.619 -0.884 1.00 86.25 526 PRO A N 1
ATOM 4046 C CA . PRO A 1 526 ? -9.563 -8.968 -0.388 1.00 86.25 526 PRO A CA 1
ATOM 4047 C C . PRO A 1 526 ? -9.831 -9.002 1.120 1.00 86.25 526 PRO A C 1
ATOM 4049 O O . PRO A 1 526 ? -10.753 -9.675 1.576 1.00 86.25 526 PRO A O 1
ATOM 4052 N N . LEU A 1 527 ? -9.061 -8.234 1.898 1.00 88.31 527 LEU A N 1
ATOM 4053 C CA . LEU A 1 527 ? -9.272 -8.118 3.339 1.00 88.31 527 LEU A CA 1
ATOM 4054 C C . LEU A 1 527 ? -10.593 -7.403 3.636 1.00 88.31 527 LEU A C 1
ATOM 4056 O O . LEU A 1 527 ? -11.352 -7.859 4.486 1.00 88.31 527 LEU A O 1
ATOM 4060 N N . ALA A 1 528 ? -10.880 -6.304 2.931 1.00 93.94 528 ALA A N 1
ATOM 4061 C CA . ALA A 1 528 ? -12.107 -5.537 3.119 1.00 93.94 528 ALA A CA 1
ATOM 4062 C C . ALA A 1 528 ? -13.362 -6.382 2.837 1.00 93.94 528 ALA A C 1
ATOM 4064 O O . ALA A 1 528 ? -14.320 -6.328 3.605 1.00 93.94 528 ALA A O 1
ATOM 4065 N N . GLN A 1 529 ? -13.345 -7.191 1.773 1.00 91.50 529 GLN A N 1
ATOM 4066 C CA . GLN A 1 529 ? -14.441 -8.097 1.409 1.00 91.50 529 GLN A CA 1
ATOM 4067 C C . GLN A 1 529 ? -14.654 -9.215 2.438 1.00 91.50 529 GLN A C 1
ATOM 4069 O O . GLN A 1 529 ? -15.776 -9.690 2.590 1.00 91.50 529 GLN A O 1
ATOM 4074 N N . GLY A 1 530 ? -13.599 -9.613 3.155 1.00 88.50 530 GLY A N 1
ATOM 4075 C CA . GLY A 1 530 ? -13.656 -10.609 4.225 1.00 88.50 530 GLY A CA 1
ATOM 4076 C C . GLY A 1 530 ? -14.083 -10.064 5.591 1.00 88.50 530 GLY A C 1
ATOM 4077 O O . GLY A 1 530 ? -14.161 -10.838 6.544 1.00 88.50 530 GLY A O 1
ATOM 4078 N N . LEU A 1 531 ? -14.340 -8.756 5.726 1.00 93.56 531 LEU A N 1
ATOM 4079 C CA . LEU A 1 531 ? -14.763 -8.189 7.006 1.00 93.56 531 LEU A CA 1
ATOM 4080 C C . LEU A 1 531 ? -16.159 -8.702 7.411 1.00 93.56 531 LEU A C 1
ATOM 4082 O O . LEU A 1 531 ? -17.024 -8.897 6.549 1.00 93.56 531 LEU A O 1
ATOM 4086 N N . PRO A 1 532 ? -16.421 -8.878 8.720 1.00 92.44 532 PRO A N 1
ATOM 4087 C CA . PRO A 1 532 ? -17.722 -9.314 9.211 1.00 92.44 532 PRO A CA 1
ATOM 4088 C C . PRO A 1 532 ? -18.860 -8.441 8.670 1.00 92.44 532 PRO A C 1
ATOM 4090 O O . PRO A 1 532 ? -18.782 -7.214 8.702 1.00 92.44 532 PRO A O 1
ATOM 4093 N N . ALA A 1 533 ? -19.908 -9.093 8.156 1.00 90.56 533 ALA A N 1
ATOM 4094 C CA . ALA A 1 533 ? -21.098 -8.466 7.573 1.00 90.56 533 ALA A CA 1
ATOM 4095 C C . ALA A 1 533 ? -20.821 -7.384 6.501 1.00 90.56 533 ALA A C 1
ATOM 4097 O O . ALA A 1 533 ? -21.660 -6.507 6.279 1.00 90.56 533 ALA A O 1
ATOM 4098 N N . ALA A 1 534 ? -19.670 -7.440 5.819 1.00 95.88 534 ALA A N 1
ATOM 4099 C CA . ALA A 1 534 ? -19.369 -6.536 4.719 1.00 95.88 534 ALA A CA 1
ATOM 4100 C C . ALA A 1 534 ? -20.376 -6.705 3.571 1.00 95.88 534 ALA A C 1
ATOM 4102 O O . ALA A 1 534 ? -20.631 -7.805 3.078 1.00 95.88 534 ALA A O 1
ATOM 4103 N N . ILE A 1 535 ? -20.930 -5.589 3.105 1.00 97.62 535 ILE A N 1
ATOM 4104 C CA . ILE A 1 535 ? -21.799 -5.547 1.934 1.00 97.62 535 ILE A CA 1
ATOM 4105 C C . ILE A 1 535 ? -20.916 -5.392 0.697 1.00 97.62 535 ILE A C 1
ATOM 4107 O O . ILE A 1 535 ? -20.479 -4.287 0.371 1.00 97.62 535 ILE A O 1
ATOM 4111 N N . VAL A 1 536 ? -20.687 -6.499 -0.008 1.00 96.50 536 VAL A N 1
ATOM 4112 C CA . VAL A 1 536 ? -19.952 -6.512 -1.278 1.00 96.50 536 VAL A CA 1
ATOM 4113 C C . VAL A 1 536 ? -20.901 -6.164 -2.435 1.00 96.50 536 VAL A C 1
ATOM 4115 O O . VAL A 1 536 ? -22.011 -6.699 -2.526 1.00 96.50 536 VAL A O 1
ATOM 4118 N N . SER A 1 537 ? -20.517 -5.216 -3.295 1.00 94.31 537 SER A N 1
ATOM 4119 C CA . SER A 1 537 ? -21.381 -4.723 -4.380 1.00 94.31 537 SER A CA 1
ATOM 4120 C C . SER A 1 537 ? -20.608 -4.267 -5.612 1.00 94.31 537 SER A C 1
ATOM 4122 O O . SER A 1 537 ? -19.584 -3.605 -5.499 1.00 94.31 537 SER A O 1
ATOM 4124 N N . ASP A 1 538 ? -21.128 -4.543 -6.799 1.00 90.25 538 ASP A N 1
ATOM 4125 C CA . ASP A 1 538 ? -20.657 -4.011 -8.083 1.00 90.25 538 ASP A CA 1
ATOM 4126 C C . ASP A 1 538 ? -21.416 -2.747 -8.534 1.00 90.25 538 ASP A C 1
ATOM 4128 O O . ASP A 1 538 ? -21.024 -2.111 -9.511 1.00 90.25 538 ASP A O 1
ATOM 4132 N N . ALA A 1 539 ? -22.440 -2.322 -7.785 1.00 92.12 539 ALA A N 1
ATOM 4133 C CA . ALA A 1 539 ? -23.279 -1.159 -8.098 1.00 92.12 539 ALA A CA 1
ATOM 4134 C C . ALA A 1 539 ? -22.513 0.167 -8.296 1.00 92.12 539 ALA A C 1
ATOM 4136 O O . ALA A 1 539 ? -23.040 1.096 -8.898 1.00 92.12 539 ALA A O 1
ATOM 4137 N N . PHE A 1 540 ? -21.272 0.273 -7.813 1.00 92.25 540 PHE A N 1
ATOM 4138 C CA . PHE A 1 540 ? -20.403 1.445 -7.996 1.00 92.25 540 PHE A CA 1
ATOM 4139 C C . PHE A 1 540 ? -20.057 1.732 -9.466 1.00 92.25 540 PHE A C 1
ATOM 4141 O O . PHE A 1 540 ? -19.747 2.870 -9.835 1.00 92.25 540 PHE A O 1
ATOM 4148 N N . TRP A 1 541 ? -20.123 0.700 -10.303 1.00 88.75 541 TRP A N 1
ATOM 4149 C CA . TRP A 1 541 ? -19.709 0.728 -11.706 1.00 88.75 541 TRP A CA 1
ATOM 4150 C C . TRP A 1 541 ? -20.887 0.580 -12.670 1.00 88.75 541 TRP A C 1
ATOM 4152 O O . TRP A 1 541 ? -20.690 0.554 -13.878 1.00 88.75 541 TRP A O 1
ATOM 4162 N N . GLN A 1 542 ? -22.104 0.494 -12.134 1.00 88.25 542 GLN A N 1
ATOM 4163 C CA . GLN A 1 542 ? -23.335 0.298 -12.893 1.00 88.25 542 GLN A CA 1
ATOM 4164 C C . GLN A 1 542 ? -24.172 1.586 -12.914 1.00 88.25 542 GLN A C 1
ATOM 4166 O O . GLN A 1 542 ? -23.684 2.675 -12.595 1.00 88.25 542 GLN A O 1
ATOM 4171 N N . ASP A 1 543 ? -25.431 1.465 -13.328 1.00 88.25 543 ASP A N 1
ATOM 4172 C CA . ASP A 1 543 ? -26.378 2.570 -13.369 1.00 88.25 543 ASP A CA 1
ATOM 4173 C C . ASP A 1 543 ? -26.876 3.013 -11.977 1.00 88.25 543 ASP A C 1
ATOM 4175 O O . ASP A 1 543 ? -26.647 2.394 -10.932 1.00 88.25 543 ASP A O 1
ATOM 4179 N N . LEU A 1 544 ? -27.606 4.130 -11.974 1.00 89.69 544 LEU A N 1
ATOM 4180 C CA . LEU A 1 544 ? -28.158 4.734 -10.765 1.00 89.69 544 LEU A CA 1
ATOM 4181 C C . LEU A 1 544 ? -29.212 3.851 -10.071 1.00 89.69 544 LEU A C 1
ATOM 4183 O O . LEU A 1 544 ? -29.389 3.960 -8.858 1.00 89.69 544 LEU A O 1
ATOM 4187 N N . GLY A 1 545 ? -29.912 2.983 -10.806 1.00 92.62 545 GLY A N 1
ATOM 4188 C CA . GLY A 1 545 ? -30.873 2.033 -10.246 1.00 92.62 545 GLY A CA 1
ATOM 4189 C C . GLY A 1 545 ? -30.188 1.047 -9.304 1.00 92.62 545 GLY A C 1
ATOM 4190 O O . GLY A 1 545 ? -30.619 0.877 -8.163 1.00 92.62 545 GLY A O 1
ATOM 4191 N N . LYS A 1 546 ? -29.041 0.506 -9.717 1.00 93.38 546 LYS A N 1
ATOM 4192 C CA . LYS A 1 546 ? -28.224 -0.396 -8.891 1.00 93.38 546 LYS A CA 1
ATOM 4193 C C . LYS A 1 546 ? -27.645 0.299 -7.661 1.00 93.38 546 LYS A C 1
ATOM 4195 O O . LYS A 1 546 ? -27.619 -0.278 -6.572 1.00 93.38 546 LYS A O 1
ATOM 4200 N N . ALA A 1 547 ? -27.260 1.569 -7.785 1.00 93.56 547 ALA A N 1
ATOM 4201 C CA . ALA A 1 547 ? -26.853 2.376 -6.634 1.00 93.56 547 ALA A CA 1
ATOM 4202 C C . ALA A 1 547 ? -28.007 2.607 -5.631 1.00 93.56 547 ALA A C 1
ATOM 4204 O O . ALA A 1 547 ? -27.776 2.576 -4.420 1.00 93.56 547 ALA A O 1
ATOM 4205 N N . ARG A 1 548 ? -29.254 2.780 -6.101 1.00 96.50 548 ARG A N 1
ATOM 4206 C CA . ARG A 1 548 ? -30.448 2.877 -5.230 1.00 96.50 548 ARG A CA 1
ATOM 4207 C C . ARG A 1 548 ? -30.757 1.562 -4.519 1.00 96.50 548 ARG A C 1
ATOM 4209 O O . ARG A 1 548 ? -31.041 1.581 -3.321 1.00 96.50 548 ARG A O 1
ATOM 4216 N N . GLU A 1 549 ? -30.662 0.433 -5.223 1.00 97.00 549 GLU A N 1
ATOM 4217 C CA . GLU A 1 549 ? -30.794 -0.901 -4.618 1.00 97.00 549 GLU A CA 1
ATOM 4218 C C . GLU A 1 549 ? -29.755 -1.094 -3.503 1.00 97.00 549 GLU A C 1
ATOM 4220 O O . GLU A 1 549 ? -30.093 -1.523 -2.396 1.00 97.00 549 GLU A O 1
ATOM 4225 N N . LEU A 1 550 ? -28.498 -0.700 -3.751 1.00 97.69 550 LEU A N 1
ATOM 4226 C CA . LEU A 1 550 ? -27.441 -0.744 -2.742 1.00 97.69 550 LEU A CA 1
ATOM 4227 C C . LEU A 1 550 ? -27.756 0.154 -1.535 1.00 97.69 550 LEU A C 1
ATOM 4229 O O . LEU A 1 550 ? -27.589 -0.293 -0.400 1.00 97.69 550 LEU A O 1
ATOM 4233 N N . ALA A 1 551 ? -28.234 1.384 -1.751 1.00 98.00 551 ALA A N 1
ATOM 4234 C CA . ALA A 1 551 ? -28.633 2.288 -0.670 1.00 98.00 551 ALA A CA 1
ATOM 4235 C C . ALA A 1 551 ? -29.739 1.672 0.210 1.00 98.00 551 ALA A C 1
ATOM 4237 O O . ALA A 1 551 ? -29.618 1.659 1.437 1.00 98.00 551 ALA A O 1
ATOM 4238 N N . SER A 1 552 ? -30.755 1.066 -0.412 1.00 97.44 552 SER A N 1
ATOM 4239 C CA . SER A 1 552 ? -31.833 0.367 0.302 1.00 97.44 552 SER A CA 1
ATOM 4240 C C . SER A 1 552 ? -31.309 -0.829 1.099 1.00 97.44 552 SER A C 1
ATOM 4242 O O . SER A 1 552 ? -31.681 -1.019 2.258 1.00 97.44 552 SER A O 1
ATOM 4244 N N . ARG A 1 553 ? -30.382 -1.605 0.524 1.00 97.62 553 ARG A N 1
ATOM 4245 C CA . ARG A 1 553 ? -29.743 -2.743 1.201 1.00 97.62 553 ARG A CA 1
ATOM 4246 C C . ARG A 1 553 ? -28.910 -2.312 2.410 1.00 97.62 553 ARG A C 1
ATOM 4248 O O . ARG A 1 553 ? -28.946 -2.986 3.438 1.00 97.62 553 ARG A O 1
ATOM 4255 N N . ILE A 1 554 ? -28.190 -1.192 2.314 1.00 97.62 554 ILE A N 1
ATOM 4256 C CA . ILE A 1 554 ? -27.436 -0.609 3.437 1.00 97.62 554 ILE A CA 1
ATOM 4257 C C . ILE A 1 554 ? -28.393 -0.203 4.560 1.00 97.62 554 ILE A C 1
ATOM 4259 O O . ILE A 1 554 ? -28.179 -0.589 5.708 1.00 97.62 554 ILE A O 1
ATOM 4263 N N . ALA A 1 555 ? -29.470 0.517 4.235 1.00 96.62 555 ALA A N 1
ATOM 4264 C CA . ALA A 1 555 ? -30.468 0.940 5.215 1.00 96.62 555 ALA A CA 1
ATOM 4265 C C . ALA A 1 555 ? -31.172 -0.253 5.891 1.00 96.62 555 ALA A C 1
ATOM 4267 O O . ALA A 1 555 ? -31.388 -0.236 7.100 1.00 96.62 555 ALA A O 1
ATOM 4268 N N . GLY A 1 556 ? -31.456 -1.325 5.144 1.00 95.50 556 GLY A N 1
ATOM 4269 C CA . GLY A 1 556 ? -32.008 -2.570 5.691 1.00 95.50 556 GLY A CA 1
ATOM 4270 C C . GLY A 1 556 ? -31.020 -3.399 6.526 1.00 95.50 556 GLY A C 1
ATOM 4271 O O . GLY A 1 556 ? -31.433 -4.323 7.220 1.00 95.50 556 GLY A O 1
ATOM 4272 N N . SER A 1 557 ? -29.721 -3.083 6.488 1.00 95.12 557 SER A N 1
ATOM 4273 C CA . SER A 1 557 ? -28.670 -3.820 7.210 1.00 95.12 557 SER A CA 1
ATOM 4274 C C . SER A 1 557 ? -28.260 -3.166 8.532 1.00 95.12 557 SER A C 1
ATOM 4276 O O . SER A 1 557 ? -27.334 -3.636 9.189 1.00 95.12 557 SER A O 1
ATOM 4278 N N . VAL A 1 558 ? -28.943 -2.097 8.949 1.00 93.38 558 VAL A N 1
ATOM 4279 C CA . VAL A 1 558 ? -28.628 -1.330 10.166 1.00 93.38 558 VAL A CA 1
ATOM 4280 C C . VAL A 1 558 ? -28.628 -2.204 11.425 1.00 93.38 558 VAL A C 1
ATOM 4282 O O . VAL A 1 558 ? -27.774 -2.025 12.292 1.00 93.38 558 VAL A O 1
ATOM 4285 N N . ASP A 1 559 ? -29.523 -3.190 11.512 1.00 91.38 559 ASP A N 1
ATOM 4286 C CA . ASP A 1 559 ? -29.587 -4.111 12.657 1.00 91.38 559 ASP A CA 1
ATOM 4287 C C . ASP A 1 559 ? -28.550 -5.242 12.592 1.00 91.38 559 ASP A C 1
ATOM 4289 O O . ASP A 1 559 ? -28.304 -5.915 13.587 1.00 91.38 559 ASP A O 1
ATOM 4293 N N . ARG A 1 560 ? -27.891 -5.415 11.440 1.00 91.62 560 ARG A N 1
ATOM 4294 C CA . ARG A 1 560 ? -26.758 -6.335 11.242 1.00 91.62 560 ARG A CA 1
ATOM 4295 C C . ARG A 1 560 ? -25.405 -5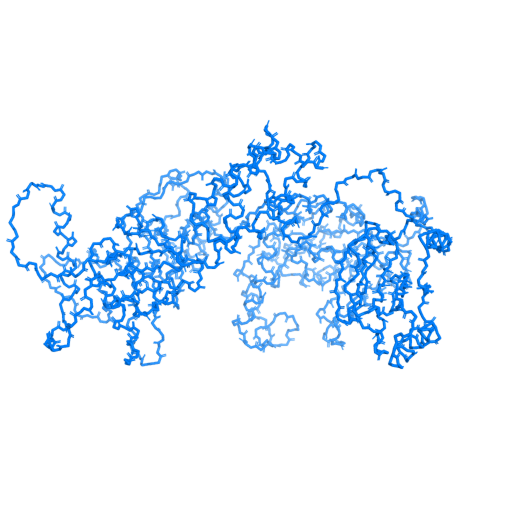.620 11.319 1.00 91.62 560 ARG A C 1
ATOM 4297 O O . ARG A 1 560 ? -24.380 -6.221 11.011 1.00 91.62 560 ARG A O 1
ATOM 4304 N N . ALA A 1 561 ? -25.398 -4.338 11.686 1.00 95.00 561 ALA A N 1
ATOM 4305 C CA . ALA A 1 561 ? -24.181 -3.552 11.798 1.00 95.00 561 ALA A CA 1
ATOM 4306 C C . ALA A 1 561 ? -23.263 -4.113 12.895 1.00 95.00 561 ALA A C 1
ATOM 4308 O O . ALA A 1 561 ? -23.697 -4.410 14.009 1.00 95.00 561 ALA A O 1
ATOM 4309 N N . VAL A 1 562 ? -21.976 -4.202 12.587 1.00 95.69 562 VAL A N 1
ATOM 4310 C CA . VAL A 1 562 ? -20.965 -4.854 13.425 1.00 95.69 562 VAL A CA 1
ATOM 4311 C C . VAL A 1 562 ? -20.485 -3.907 14.515 1.00 95.69 562 VAL A C 1
ATOM 4313 O O . VAL A 1 562 ? -20.390 -2.696 14.290 1.00 95.69 562 VAL A O 1
ATOM 4316 N N . ALA A 1 563 ? -20.185 -4.420 15.708 1.00 94.81 563 ALA A N 1
ATOM 4317 C CA . ALA A 1 563 ? -19.629 -3.586 16.761 1.00 94.81 563 ALA A CA 1
ATOM 4318 C C . ALA A 1 563 ? -18.203 -3.139 16.404 1.00 94.81 563 ALA A C 1
ATOM 4320 O O . ALA A 1 563 ? -17.430 -3.850 15.763 1.00 94.81 563 ALA A O 1
ATOM 4321 N N . LEU A 1 564 ? -17.830 -1.942 16.853 1.00 93.69 564 LEU A N 1
ATOM 4322 C CA . LEU A 1 564 ? -16.518 -1.373 16.547 1.00 93.69 564 LEU A CA 1
ATOM 4323 C C . LEU A 1 564 ? -15.349 -2.265 17.014 1.00 93.69 564 LEU A C 1
ATOM 4325 O O . LEU A 1 564 ? -14.327 -2.340 16.333 1.00 93.69 564 LEU A O 1
ATOM 4329 N N . ALA A 1 565 ? -15.514 -2.945 18.152 1.00 89.94 565 ALA A N 1
ATOM 4330 C CA . ALA A 1 565 ? -14.510 -3.836 18.730 1.00 89.94 565 ALA A CA 1
ATOM 4331 C C . ALA A 1 565 ? -14.241 -5.072 17.854 1.00 89.94 565 ALA A C 1
ATOM 4333 O O . ALA A 1 565 ? -13.084 -5.459 17.695 1.00 89.94 565 ALA A O 1
ATOM 4334 N N . ASP A 1 566 ? -15.272 -5.636 17.221 1.00 90.94 566 ASP A N 1
ATOM 4335 C CA . ASP A 1 566 ? -15.132 -6.828 16.377 1.00 90.94 566 ASP A CA 1
ATOM 4336 C C . ASP A 1 566 ? -14.316 -6.508 15.117 1.00 90.94 566 ASP A C 1
ATOM 4338 O O . ASP A 1 566 ? -13.404 -7.246 14.745 1.00 90.94 566 ASP A O 1
ATOM 4342 N N . LEU A 1 567 ? -14.565 -5.347 14.499 1.00 91.50 567 LEU A N 1
ATOM 4343 C CA . LEU A 1 567 ? -13.762 -4.873 13.366 1.00 91.50 567 LEU A CA 1
ATOM 4344 C C . LEU A 1 567 ? -12.302 -4.609 13.762 1.00 91.50 567 LEU A C 1
ATOM 4346 O O . LEU A 1 567 ? -11.390 -4.885 12.982 1.00 91.50 567 LEU A O 1
ATOM 4350 N N . GLN A 1 568 ? -12.062 -4.090 14.969 1.00 92.19 568 GLN A N 1
ATOM 4351 C CA . GLN A 1 568 ? -10.705 -3.894 15.482 1.00 92.19 568 GLN A CA 1
ATOM 4352 C C . GLN A 1 568 ? -9.983 -5.227 15.721 1.00 92.19 568 GLN A C 1
ATOM 4354 O O . GLN A 1 568 ? -8.794 -5.319 15.415 1.00 92.19 568 GLN A O 1
ATOM 4359 N N . ALA A 1 569 ? -10.681 -6.252 16.217 1.00 87.88 569 ALA A N 1
ATOM 4360 C CA . ALA A 1 569 ? -10.116 -7.583 16.428 1.00 87.88 569 ALA A CA 1
ATOM 4361 C C . ALA A 1 569 ? -9.676 -8.228 15.103 1.00 87.88 569 ALA A C 1
ATOM 4363 O O . ALA A 1 569 ? -8.526 -8.651 14.980 1.00 87.88 569 ALA A O 1
ATOM 4364 N N . VAL A 1 570 ? -10.536 -8.187 14.077 1.00 84.44 570 VAL A N 1
ATOM 4365 C CA . VAL A 1 570 ? -10.218 -8.717 12.737 1.00 84.44 570 VAL A CA 1
ATOM 4366 C C . VAL A 1 570 ? -9.012 -8.006 12.120 1.00 84.44 570 VAL A C 1
ATOM 4368 O O . VAL A 1 570 ? -8.164 -8.644 11.501 1.00 84.44 570 VAL A O 1
ATOM 4371 N N . LEU A 1 571 ? -8.870 -6.693 12.322 1.00 86.75 571 LEU A N 1
ATOM 4372 C CA . LEU A 1 571 ? -7.691 -5.959 11.852 1.00 86.75 571 LEU A CA 1
ATOM 4373 C C . LEU A 1 571 ? -6.399 -6.356 12.565 1.00 86.75 571 LEU A C 1
ATOM 4375 O O . LEU A 1 571 ? -5.347 -6.417 11.930 1.00 86.75 571 LEU A O 1
ATOM 4379 N N . GLN A 1 572 ? -6.458 -6.604 13.873 1.00 82.62 572 GLN A N 1
ATOM 4380 C CA . GLN A 1 572 ? -5.291 -7.040 14.642 1.00 82.62 572 GLN A CA 1
ATOM 4381 C C . GLN A 1 572 ? -4.836 -8.445 14.234 1.00 82.62 572 GLN A C 1
ATOM 4383 O O . GLN A 1 572 ? -3.638 -8.726 14.239 1.00 82.62 572 GLN A O 1
ATOM 4388 N N . GLU A 1 573 ? -5.775 -9.306 13.849 1.00 73.94 573 GLU A N 1
ATOM 4389 C CA . GLU A 1 573 ? -5.495 -10.638 13.318 1.00 73.94 573 GLU A CA 1
ATOM 4390 C C . GLU A 1 573 ? -4.987 -10.579 11.867 1.00 73.94 573 GLU A C 1
ATOM 4392 O O . GLU A 1 573 ? -3.960 -11.174 11.538 1.00 73.94 573 GLU A O 1
ATOM 4397 N N . GLY A 1 574 ? -5.617 -9.762 11.017 1.00 62.28 574 GLY A N 1
ATOM 4398 C CA . GLY A 1 574 ? -5.216 -9.547 9.625 1.00 62.28 574 GLY A CA 1
ATOM 4399 C C . GLY A 1 574 ? -3.818 -8.936 9.478 1.00 62.28 574 GLY A C 1
ATOM 4400 O O . GLY A 1 574 ? -3.051 -9.367 8.617 1.00 62.28 574 GLY A O 1
ATOM 4401 N N . ALA A 1 575 ? -3.434 -8.014 10.368 1.00 58.78 575 ALA A N 1
ATOM 4402 C CA . ALA A 1 575 ? -2.094 -7.419 10.397 1.00 58.78 575 ALA A CA 1
ATOM 4403 C C . ALA A 1 575 ? -0.977 -8.433 10.721 1.00 58.78 575 ALA A C 1
ATOM 4405 O O . ALA A 1 575 ? 0.191 -8.172 10.438 1.00 58.78 575 ALA A O 1
ATOM 4406 N N . ARG A 1 576 ? -1.315 -9.596 11.298 1.00 50.09 576 ARG A N 1
ATOM 4407 C CA . ARG A 1 576 ? -0.364 -10.694 11.546 1.00 50.09 576 ARG A CA 1
ATOM 4408 C C . ARG A 1 576 ? -0.202 -11.618 10.333 1.00 50.09 576 ARG A C 1
ATOM 4410 O O . ARG A 1 576 ? 0.835 -12.263 10.211 1.00 50.09 576 ARG A O 1
ATOM 4417 N N . SER A 1 577 ? -1.178 -11.636 9.422 1.00 45.78 577 SER A N 1
ATOM 4418 C CA . SER A 1 577 ? -1.190 -12.481 8.215 1.00 45.78 577 SER A CA 1
ATOM 4419 C C . SER A 1 577 ? -0.800 -11.753 6.920 1.00 45.78 577 SER A C 1
ATOM 4421 O O . SER A 1 577 ? -0.537 -12.401 5.908 1.00 45.78 577 SER A O 1
ATOM 4423 N N . SER A 1 578 ? -0.712 -10.420 6.912 1.00 42.53 578 SER A N 1
ATOM 4424 C CA . SER A 1 578 ? -0.612 -9.617 5.681 1.00 42.53 578 SER A CA 1
ATOM 4425 C C . SER A 1 578 ? 0.770 -9.551 5.001 1.00 42.53 578 SER A C 1
ATOM 4427 O O . SER A 1 578 ? 0.979 -8.697 4.147 1.00 42.53 578 SER A O 1
ATOM 4429 N N . ASN A 1 579 ? 1.707 -10.464 5.289 1.00 36.19 579 ASN A N 1
ATOM 4430 C CA . ASN A 1 579 ? 2.980 -10.561 4.544 1.00 36.19 579 ASN A CA 1
ATOM 4431 C C . ASN A 1 579 ? 2.908 -11.447 3.283 1.00 36.19 579 ASN A C 1
ATOM 4433 O O . ASN A 1 579 ? 3.926 -11.696 2.634 1.00 36.19 579 ASN A O 1
ATOM 4437 N N . ARG A 1 580 ? 1.717 -11.917 2.898 1.00 37.94 580 ARG A N 1
ATOM 4438 C CA . ARG A 1 580 ? 1.486 -12.647 1.645 1.00 37.94 580 ARG A CA 1
ATOM 4439 C C . ARG A 1 580 ? 0.203 -12.169 0.969 1.00 37.94 580 ARG A C 1
ATOM 4441 O O . ARG A 1 580 ? -0.861 -12.672 1.296 1.00 37.94 580 ARG A O 1
ATOM 4448 N N . ALA A 1 581 ? 0.318 -11.263 0.000 1.00 33.22 581 ALA A N 1
ATOM 4449 C CA . ALA A 1 581 ? -0.461 -11.305 -1.243 1.00 33.22 581 ALA A CA 1
ATOM 4450 C C . ALA A 1 581 ? -0.014 -10.181 -2.187 1.00 33.22 581 ALA A C 1
ATOM 4452 O O . ALA A 1 581 ? -0.105 -9.000 -1.865 1.00 33.22 581 ALA A O 1
ATOM 4453 N N . ALA A 1 582 ? 0.461 -10.578 -3.365 1.00 35.94 582 ALA A N 1
ATOM 4454 C CA . ALA A 1 582 ? 0.497 -9.731 -4.545 1.00 35.94 582 ALA A CA 1
ATOM 4455 C C . ALA A 1 582 ? -0.937 -9.284 -4.892 1.00 35.94 582 ALA A C 1
ATOM 4457 O O . ALA A 1 582 ? -1.868 -10.087 -4.800 1.00 35.94 582 ALA A O 1
ATOM 4458 N N . GLY A 1 583 ? -1.113 -8.014 -5.261 1.00 36.16 583 GLY A N 1
ATOM 4459 C CA . GLY A 1 583 ? -2.418 -7.456 -5.630 1.00 36.16 583 GLY A CA 1
ATOM 4460 C C . GLY A 1 583 ? -3.015 -8.131 -6.880 1.00 36.16 583 GLY A C 1
ATOM 4461 O O . GLY A 1 583 ? -2.263 -8.500 -7.787 1.00 36.16 583 GLY A O 1
ATOM 4462 N N . PRO A 1 584 ? -4.345 -8.318 -6.963 1.00 40.75 584 PRO A N 1
ATOM 4463 C CA . PRO A 1 584 ? -4.987 -8.902 -8.133 1.00 40.75 584 PRO A CA 1
ATOM 4464 C C . PRO A 1 584 ? -5.266 -7.821 -9.187 1.00 40.75 584 PRO A C 1
ATOM 4466 O O . PRO A 1 584 ? -6.285 -7.143 -9.139 1.00 40.75 584 PRO A O 1
ATOM 4469 N N . HIS A 1 585 ? -4.353 -7.706 -10.150 1.00 40.56 585 HIS A N 1
ATOM 4470 C CA . HIS A 1 585 ? -4.391 -6.767 -11.271 1.00 40.56 585 HIS A CA 1
ATOM 4471 C C . HIS A 1 585 ? -5.658 -6.861 -12.151 1.00 40.56 585 HIS A C 1
ATOM 4473 O O . HIS A 1 585 ? -6.151 -7.944 -12.475 1.00 40.56 585 HIS A O 1
ATOM 4479 N N . GLN A 1 586 ? -6.120 -5.703 -12.638 1.00 53.81 586 GLN A N 1
ATOM 4480 C CA . GLN A 1 586 ? -7.219 -5.480 -13.611 1.00 53.81 586 GLN A CA 1
ATOM 4481 C C . GLN A 1 586 ? -6.965 -5.990 -15.041 1.00 53.81 586 GLN A C 1
ATOM 4483 O O . GLN A 1 586 ? -7.740 -5.762 -15.974 1.00 53.81 586 GLN A O 1
ATOM 4488 N N . TRP A 1 587 ? -5.847 -6.673 -15.204 1.00 52.31 587 TRP A N 1
ATOM 4489 C CA . TRP A 1 587 ? -5.304 -7.245 -16.415 1.00 52.31 587 TRP A CA 1
ATOM 4490 C C . TRP A 1 587 ? -4.502 -8.465 -15.970 1.00 52.31 587 TRP A C 1
ATOM 4492 O O . TRP A 1 587 ? -3.872 -8.457 -14.910 1.00 52.31 587 TRP A O 1
ATOM 4502 N N . ALA A 1 588 ? -4.546 -9.546 -16.739 1.00 55.41 588 ALA A N 1
ATOM 4503 C CA . ALA A 1 588 ? -3.781 -10.730 -16.390 1.00 55.41 588 ALA A CA 1
ATOM 4504 C C . ALA A 1 588 ? -2.349 -10.543 -16.892 1.00 55.41 588 ALA A C 1
ATOM 4506 O O . ALA A 1 588 ? -2.120 -10.412 -18.097 1.00 55.41 588 ALA A O 1
ATOM 4507 N N . LYS A 1 589 ? -1.383 -10.544 -15.975 1.00 65.75 589 LYS A N 1
ATOM 4508 C CA . LYS A 1 589 ? 0.041 -10.610 -16.308 1.00 65.75 589 LYS A CA 1
ATOM 4509 C C . LYS A 1 589 ? 0.731 -11.747 -15.589 1.00 65.75 589 LYS A C 1
ATOM 4511 O O . LYS A 1 589 ? 0.361 -12.102 -14.473 1.00 65.75 589 LYS A O 1
ATOM 4516 N N . ALA A 1 590 ? 1.772 -12.260 -16.227 1.00 63.19 590 ALA A N 1
ATOM 4517 C CA . ALA A 1 590 ? 2.762 -13.104 -15.588 1.00 63.19 590 ALA A CA 1
ATOM 4518 C C . ALA A 1 590 ? 4.038 -12.276 -15.387 1.00 63.19 590 ALA A C 1
ATOM 4520 O O . ALA A 1 590 ? 4.625 -11.783 -16.351 1.00 63.19 590 ALA A O 1
ATOM 4521 N N . GLU A 1 591 ? 4.453 -12.101 -14.133 1.00 60.34 591 GLU A N 1
ATOM 4522 C CA . GLU A 1 591 ? 5.777 -11.573 -13.797 1.00 60.34 591 GLU A CA 1
ATOM 4523 C C . GLU A 1 591 ? 6.677 -12.735 -13.403 1.00 60.34 591 GLU A C 1
ATOM 4525 O O . GLU A 1 591 ? 6.273 -13.605 -12.629 1.00 60.34 591 GLU A O 1
ATOM 4530 N N . ILE A 1 592 ? 7.909 -12.746 -13.909 1.00 59.75 592 ILE A N 1
ATOM 4531 C CA . ILE A 1 592 ? 8.905 -13.700 -13.421 1.00 59.75 592 ILE A CA 1
ATOM 4532 C C . ILE A 1 592 ? 9.369 -13.184 -12.046 1.00 59.75 592 ILE A C 1
ATOM 4534 O O . ILE A 1 592 ? 9.877 -12.056 -11.980 1.00 59.75 592 ILE A O 1
ATOM 4538 N N . PRO A 1 593 ? 9.197 -13.951 -10.948 1.00 48.97 593 PRO A N 1
ATOM 4539 C CA . PRO A 1 593 ? 9.552 -13.499 -9.606 1.00 48.97 593 PRO A CA 1
ATOM 4540 C C . PRO A 1 593 ? 10.997 -13.009 -9.526 1.00 48.97 593 PRO A C 1
ATOM 4542 O O . PRO A 1 593 ? 11.896 -13.603 -10.118 1.00 48.97 593 PRO A O 1
ATOM 4545 N N . ALA A 1 594 ? 11.216 -11.924 -8.779 1.00 46.44 594 ALA A N 1
ATOM 4546 C CA . ALA A 1 594 ? 12.515 -11.257 -8.664 1.00 46.44 594 ALA A CA 1
ATOM 4547 C C . ALA A 1 594 ? 13.099 -10.756 -10.001 1.00 46.44 594 ALA A C 1
ATOM 4549 O O . ALA A 1 594 ? 14.303 -10.523 -10.090 1.00 46.44 594 ALA A O 1
ATOM 4550 N N . SER A 1 595 ? 12.257 -10.541 -11.018 1.00 57.75 595 SER A N 1
ATOM 4551 C CA . SER A 1 595 ? 12.634 -9.869 -12.258 1.00 57.75 595 SER A CA 1
ATOM 4552 C C . SER A 1 595 ? 11.779 -8.617 -12.520 1.00 57.75 595 SER A C 1
ATOM 4554 O O . SER A 1 595 ? 10.794 -8.351 -11.832 1.00 57.75 595 SER A O 1
ATOM 4556 N N . LYS A 1 596 ? 12.156 -7.835 -13.536 1.00 66.50 596 LYS A N 1
ATOM 4557 C CA . LYS A 1 596 ? 11.342 -6.759 -14.128 1.00 66.50 596 LYS A CA 1
ATOM 4558 C C . LYS A 1 596 ? 10.823 -7.141 -15.518 1.00 66.50 596 LYS A C 1
ATOM 4560 O O . LYS A 1 596 ? 10.454 -6.277 -16.311 1.00 66.50 596 LYS A O 1
ATOM 4565 N N . LEU A 1 597 ? 10.794 -8.445 -15.781 1.00 71.62 597 LEU A N 1
ATOM 4566 C CA . LEU A 1 597 ? 10.227 -9.035 -16.975 1.00 71.62 597 LEU A CA 1
ATOM 4567 C C . LEU A 1 597 ? 8.735 -9.254 -16.745 1.00 71.62 597 LEU A C 1
ATOM 4569 O O . LEU A 1 597 ? 8.344 -9.907 -15.773 1.00 71.62 597 LEU A O 1
ATOM 4573 N N . HIS A 1 598 ? 7.908 -8.714 -17.635 1.00 79.50 598 HIS A N 1
ATOM 4574 C CA . HIS A 1 598 ? 6.468 -8.940 -17.583 1.00 79.50 598 HIS A CA 1
ATOM 4575 C C . HIS A 1 598 ? 5.942 -9.450 -18.919 1.00 79.50 598 HIS A C 1
ATOM 4577 O O . HIS A 1 598 ? 6.341 -8.973 -19.979 1.00 79.50 598 HIS A O 1
ATOM 4583 N N . LEU A 1 599 ? 5.001 -10.385 -18.848 1.00 82.75 599 LEU A N 1
ATOM 4584 C CA . LEU A 1 599 ? 4.186 -10.840 -19.964 1.00 82.75 599 LEU A CA 1
ATOM 4585 C C . LEU A 1 599 ? 2.744 -10.397 -19.731 1.00 82.75 599 LEU A C 1
ATOM 4587 O O . LEU A 1 599 ? 2.144 -10.741 -18.711 1.00 82.75 599 LEU A O 1
ATOM 4591 N N . THR A 1 600 ? 2.176 -9.675 -20.690 1.00 82.69 600 THR A N 1
ATOM 4592 C CA . THR A 1 600 ? 0.752 -9.318 -20.687 1.00 82.69 600 THR A CA 1
ATOM 4593 C C . THR A 1 600 ? -0.050 -10.461 -21.302 1.00 82.69 600 THR A C 1
ATOM 4595 O O . THR A 1 600 ? 0.042 -10.697 -22.505 1.00 82.69 600 THR A O 1
ATOM 4598 N N . LEU A 1 601 ? -0.824 -11.177 -20.481 1.00 81.31 601 LEU A N 1
ATOM 4599 C CA . LEU A 1 601 ? -1.687 -12.279 -20.922 1.00 81.31 601 LEU A CA 1
ATOM 4600 C C . LEU A 1 601 ? -3.042 -11.773 -21.435 1.00 81.31 601 LEU A C 1
ATOM 4602 O O . LEU A 1 601 ? -3.560 -12.295 -22.421 1.00 81.31 601 LEU A O 1
ATOM 4606 N N . LEU A 1 602 ? -3.576 -10.737 -20.779 1.00 78.62 602 LEU A N 1
ATOM 4607 C CA . LEU A 1 602 ? -4.808 -10.041 -21.145 1.00 78.62 602 LEU A CA 1
ATOM 4608 C C . LEU A 1 602 ? -4.575 -8.523 -21.048 1.00 78.62 602 LEU A C 1
ATOM 4610 O O . LEU A 1 602 ? -4.244 -8.055 -19.957 1.00 78.62 602 LEU A O 1
ATOM 4614 N N . PRO A 1 603 ? -4.712 -7.751 -22.141 1.00 70.56 603 PRO A N 1
ATOM 4615 C CA . PRO A 1 603 ? -4.463 -6.313 -22.135 1.00 70.56 603 PRO A CA 1
ATOM 4616 C C . PRO A 1 603 ? -5.607 -5.519 -21.466 1.00 70.56 603 PRO A C 1
ATOM 4618 O O . PRO A 1 603 ? -6.703 -6.051 -21.269 1.00 70.56 603 PRO A O 1
ATOM 4621 N N . PRO A 1 604 ? -5.378 -4.238 -21.117 1.00 65.12 604 PRO A N 1
ATOM 4622 C CA . PRO A 1 604 ? -6.427 -3.354 -20.603 1.00 65.12 604 PRO A CA 1
ATOM 4623 C C . PRO A 1 604 ? -7.516 -3.042 -21.661 1.00 65.12 604 PRO A C 1
ATOM 4625 O O . PRO A 1 604 ? -7.237 -3.148 -22.863 1.00 65.12 604 PRO A O 1
ATOM 4628 N N . PRO A 1 605 ? -8.727 -2.606 -21.243 1.00 60.50 605 PRO A N 1
ATOM 4629 C CA . PRO A 1 605 ? -9.891 -2.355 -22.113 1.00 60.50 605 PRO A CA 1
ATOM 4630 C C . PRO A 1 605 ? -9.575 -1.555 -23.388 1.00 60.50 605 PRO A C 1
ATOM 4632 O O . PRO A 1 605 ? -9.863 -1.978 -24.508 1.00 60.50 605 PRO A O 1
ATOM 4635 N N . ALA A 1 606 ? -8.867 -0.428 -23.243 1.00 57.97 606 ALA A N 1
ATOM 4636 C CA . ALA A 1 606 ? -8.535 0.478 -24.349 1.00 57.97 606 ALA A CA 1
ATOM 4637 C C . ALA A 1 606 ? -7.549 -0.103 -25.390 1.00 57.97 606 ALA A C 1
ATOM 4639 O O . ALA A 1 606 ? -7.323 0.495 -26.452 1.00 57.97 606 ALA A O 1
ATOM 4640 N N . ALA A 1 607 ? -6.902 -1.229 -25.080 1.00 56.38 607 ALA A N 1
ATOM 4641 C CA . ALA A 1 607 ? -6.008 -1.950 -25.984 1.00 56.38 607 ALA A CA 1
ATOM 4642 C C . ALA A 1 607 ? -6.702 -3.158 -26.636 1.00 56.38 607 ALA A C 1
ATOM 4644 O O . ALA A 1 607 ? -6.433 -3.436 -27.804 1.00 56.38 607 ALA A O 1
ATOM 4645 N N . ALA A 1 608 ? -7.635 -3.813 -25.935 1.00 55.94 608 ALA A N 1
ATOM 4646 C CA . ALA A 1 608 ? -8.405 -4.945 -26.457 1.00 55.94 608 ALA A CA 1
ATOM 4647 C C . ALA A 1 608 ? -9.262 -4.564 -27.681 1.00 55.94 608 ALA A C 1
ATOM 4649 O O . ALA A 1 608 ? -9.247 -5.266 -28.690 1.00 55.94 608 ALA A O 1
ATOM 4650 N N . ALA A 1 609 ? -9.913 -3.397 -27.642 1.00 56.97 609 ALA A N 1
ATOM 4651 C CA . ALA A 1 609 ? -10.798 -2.927 -28.712 1.00 56.97 609 ALA A CA 1
ATOM 4652 C C . ALA A 1 609 ? -10.099 -2.628 -30.058 1.00 56.97 609 ALA A C 1
ATOM 4654 O O . ALA A 1 609 ? -10.771 -2.464 -31.069 1.00 56.97 609 ALA A O 1
ATOM 4655 N N . ARG A 1 610 ? -8.761 -2.531 -30.102 1.00 58.25 610 ARG A N 1
ATOM 4656 C CA . ARG A 1 610 ? -8.011 -2.160 -31.323 1.00 58.25 610 ARG A CA 1
ATOM 4657 C C . ARG A 1 610 ? -7.495 -3.339 -32.142 1.00 58.25 610 ARG A C 1
ATOM 4659 O O . ARG A 1 610 ? -7.099 -3.139 -33.286 1.00 58.25 610 ARG A O 1
ATOM 4666 N N . GLY A 1 611 ? -7.465 -4.533 -31.553 1.00 57.66 611 GLY A N 1
ATOM 4667 C CA . GLY A 1 611 ? -7.039 -5.764 -32.227 1.00 57.66 611 GLY A CA 1
ATOM 4668 C C . GLY A 1 611 ? -8.191 -6.693 -32.608 1.00 57.66 611 GLY A C 1
ATOM 4669 O O . GLY A 1 611 ? -7.959 -7.675 -33.306 1.00 57.66 611 GLY A O 1
ATOM 4670 N N . ALA A 1 612 ? -9.410 -6.415 -32.139 1.00 60.66 612 ALA A N 1
ATOM 4671 C CA . ALA A 1 612 ? -10.580 -7.242 -32.400 1.00 60.66 612 ALA A CA 1
ATOM 4672 C C . ALA A 1 612 ? -11.248 -6.849 -33.726 1.00 60.66 612 ALA A C 1
ATOM 4674 O O . ALA A 1 612 ? -11.406 -5.669 -34.028 1.00 60.66 612 ALA A O 1
ATOM 4675 N N . SER A 1 613 ? -11.672 -7.845 -34.502 1.00 62.88 613 SER A N 1
ATOM 4676 C CA . SER A 1 613 ? -12.482 -7.661 -35.712 1.00 62.88 613 SER A CA 1
ATOM 4677 C C . SER A 1 613 ? -13.973 -7.410 -35.421 1.00 62.88 613 SER A C 1
ATOM 4679 O O . SER A 1 613 ? -14.743 -7.232 -36.361 1.00 62.88 613 SER A O 1
ATOM 4681 N N . GLY A 1 614 ? -14.381 -7.420 -34.144 1.00 71.75 614 GLY A N 1
ATOM 4682 C CA . GLY A 1 614 ? -15.751 -7.180 -33.669 1.00 71.75 614 GLY A CA 1
ATOM 4683 C C . GLY A 1 614 ? -15.958 -5.789 -33.059 1.00 71.75 614 GLY A C 1
ATOM 4684 O O . GLY A 1 614 ? -15.050 -4.954 -33.046 1.00 71.75 614 GLY A O 1
ATOM 4685 N N . SER A 1 615 ? -17.160 -5.525 -32.540 1.00 76.44 615 SER A N 1
ATOM 4686 C CA . SER A 1 615 ? -17.451 -4.255 -31.866 1.00 76.44 615 SER A CA 1
ATOM 4687 C C . SER A 1 615 ? -16.650 -4.120 -30.562 1.00 76.44 615 SER A C 1
ATOM 4689 O O . SER A 1 615 ? -16.348 -5.104 -29.885 1.00 76.44 615 SER A O 1
ATOM 4691 N N . ALA A 1 616 ? -16.318 -2.886 -30.165 1.00 68.31 616 ALA A N 1
ATOM 4692 C CA . ALA A 1 616 ? -15.589 -2.634 -28.917 1.00 68.31 616 ALA A CA 1
ATOM 4693 C C . ALA A 1 616 ? -16.323 -3.181 -27.674 1.00 68.31 616 ALA A C 1
ATOM 4695 O O . ALA A 1 616 ? -15.675 -3.550 -26.699 1.00 68.31 616 ALA A O 1
ATOM 4696 N N . ALA A 1 617 ? -17.658 -3.254 -27.726 1.00 69.69 617 ALA A N 1
ATOM 4697 C CA . ALA A 1 617 ? -18.488 -3.808 -26.662 1.00 69.69 617 ALA A CA 1
ATOM 4698 C C . ALA A 1 617 ? -18.331 -5.333 -26.542 1.00 69.69 617 ALA A C 1
ATOM 4700 O O . ALA A 1 617 ? -18.109 -5.830 -25.442 1.00 69.69 617 ALA A O 1
ATOM 4701 N N . GLU A 1 618 ? -18.364 -6.062 -27.661 1.00 74.25 618 GLU A N 1
ATOM 4702 C CA . GLU A 1 618 ? -18.154 -7.519 -27.679 1.00 74.25 618 GLU A CA 1
ATOM 4703 C C . GLU A 1 618 ? -16.735 -7.886 -27.229 1.00 74.25 618 GLU A C 1
ATOM 4705 O O . GLU A 1 618 ? -16.554 -8.815 -26.444 1.00 74.25 618 GLU A O 1
ATOM 4710 N N . ALA A 1 619 ? -15.726 -7.122 -27.664 1.00 70.38 619 ALA A N 1
ATOM 4711 C CA . ALA A 1 619 ? -14.341 -7.329 -27.242 1.00 70.38 619 ALA A CA 1
ATOM 4712 C C . ALA A 1 619 ? -14.160 -7.124 -25.727 1.00 70.38 619 ALA A C 1
ATOM 4714 O O . ALA A 1 619 ? -13.379 -7.832 -25.092 1.00 70.38 619 ALA A O 1
ATOM 4715 N N . GLU A 1 620 ? -14.880 -6.166 -25.139 1.00 73.50 620 GLU A N 1
ATOM 4716 C CA . GLU A 1 620 ? -14.846 -5.904 -23.699 1.00 73.50 620 GLU A CA 1
ATOM 4717 C C . GLU A 1 620 ? -15.617 -6.962 -22.897 1.00 73.50 620 GLU A C 1
ATOM 4719 O O . GLU A 1 620 ? -15.150 -7.395 -21.841 1.00 73.50 620 GLU A O 1
ATOM 4724 N N . GLU A 1 621 ? -16.750 -7.438 -23.413 1.00 76.44 621 GLU A N 1
ATOM 4725 C CA . GLU A 1 621 ? -17.498 -8.552 -22.826 1.00 76.44 621 GLU A CA 1
ATOM 4726 C C . GLU A 1 621 ? -16.662 -9.843 -22.825 1.00 76.44 621 GLU A C 1
ATOM 4728 O O . GLU A 1 621 ? -16.517 -10.494 -21.784 1.00 76.44 621 GLU A O 1
ATOM 4733 N N . GLU A 1 622 ? -16.023 -10.168 -23.954 1.00 81.25 622 GLU A N 1
ATOM 4734 C CA . GLU A 1 622 ? -15.104 -11.302 -24.077 1.00 81.25 622 GLU A CA 1
ATOM 4735 C C . GLU A 1 622 ? -13.922 -11.162 -23.107 1.00 81.25 622 GLU A C 1
ATOM 4737 O O . GLU A 1 622 ? -13.585 -12.110 -22.387 1.00 81.25 622 GLU A O 1
ATOM 4742 N N . ARG A 1 623 ? -13.322 -9.965 -23.023 1.00 80.81 623 ARG A N 1
ATOM 4743 C CA . ARG A 1 623 ? -12.227 -9.657 -22.091 1.00 80.81 623 ARG A CA 1
ATOM 4744 C C . ARG A 1 623 ? -12.655 -9.871 -20.639 1.00 80.81 623 ARG A C 1
ATOM 4746 O O . ARG A 1 623 ? -11.921 -10.502 -19.875 1.00 80.81 623 ARG A O 1
ATOM 4753 N N . GLY A 1 624 ? -13.833 -9.384 -20.249 1.00 74.50 624 GLY A N 1
ATOM 4754 C CA . GLY A 1 624 ? -14.384 -9.546 -18.902 1.00 74.50 624 GLY A CA 1
ATOM 4755 C C . GLY A 1 624 ? -14.657 -11.012 -18.550 1.00 74.50 624 GLY A C 1
ATOM 4756 O O . GLY A 1 624 ? -14.248 -11.490 -17.483 1.00 74.50 624 GLY A O 1
ATOM 4757 N N . ALA A 1 625 ? -15.278 -11.756 -19.470 1.00 80.12 625 ALA A N 1
ATOM 4758 C CA . ALA A 1 625 ? -15.526 -13.188 -19.320 1.00 80.12 625 ALA A CA 1
ATOM 4759 C C . ALA A 1 625 ? -14.217 -13.985 -19.210 1.00 80.12 625 ALA A C 1
ATOM 4761 O O . ALA A 1 625 ? -14.091 -14.893 -18.381 1.00 80.12 625 ALA A O 1
ATOM 4762 N N . LEU A 1 626 ? -13.213 -13.627 -20.009 1.00 81.50 626 LEU A N 1
ATOM 4763 C CA . LEU A 1 626 ? -11.899 -14.250 -19.981 1.00 81.50 626 LEU A CA 1
ATOM 4764 C C . LEU A 1 626 ? -11.145 -13.950 -18.681 1.00 81.50 626 LEU A C 1
ATOM 4766 O O . LEU A 1 626 ? -10.640 -14.878 -18.052 1.00 81.50 626 LEU A O 1
ATOM 4770 N N . LEU A 1 627 ? -11.139 -12.699 -18.211 1.00 78.38 627 LEU A N 1
ATOM 4771 C CA . LEU A 1 627 ? -10.521 -12.333 -16.933 1.00 78.38 627 LEU A CA 1
ATOM 4772 C C . LEU A 1 627 ? -11.117 -13.146 -15.775 1.00 78.38 627 LEU A C 1
ATOM 4774 O O . LEU A 1 627 ? -10.384 -13.641 -14.917 1.00 78.38 627 LEU A O 1
ATOM 4778 N N . LYS A 1 628 ? -12.442 -13.344 -15.770 1.00 75.81 628 LYS A N 1
ATOM 4779 C CA . LYS A 1 628 ? -13.130 -14.178 -14.773 1.00 75.81 628 LYS A CA 1
ATOM 4780 C C . LYS A 1 628 ? -12.659 -15.636 -14.816 1.00 75.81 628 LYS A C 1
ATOM 4782 O O . LYS A 1 628 ? -12.430 -16.217 -13.758 1.00 75.81 628 LYS A O 1
ATOM 4787 N N . ARG A 1 629 ? -12.475 -16.214 -16.007 1.00 80.44 629 ARG A N 1
ATOM 4788 C CA . ARG A 1 629 ? -11.965 -17.588 -16.174 1.00 80.44 629 ARG A CA 1
ATOM 4789 C C . ARG A 1 629 ? -10.489 -17.713 -15.789 1.00 80.44 629 ARG A C 1
ATOM 4791 O O . ARG A 1 629 ? -10.123 -18.649 -15.085 1.00 80.44 629 ARG A O 1
ATOM 4798 N N . MET A 1 630 ? -9.654 -16.742 -16.159 1.00 78.19 630 MET A N 1
ATOM 4799 C CA . MET A 1 630 ? -8.230 -16.715 -15.801 1.00 78.19 630 MET A CA 1
ATOM 4800 C C . MET A 1 630 ? -8.000 -16.619 -14.289 1.00 78.19 630 MET A C 1
ATOM 4802 O O . MET A 1 630 ? -7.034 -17.184 -13.784 1.00 78.19 630 MET A O 1
ATOM 4806 N N . ARG A 1 631 ? -8.898 -15.967 -13.536 1.00 71.94 631 ARG A N 1
ATOM 4807 C CA . ARG A 1 631 ? -8.832 -15.940 -12.062 1.00 71.94 631 ARG A CA 1
ATOM 4808 C C . ARG A 1 631 ? -8.898 -17.335 -11.435 1.00 71.94 631 ARG A C 1
ATOM 4810 O O . ARG A 1 631 ? -8.286 -17.548 -10.396 1.00 71.94 631 ARG A O 1
ATOM 4817 N N . ALA A 1 632 ? -9.579 -18.291 -12.068 1.00 72.81 632 ALA A N 1
ATOM 4818 C CA . ALA A 1 632 ? -9.603 -19.679 -11.601 1.00 72.81 632 ALA A CA 1
ATOM 4819 C C . ALA A 1 632 ? -8.265 -20.416 -11.816 1.00 72.81 632 ALA A C 1
ATOM 4821 O O . ALA A 1 632 ? -8.094 -21.523 -11.321 1.00 72.81 632 ALA A O 1
ATOM 4822 N N . GLN A 1 633 ? -7.319 -19.809 -12.540 1.00 71.06 633 GLN A N 1
ATOM 4823 C CA . GLN A 1 633 ? -6.018 -20.384 -12.895 1.00 71.06 633 GLN A CA 1
ATOM 4824 C C . GLN A 1 633 ? -4.861 -19.775 -12.091 1.00 71.06 633 GLN A C 1
ATOM 4826 O O . GLN A 1 633 ? -3.691 -19.963 -12.425 1.00 71.06 633 GLN A O 1
ATOM 4831 N N . VAL A 1 634 ? -5.159 -19.012 -11.034 1.00 68.44 634 VAL A N 1
ATOM 4832 C CA . VAL A 1 634 ? -4.128 -18.463 -10.145 1.00 68.44 634 VAL A CA 1
ATOM 4833 C C . VAL A 1 634 ? -3.300 -19.609 -9.553 1.00 68.44 634 VAL A C 1
ATOM 4835 O O . VAL A 1 634 ? -3.843 -20.555 -8.991 1.00 68.44 634 VAL A O 1
ATOM 4838 N N . GLY A 1 635 ? -1.973 -19.514 -9.676 1.00 61.28 635 GLY A N 1
ATOM 4839 C CA . GLY A 1 635 ? -1.030 -20.539 -9.214 1.00 61.28 635 GLY A CA 1
ATOM 4840 C C . GLY A 1 635 ? -0.658 -21.595 -10.262 1.00 61.28 635 GLY A C 1
ATOM 4841 O O . GLY A 1 635 ? 0.241 -22.396 -10.009 1.00 61.28 635 GLY A O 1
ATOM 4842 N N . VAL A 1 636 ? -1.287 -21.580 -11.441 1.00 69.06 636 VAL A N 1
ATOM 4843 C CA . VAL A 1 636 ? -0.897 -22.433 -12.571 1.00 69.06 636 VAL A CA 1
ATOM 4844 C C . VAL A 1 636 ? 0.366 -21.883 -13.232 1.00 69.06 636 VAL A C 1
ATOM 4846 O O . VAL A 1 636 ? 0.505 -20.680 -13.460 1.00 69.06 636 VAL A O 1
ATOM 4849 N N . TRP A 1 637 ? 1.298 -22.779 -13.549 1.00 72.88 637 TRP A N 1
ATOM 4850 C CA . TRP A 1 637 ? 2.535 -22.430 -14.237 1.00 72.88 637 TRP A CA 1
ATOM 4851 C C . TRP A 1 637 ? 2.316 -22.353 -15.747 1.00 72.88 637 TRP A C 1
ATOM 4853 O O . TRP A 1 637 ? 1.825 -23.298 -16.362 1.00 72.88 637 TRP A O 1
ATOM 4863 N N . VAL A 1 638 ? 2.744 -21.242 -16.347 1.00 75.12 638 VAL A N 1
ATOM 4864 C CA . VAL A 1 638 ? 2.775 -21.051 -17.801 1.00 75.12 638 VAL A CA 1
ATOM 4865 C C . VAL A 1 638 ? 4.229 -21.042 -18.253 1.00 75.12 638 VAL A C 1
ATOM 4867 O O . VAL A 1 638 ? 5.057 -20.314 -17.704 1.00 75.12 638 VAL A O 1
ATOM 4870 N N . GLN A 1 639 ? 4.547 -21.843 -19.264 1.00 82.06 639 GLN A N 1
ATOM 4871 C CA . GLN A 1 639 ? 5.848 -21.818 -19.917 1.00 82.06 639 GLN A CA 1
ATOM 4872 C C . GLN A 1 639 ? 5.796 -20.842 -21.094 1.00 82.06 639 GLN A C 1
ATOM 4874 O O . GLN A 1 639 ? 4.947 -20.960 -21.979 1.00 82.06 639 GLN A O 1
ATOM 4879 N N . VAL A 1 640 ? 6.734 -19.893 -21.099 1.00 83.12 640 VAL A N 1
ATOM 4880 C CA . VAL A 1 640 ? 6.853 -18.831 -22.104 1.00 83.12 640 VAL A CA 1
ATOM 4881 C C . VAL A 1 640 ? 8.130 -19.071 -22.917 1.00 83.12 640 VAL A C 1
ATOM 4883 O O . VAL A 1 640 ? 9.220 -18.785 -22.417 1.00 83.12 640 VAL A O 1
ATOM 4886 N N . PRO A 1 641 ? 8.049 -19.626 -24.140 1.00 81.50 641 PRO A N 1
ATOM 4887 C CA . PRO A 1 641 ? 9.226 -19.797 -24.985 1.00 81.50 641 PRO A CA 1
ATOM 4888 C C . PRO A 1 641 ? 9.720 -18.427 -25.451 1.00 81.50 641 PRO A C 1
ATOM 4890 O O . PRO A 1 641 ? 8.992 -17.726 -26.146 1.00 81.50 641 PRO A O 1
ATOM 4893 N N . LEU A 1 642 ? 10.937 -18.033 -25.081 1.00 82.06 642 LEU A N 1
ATOM 4894 C CA . LEU A 1 642 ? 11.547 -16.791 -25.560 1.00 82.06 642 LEU A CA 1
ATOM 4895 C C . LEU A 1 642 ? 12.291 -17.084 -26.862 1.00 82.06 642 LEU A C 1
ATOM 4897 O O . LEU A 1 642 ? 13.179 -17.932 -26.874 1.00 82.06 642 LEU A O 1
ATOM 4901 N N . LEU A 1 643 ? 11.912 -16.416 -27.950 1.00 82.25 643 LEU A N 1
ATOM 4902 C CA . LEU A 1 643 ? 12.465 -16.683 -29.281 1.00 82.25 643 LEU A CA 1
ATOM 4903 C C . LEU A 1 643 ? 13.676 -15.798 -29.562 1.00 82.25 643 LEU A C 1
ATOM 4905 O O . LEU A 1 643 ? 14.759 -16.290 -29.861 1.00 82.25 643 LEU A O 1
ATOM 4909 N N . ARG A 1 644 ? 13.495 -14.481 -29.446 1.00 80.94 644 ARG A N 1
ATOM 4910 C CA . ARG A 1 644 ? 14.558 -13.492 -29.654 1.00 80.94 644 ARG A CA 1
ATOM 4911 C C . ARG A 1 644 ? 14.306 -12.235 -28.841 1.00 80.94 644 ARG A C 1
ATOM 4913 O O . ARG A 1 644 ? 13.157 -11.887 -28.570 1.00 80.94 644 ARG A O 1
ATOM 4920 N N . TYR A 1 645 ? 15.383 -11.548 -28.481 1.00 82.38 645 TYR A N 1
ATOM 4921 C CA . TYR A 1 645 ? 15.305 -10.238 -27.850 1.00 82.38 645 TYR A CA 1
ATOM 4922 C C . TYR A 1 645 ? 15.299 -9.140 -28.908 1.00 82.38 645 TYR A C 1
ATOM 4924 O O . TYR A 1 645 ? 16.149 -9.124 -29.794 1.00 82.38 645 TYR A O 1
ATOM 4932 N N . ILE A 1 646 ? 14.360 -8.212 -28.792 1.00 83.88 646 ILE A N 1
ATOM 4933 C CA . ILE A 1 646 ? 14.217 -7.047 -29.653 1.00 83.88 646 ILE A CA 1
ATOM 4934 C C . ILE A 1 646 ? 14.573 -5.817 -28.824 1.00 83.88 646 ILE A C 1
ATOM 4936 O O . ILE A 1 646 ? 13.953 -5.529 -27.799 1.00 83.88 646 ILE A O 1
ATOM 4940 N N . SER A 1 647 ? 15.579 -5.082 -29.290 1.00 84.19 647 SER A N 1
ATOM 4941 C CA . SER A 1 647 ? 15.977 -3.785 -28.752 1.00 84.19 647 SER A CA 1
ATOM 4942 C C . SER A 1 647 ? 15.782 -2.739 -29.834 1.00 84.19 647 SER A C 1
ATOM 4944 O O . SER A 1 647 ? 16.323 -2.889 -30.925 1.00 84.19 647 SER A O 1
ATOM 4946 N N . ALA A 1 648 ? 15.061 -1.660 -29.538 1.00 82.44 648 ALA A N 1
ATOM 4947 C CA . ALA A 1 648 ? 14.955 -0.537 -30.461 1.00 82.44 648 ALA A CA 1
ATOM 4948 C C . ALA A 1 648 ? 15.204 0.794 -29.753 1.00 82.44 648 ALA A C 1
ATOM 4950 O O . ALA A 1 648 ? 14.858 0.994 -28.585 1.00 82.44 648 ALA A O 1
ATOM 4951 N N . VAL A 1 649 ? 15.809 1.720 -30.492 1.00 82.19 649 VAL A N 1
ATOM 4952 C CA . VAL A 1 649 ? 16.066 3.090 -30.054 1.00 82.19 649 VAL A CA 1
ATOM 4953 C C . VAL A 1 649 ? 15.480 4.023 -31.102 1.00 82.19 649 VAL A C 1
ATOM 4955 O O . VAL A 1 649 ? 15.822 3.920 -32.276 1.00 82.19 649 VAL A O 1
ATOM 4958 N N . SER A 1 650 ? 14.602 4.940 -30.701 1.00 78.38 650 SER A N 1
ATOM 4959 C CA . SER A 1 650 ? 14.119 5.965 -31.622 1.00 78.38 650 SER A CA 1
ATOM 4960 C C . SER A 1 650 ? 15.235 6.967 -31.897 1.00 78.38 650 SER A C 1
ATOM 4962 O O . SER A 1 650 ? 15.796 7.536 -30.952 1.00 78.38 650 SER A O 1
ATOM 4964 N N . VAL A 1 651 ? 15.489 7.260 -33.168 1.00 70.25 651 VAL A N 1
ATOM 4965 C CA . VAL A 1 651 ? 16.287 8.425 -33.555 1.00 70.25 651 VAL A CA 1
ATOM 4966 C C . VAL A 1 651 ? 15.400 9.666 -33.389 1.00 70.25 651 VAL A C 1
ATOM 4968 O O . VAL A 1 651 ? 14.349 9.732 -34.029 1.00 70.25 651 VAL A O 1
ATOM 4971 N N . PRO A 1 652 ? 15.745 10.631 -32.519 1.00 64.00 652 PRO A N 1
ATOM 4972 C CA . PRO A 1 652 ? 14.951 11.844 -32.374 1.00 64.00 652 PRO A CA 1
ATOM 4973 C C . PRO A 1 652 ? 14.947 12.627 -33.692 1.00 64.00 652 PRO A C 1
ATOM 4975 O O . PRO A 1 652 ? 16.006 12.978 -34.203 1.00 64.00 652 PRO A O 1
ATOM 4978 N N . THR A 1 653 ? 13.769 12.923 -34.240 1.00 58.00 653 THR A N 1
ATOM 4979 C CA . THR A 1 653 ? 13.624 13.760 -35.447 1.00 58.00 653 THR A CA 1
ATOM 4980 C C . THR A 1 653 ? 13.806 15.252 -35.159 1.00 58.00 653 THR A C 1
ATOM 4982 O O . THR A 1 653 ? 13.980 16.040 -36.084 1.00 58.00 653 THR A O 1
ATOM 4985 N N . MET A 1 654 ? 13.806 15.651 -33.882 1.00 61.69 654 MET A N 1
ATOM 4986 C CA . MET A 1 654 ? 14.067 17.019 -33.435 1.00 61.69 654 MET A CA 1
ATOM 4987 C C . MET A 1 654 ? 15.158 17.039 -32.363 1.00 61.69 654 MET A C 1
ATOM 4989 O O . MET A 1 654 ? 15.155 16.200 -31.462 1.00 61.69 654 MET A O 1
ATOM 4993 N N . ALA A 1 655 ? 16.043 18.040 -32.417 1.00 55.97 655 ALA A N 1
ATOM 4994 C CA . ALA A 1 655 ? 17.216 18.183 -31.543 1.00 55.97 655 ALA A CA 1
ATOM 4995 C C . ALA A 1 655 ? 16.906 18.238 -30.029 1.00 55.97 655 ALA A C 1
ATOM 4997 O O . ALA A 1 655 ? 17.811 18.074 -29.216 1.00 55.97 655 ALA A O 1
ATOM 4998 N N . ALA A 1 656 ? 15.642 18.449 -29.644 1.00 50.94 656 ALA A N 1
ATOM 4999 C CA . ALA A 1 656 ? 15.198 18.531 -28.252 1.00 50.94 656 ALA A CA 1
ATOM 5000 C C . ALA A 1 656 ? 14.472 17.271 -27.730 1.00 50.94 656 ALA A C 1
ATOM 5002 O O . ALA A 1 656 ? 14.175 17.197 -26.538 1.00 50.94 656 ALA A O 1
ATOM 5003 N N . ALA A 1 657 ? 14.161 16.281 -28.575 1.00 68.38 657 ALA A N 1
ATOM 5004 C CA . ALA A 1 657 ? 13.441 15.089 -28.129 1.00 68.38 657 ALA A CA 1
ATOM 5005 C C . ALA A 1 657 ? 14.409 14.054 -27.531 1.00 68.38 657 ALA A C 1
ATOM 5007 O O . ALA A 1 657 ? 15.393 13.655 -28.154 1.00 68.38 657 ALA A O 1
ATOM 5008 N N . MET A 1 658 ? 14.132 13.602 -26.306 1.00 72.38 658 MET A N 1
ATOM 5009 C CA . MET A 1 658 ? 14.913 12.532 -25.683 1.00 72.38 658 MET A CA 1
ATOM 5010 C C . MET A 1 658 ? 14.726 11.211 -26.448 1.00 72.38 658 MET A C 1
ATOM 5012 O O . MET A 1 658 ? 13.606 10.906 -26.868 1.00 72.38 658 MET A O 1
ATOM 5016 N N . PRO A 1 659 ? 15.778 10.386 -26.593 1.00 77.44 659 PRO A N 1
ATOM 5017 C CA . PRO A 1 659 ? 15.659 9.094 -27.253 1.00 77.44 659 PRO A CA 1
ATOM 5018 C C . PRO A 1 659 ? 14.699 8.187 -26.476 1.00 77.44 659 PRO A C 1
ATOM 5020 O O . PRO A 1 659 ? 14.804 8.041 -25.254 1.00 77.44 659 PRO A O 1
ATOM 5023 N N . ARG A 1 660 ? 13.770 7.564 -27.200 1.00 83.00 660 ARG A N 1
ATOM 5024 C CA . ARG A 1 660 ? 12.919 6.485 -26.705 1.00 83.00 660 ARG A CA 1
ATOM 5025 C C . ARG A 1 660 ? 13.680 5.175 -26.852 1.00 83.00 660 ARG A C 1
ATOM 5027 O O . ARG A 1 660 ? 14.282 4.933 -27.897 1.00 83.00 660 ARG A O 1
ATOM 5034 N N . ARG A 1 661 ? 13.681 4.337 -25.821 1.00 85.00 661 ARG A N 1
ATOM 5035 C CA . ARG A 1 661 ? 14.282 2.997 -25.865 1.00 85.00 661 ARG A CA 1
ATOM 5036 C C . ARG A 1 661 ? 13.261 1.970 -25.445 1.00 85.00 661 ARG A C 1
ATOM 5038 O O . ARG A 1 661 ? 12.487 2.218 -24.524 1.00 85.00 661 ARG A O 1
ATOM 5045 N N . LEU A 1 662 ? 13.268 0.837 -26.119 1.00 88.81 662 LEU A N 1
ATOM 5046 C CA . LEU A 1 662 ? 12.408 -0.288 -25.806 1.00 88.81 662 LEU A CA 1
ATOM 5047 C C . LEU A 1 662 ? 13.204 -1.584 -25.907 1.00 88.81 662 LEU A C 1
ATOM 5049 O O . LEU A 1 662 ? 14.095 -1.713 -26.746 1.00 88.81 662 LEU A O 1
ATOM 5053 N N . GLY A 1 663 ? 12.879 -2.516 -25.020 1.00 85.31 663 GLY A N 1
ATOM 5054 C CA . GLY A 1 663 ? 13.517 -3.817 -24.921 1.00 85.31 663 GLY A CA 1
ATOM 5055 C C . GLY A 1 663 ? 12.486 -4.862 -24.526 1.00 85.31 663 GLY A C 1
ATOM 5056 O O . GLY A 1 663 ? 11.800 -4.709 -23.512 1.00 85.31 663 GLY A O 1
ATOM 5057 N N . PHE A 1 664 ? 12.323 -5.891 -25.347 1.00 89.06 664 PHE A N 1
ATOM 5058 C CA . PHE A 1 664 ? 11.355 -6.953 -25.097 1.00 89.06 664 PHE A CA 1
ATOM 5059 C C . PHE A 1 664 ? 11.741 -8.249 -25.808 1.00 89.06 664 PHE A C 1
ATOM 5061 O O . PHE A 1 664 ? 12.445 -8.241 -26.810 1.00 89.06 664 PHE A O 1
ATOM 5068 N N . TRP A 1 665 ? 11.259 -9.375 -25.301 1.00 85.62 665 TRP A N 1
ATOM 5069 C CA . TRP A 1 665 ? 11.379 -10.678 -25.938 1.00 85.62 665 TRP A CA 1
ATOM 5070 C C . TRP A 1 665 ? 10.155 -10.956 -26.793 1.00 85.62 665 TRP A C 1
ATOM 5072 O O . TRP A 1 665 ? 9.027 -10.896 -26.301 1.00 85.62 665 TRP A O 1
ATOM 5082 N N . GLU A 1 666 ? 10.382 -11.330 -28.046 1.00 86.62 666 GLU A N 1
ATOM 5083 C CA . GLU A 1 666 ? 9.377 -12.048 -28.817 1.00 86.62 666 GLU A CA 1
ATOM 5084 C C . GLU A 1 666 ? 9.219 -13.457 -28.238 1.00 86.62 666 GLU A C 1
ATOM 5086 O O . GLU A 1 666 ? 10.213 -14.112 -27.903 1.00 86.62 666 GLU A O 1
ATOM 5091 N N . VAL A 1 667 ? 7.974 -13.918 -28.109 1.00 86.50 667 VAL A N 1
ATOM 5092 C CA . VAL A 1 667 ? 7.672 -15.228 -27.524 1.00 86.50 667 VAL A CA 1
ATOM 5093 C C . VAL A 1 667 ? 6.972 -16.142 -28.517 1.00 86.50 667 VAL A C 1
ATOM 5095 O O . VAL A 1 667 ? 6.260 -15.686 -29.412 1.00 86.50 667 VAL A O 1
ATOM 5098 N N . GLY A 1 668 ? 7.194 -17.442 -28.346 1.00 83.50 668 GLY A N 1
ATOM 5099 C CA . GLY A 1 668 ? 6.465 -18.490 -29.051 1.00 83.50 668 GLY A CA 1
ATOM 5100 C C . GLY A 1 668 ? 5.124 -18.799 -28.387 1.00 83.50 668 GLY A C 1
ATOM 5101 O O . GLY A 1 668 ? 4.699 -18.113 -27.456 1.00 83.50 668 GLY A O 1
ATOM 5102 N N . ASP A 1 669 ? 4.470 -19.869 -28.841 1.00 85.00 669 ASP A N 1
ATOM 5103 C CA . ASP A 1 669 ? 3.207 -20.317 -28.254 1.00 85.00 669 ASP A CA 1
ATOM 5104 C C . ASP A 1 669 ? 3.355 -20.611 -26.755 1.00 85.00 669 ASP A C 1
ATOM 5106 O O . ASP A 1 669 ? 4.199 -21.409 -26.328 1.00 85.00 669 ASP A O 1
ATOM 5110 N N . LEU A 1 670 ? 2.498 -19.976 -25.953 1.00 85.50 670 LEU A N 1
ATOM 5111 C CA . LEU A 1 670 ? 2.430 -20.212 -24.516 1.00 85.50 670 LEU A CA 1
ATOM 5112 C C . LEU A 1 670 ? 1.976 -21.649 -24.248 1.00 85.50 670 LEU A C 1
ATOM 5114 O O . LEU A 1 670 ? 0.983 -22.112 -24.812 1.00 85.50 670 LEU A O 1
ATOM 5118 N N . ARG A 1 671 ? 2.673 -22.347 -23.347 1.00 85.12 671 ARG A N 1
ATOM 5119 C CA . ARG A 1 671 ? 2.308 -23.705 -22.915 1.00 85.12 671 ARG A CA 1
ATOM 5120 C C . ARG A 1 671 ? 1.819 -23.680 -21.471 1.00 85.12 671 ARG A C 1
ATOM 5122 O O . ARG A 1 671 ? 2.324 -22.911 -20.660 1.00 85.12 671 ARG A O 1
ATOM 5129 N N . GLY A 1 672 ? 0.848 -24.528 -21.144 1.00 82.38 672 GLY A N 1
ATOM 5130 C CA . GLY A 1 672 ? 0.243 -24.581 -19.804 1.00 82.38 672 GLY A CA 1
ATOM 5131 C C . GLY A 1 672 ? -0.922 -23.608 -19.587 1.00 82.38 672 GLY A C 1
ATOM 5132 O O . GLY A 1 672 ? -1.584 -23.690 -18.560 1.00 82.38 672 GLY A O 1
ATOM 5133 N N . LEU A 1 673 ? -1.226 -22.743 -20.562 1.00 84.50 673 LEU A N 1
ATOM 5134 C CA . LEU A 1 673 ? -2.452 -21.944 -20.597 1.00 84.50 673 LEU A CA 1
ATOM 5135 C C . LEU A 1 673 ? -3.380 -22.500 -21.683 1.00 84.50 673 LEU A C 1
ATOM 5137 O O . LEU A 1 673 ? -2.997 -22.525 -22.856 1.00 84.50 673 LEU A O 1
ATOM 5141 N N . ALA A 1 674 ? -4.573 -22.964 -21.298 1.00 85.06 674 ALA A N 1
ATOM 5142 C CA . ALA A 1 674 ? -5.523 -23.562 -22.236 1.00 85.06 674 ALA A CA 1
ATOM 5143 C C . ALA A 1 674 ? -5.887 -22.577 -23.371 1.00 85.06 674 ALA A C 1
ATOM 5145 O O . ALA A 1 674 ? -5.941 -21.371 -23.120 1.00 85.06 674 ALA A O 1
ATOM 5146 N N . PRO A 1 675 ? -6.121 -23.040 -24.614 1.00 84.75 675 PRO A N 1
ATOM 5147 C CA . PRO A 1 675 ? -6.370 -22.148 -25.751 1.00 84.75 675 PRO A CA 1
ATOM 5148 C C . PRO A 1 675 ? -7.559 -21.200 -25.560 1.00 84.75 675 PRO A C 1
ATOM 5150 O O . PRO A 1 675 ? -7.501 -20.057 -25.997 1.00 84.75 675 PRO A O 1
ATOM 5153 N N . ASP A 1 676 ? -8.609 -21.640 -24.865 1.00 86.50 676 ASP A N 1
ATOM 5154 C CA . ASP A 1 676 ? -9.799 -20.840 -24.553 1.00 86.50 676 ASP A CA 1
ATOM 5155 C C . ASP A 1 676 ? -9.550 -19.768 -23.475 1.00 86.50 676 ASP A C 1
ATOM 5157 O O . ASP A 1 676 ? -10.401 -18.901 -23.260 1.00 86.50 676 ASP A O 1
ATOM 5161 N N . LEU A 1 677 ? -8.392 -19.836 -22.807 1.00 86.81 677 LEU A N 1
ATOM 5162 C CA . LEU A 1 677 ? -7.892 -18.857 -21.845 1.00 86.81 677 LEU A CA 1
ATOM 5163 C C . LEU A 1 677 ? -6.878 -17.876 -22.454 1.00 86.81 677 LEU A C 1
ATOM 5165 O O . LEU A 1 677 ? -6.358 -17.006 -21.751 1.00 86.81 677 LEU A O 1
ATOM 5169 N N . GLN A 1 678 ? -6.571 -18.015 -23.742 1.00 87.31 678 GLN A N 1
ATOM 5170 C CA . GLN A 1 678 ? -5.704 -17.092 -24.462 1.00 87.31 678 GLN A CA 1
ATOM 5171 C C . GLN A 1 678 ? -6.575 -16.080 -25.197 1.00 87.31 678 GLN A C 1
ATOM 5173 O O . GLN A 1 678 ? -7.376 -16.447 -26.053 1.00 87.31 678 GLN A O 1
ATOM 5178 N N . PHE A 1 679 ? -6.418 -14.797 -24.875 1.00 85.00 679 PHE A N 1
ATOM 5179 C CA . PHE A 1 679 ? -7.164 -13.747 -25.561 1.00 85.00 679 PHE A CA 1
ATOM 5180 C C . PHE A 1 679 ? -6.714 -13.687 -27.021 1.00 85.00 679 PHE A C 1
ATOM 5182 O O . PHE A 1 679 ? -5.554 -13.365 -27.289 1.00 85.00 679 PHE A O 1
ATOM 5189 N N . ALA A 1 680 ? -7.608 -14.011 -27.958 1.00 80.44 680 ALA A N 1
ATOM 5190 C CA . ALA A 1 680 ? -7.244 -14.197 -29.361 1.00 80.44 680 ALA A CA 1
ATOM 5191 C C . ALA A 1 680 ? -6.512 -12.979 -29.971 1.00 80.44 680 ALA A C 1
ATOM 5193 O O . ALA A 1 680 ? -5.460 -13.188 -30.582 1.00 80.44 680 ALA A O 1
ATOM 5194 N N . PRO A 1 681 ? -6.938 -11.719 -29.726 1.00 79.19 681 PRO A N 1
ATOM 5195 C CA . PRO A 1 681 ? -6.207 -10.542 -30.206 1.00 79.19 681 PRO A CA 1
ATOM 5196 C C . PRO A 1 681 ? -4.811 -10.372 -29.593 1.00 79.19 681 PRO A C 1
ATOM 5198 O O . PRO A 1 681 ? -3.929 -9.794 -30.221 1.00 79.19 681 PRO A O 1
ATOM 5201 N N . GLN A 1 682 ? -4.591 -10.859 -28.367 1.00 82.00 682 GLN A N 1
ATOM 5202 C CA . GLN A 1 682 ? -3.296 -10.760 -27.685 1.00 82.00 682 GLN A CA 1
ATOM 5203 C C . GLN A 1 682 ? -2.349 -11.897 -28.080 1.00 82.00 682 GLN A C 1
ATOM 5205 O O . GLN A 1 682 ? -1.131 -11.717 -28.054 1.00 82.00 682 GLN A O 1
ATOM 5210 N N . ARG A 1 683 ? -2.885 -13.059 -28.471 1.00 82.38 683 ARG A N 1
ATOM 5211 C CA . ARG A 1 683 ? -2.091 -14.248 -28.800 1.00 82.38 683 ARG A CA 1
ATOM 5212 C C . ARG A 1 683 ? -1.056 -13.985 -29.893 1.00 82.38 683 ARG A C 1
ATOM 5214 O O . ARG A 1 683 ? 0.077 -14.450 -29.798 1.00 82.38 683 ARG A O 1
ATOM 5221 N N . SER A 1 684 ? -1.420 -13.191 -30.896 1.00 79.81 684 SER A N 1
ATOM 5222 C CA . SER A 1 684 ? -0.545 -12.810 -32.008 1.00 79.81 684 SER A CA 1
ATOM 5223 C C . SER A 1 684 ? 0.465 -11.708 -31.662 1.00 79.81 684 SER A C 1
ATOM 5225 O O . SER A 1 684 ? 1.229 -11.298 -32.530 1.00 79.81 684 SER A O 1
ATOM 5227 N N . ILE A 1 685 ? 0.492 -11.211 -30.426 1.00 84.56 685 ILE A N 1
ATOM 5228 C CA . ILE A 1 685 ? 1.398 -10.139 -29.990 1.00 84.56 685 ILE A CA 1
ATOM 5229 C C . ILE A 1 685 ? 1.962 -10.390 -28.593 1.00 84.56 685 ILE A C 1
ATOM 5231 O O . ILE A 1 685 ? 2.412 -9.451 -27.927 1.00 84.56 685 ILE A O 1
ATOM 5235 N N . TYR A 1 686 ? 1.935 -11.636 -28.113 1.00 87.62 686 TYR A N 1
ATOM 5236 C CA . TYR A 1 686 ? 2.591 -11.957 -26.856 1.00 87.62 686 TYR A CA 1
ATOM 5237 C C . TYR A 1 686 ? 4.074 -11.573 -26.926 1.00 87.62 686 TYR A C 1
ATOM 5239 O O . TYR A 1 686 ? 4.764 -11.796 -27.921 1.00 87.62 686 TYR A O 1
ATOM 5247 N N . HIS A 1 687 ? 4.547 -10.949 -25.853 1.00 87.62 687 HIS A N 1
ATOM 5248 C CA . HIS A 1 687 ? 5.931 -10.538 -25.679 1.00 87.62 687 HIS A CA 1
ATOM 5249 C C . HIS A 1 687 ? 6.246 -10.433 -24.186 1.00 87.62 687 HIS A C 1
ATOM 5251 O O . HIS A 1 687 ? 5.362 -10.118 -23.385 1.00 87.62 687 HIS A O 1
ATOM 5257 N N . VAL A 1 688 ? 7.503 -10.675 -23.809 1.00 85.62 688 VAL A N 1
ATOM 5258 C CA . VAL A 1 688 ? 7.985 -10.377 -22.452 1.00 85.62 688 VAL A CA 1
ATOM 5259 C C . VAL A 1 688 ? 8.735 -9.058 -22.474 1.00 85.62 688 VAL A C 1
ATOM 5261 O O . VAL A 1 688 ? 9.859 -8.985 -22.960 1.00 85.62 688 VAL A O 1
ATOM 5264 N N . THR A 1 689 ? 8.145 -8.002 -21.938 1.00 86.31 689 THR A N 1
ATOM 5265 C CA . THR A 1 689 ? 8.805 -6.696 -21.868 1.00 86.31 689 THR A CA 1
ATOM 5266 C C . THR A 1 689 ? 9.854 -6.677 -20.763 1.00 86.31 689 THR A C 1
ATOM 5268 O O . THR A 1 689 ? 9.562 -7.056 -19.626 1.00 86.31 689 THR A O 1
ATOM 5271 N N . ASP A 1 690 ? 11.041 -6.148 -21.066 1.00 84.69 690 ASP A N 1
ATOM 5272 C CA . ASP A 1 690 ? 12.026 -5.763 -20.058 1.00 84.69 690 ASP A CA 1
ATOM 5273 C C . ASP A 1 690 ? 11.750 -4.327 -19.596 1.00 84.69 690 ASP A C 1
ATOM 5275 O O . ASP A 1 690 ? 12.158 -3.352 -20.231 1.00 84.69 690 ASP A O 1
ATOM 5279 N N . LEU A 1 691 ? 11.056 -4.183 -18.462 1.00 79.81 691 LEU A N 1
ATOM 5280 C CA . LEU A 1 691 ? 10.737 -2.864 -17.906 1.00 79.81 691 LEU A CA 1
ATOM 5281 C C . LEU A 1 691 ? 11.992 -2.052 -17.555 1.00 79.81 691 LEU A C 1
ATOM 5283 O O . LEU A 1 691 ? 11.917 -0.826 -17.496 1.00 79.81 691 LEU A O 1
ATOM 5287 N N . ALA A 1 692 ? 13.135 -2.700 -17.312 1.00 76.12 692 ALA A N 1
ATOM 5288 C CA . ALA A 1 692 ? 14.381 -2.004 -17.005 1.00 76.12 692 ALA A CA 1
ATOM 5289 C C . ALA A 1 692 ? 15.025 -1.380 -18.255 1.00 76.12 692 ALA A C 1
ATOM 5291 O O . ALA A 1 692 ? 15.776 -0.409 -18.124 1.00 76.12 692 ALA A O 1
ATOM 5292 N N . ALA A 1 693 ? 14.712 -1.902 -19.446 1.00 80.38 693 ALA A N 1
ATOM 5293 C CA . ALA A 1 693 ? 15.204 -1.408 -20.732 1.00 80.38 693 ALA A CA 1
ATOM 5294 C C . ALA A 1 693 ? 14.366 -0.250 -21.312 1.00 80.38 693 ALA A C 1
ATOM 5296 O O . ALA A 1 693 ? 14.797 0.403 -22.267 1.00 80.38 693 ALA A O 1
ATOM 5297 N N . LEU A 1 694 ? 13.184 0.026 -20.748 1.00 82.19 694 LEU A N 1
ATOM 5298 C CA . LEU A 1 694 ? 12.305 1.100 -21.215 1.00 82.19 694 LEU A CA 1
ATOM 5299 C C . LEU A 1 694 ? 12.839 2.486 -20.819 1.00 82.19 694 LEU A C 1
ATOM 5301 O O . LEU A 1 694 ? 13.135 2.750 -19.652 1.00 82.19 694 LEU A O 1
ATOM 5305 N N . VAL A 1 695 ? 12.909 3.399 -21.791 1.00 81.00 695 VAL A N 1
ATOM 5306 C CA . VAL A 1 695 ? 13.233 4.822 -21.589 1.00 81.00 695 VAL A CA 1
ATOM 5307 C C . VAL A 1 695 ? 12.269 5.658 -22.416 1.00 81.00 695 VAL A C 1
ATOM 5309 O O . VAL A 1 695 ? 12.250 5.519 -23.636 1.00 81.00 695 VAL A O 1
ATOM 5312 N N . ASN A 1 696 ? 11.489 6.540 -21.780 1.00 80.50 696 ASN A N 1
ATOM 5313 C CA . ASN A 1 696 ? 10.456 7.356 -22.445 1.00 80.50 696 ASN A CA 1
ATOM 5314 C C . ASN A 1 696 ? 9.484 6.518 -23.308 1.00 80.50 696 ASN A C 1
ATOM 5316 O O . ASN A 1 696 ? 9.034 6.933 -24.381 1.00 80.50 696 ASN A O 1
ATOM 5320 N N . THR A 1 697 ? 9.203 5.302 -22.847 1.00 82.25 697 THR A N 1
ATOM 5321 C CA . THR A 1 697 ? 8.319 4.316 -23.469 1.00 82.25 697 THR A CA 1
ATOM 5322 C C . THR A 1 697 ? 7.528 3.593 -22.390 1.00 82.25 697 THR A C 1
ATOM 5324 O O . THR A 1 697 ? 7.833 3.654 -21.198 1.00 82.25 697 THR A O 1
ATOM 5327 N N . SER A 1 698 ? 6.487 2.913 -22.832 1.00 81.44 698 SER A N 1
ATOM 5328 C CA . SER A 1 698 ? 5.601 2.078 -22.047 1.00 81.44 698 SER A CA 1
ATOM 5329 C C . SER A 1 698 ? 5.596 0.661 -22.627 1.00 81.44 698 SER A C 1
ATOM 5331 O O . SER A 1 698 ? 5.945 0.471 -23.792 1.00 81.44 698 SER A O 1
ATOM 5333 N N . PRO A 1 699 ? 5.140 -0.345 -21.866 1.00 80.31 699 PRO A N 1
ATOM 5334 C CA . PRO A 1 699 ? 4.979 -1.704 -22.385 1.00 80.31 699 PRO A CA 1
ATOM 5335 C C . PRO A 1 699 ? 4.138 -1.795 -23.658 1.00 80.31 699 PRO A C 1
ATOM 5337 O O . PRO A 1 699 ? 4.368 -2.637 -24.519 1.00 80.31 699 PRO A O 1
ATOM 5340 N N . ARG A 1 700 ? 3.172 -0.885 -23.801 1.00 79.94 700 ARG A N 1
ATOM 5341 C CA . ARG A 1 700 ? 2.325 -0.795 -24.985 1.00 79.94 700 ARG A CA 1
ATOM 5342 C C . ARG A 1 700 ? 3.129 -0.525 -26.261 1.00 79.94 700 ARG A C 1
ATOM 5344 O O . ARG A 1 700 ? 2.780 -1.058 -27.309 1.00 79.94 700 ARG A O 1
ATOM 5351 N N . ASP A 1 701 ? 4.208 0.249 -26.174 1.00 82.06 701 ASP A N 1
ATOM 5352 C CA . ASP A 1 701 ? 5.054 0.556 -27.330 1.00 82.06 701 ASP A CA 1
ATOM 5353 C C . ASP A 1 701 ? 5.767 -0.702 -27.867 1.00 82.06 701 ASP A C 1
ATOM 5355 O O . ASP A 1 701 ? 6.021 -0.804 -29.066 1.00 82.06 701 ASP A O 1
ATOM 5359 N N . CYS A 1 702 ? 6.047 -1.693 -27.009 1.00 84.75 702 CYS A N 1
ATOM 5360 C CA . CYS A 1 702 ? 6.616 -2.980 -27.421 1.00 84.75 702 CYS A CA 1
ATOM 5361 C C . CYS A 1 702 ? 5.637 -3.782 -28.290 1.00 84.75 702 CYS A C 1
ATOM 5363 O O . CYS A 1 702 ? 6.036 -4.346 -29.308 1.00 84.75 702 CYS A O 1
ATOM 5365 N N . ALA A 1 703 ? 4.349 -3.789 -27.930 1.00 83.31 703 ALA A N 1
ATOM 5366 C CA . ALA A 1 703 ? 3.303 -4.439 -28.719 1.00 83.31 703 ALA A CA 1
ATOM 5367 C C . ALA A 1 703 ? 3.156 -3.797 -30.108 1.00 83.31 703 ALA A C 1
ATOM 5369 O O . ALA A 1 703 ? 3.093 -4.499 -31.116 1.00 83.31 703 ALA A O 1
ATOM 5370 N N . GLU A 1 704 ? 3.135 -2.461 -30.163 1.00 83.31 704 GLU A N 1
ATOM 5371 C CA . GLU A 1 704 ? 3.041 -1.705 -31.418 1.00 83.31 704 GLU A CA 1
ATOM 5372 C C . GLU A 1 704 ? 4.266 -1.962 -32.316 1.00 83.31 704 GLU A C 1
ATOM 5374 O O . GLU A 1 704 ? 4.116 -2.178 -33.520 1.00 83.31 704 GLU A O 1
ATOM 5379 N N . MET A 1 705 ? 5.467 -2.036 -31.730 1.00 85.00 705 MET A N 1
ATOM 5380 C CA . MET A 1 705 ? 6.690 -2.395 -32.453 1.00 85.00 705 MET A CA 1
ATOM 5381 C C . MET A 1 705 ? 6.646 -3.833 -32.990 1.00 85.00 705 MET A C 1
ATOM 5383 O O . MET A 1 705 ? 6.982 -4.063 -34.149 1.00 85.00 705 MET A O 1
ATOM 5387 N N . LEU A 1 706 ? 6.209 -4.807 -32.186 1.00 84.94 706 LEU A N 1
ATOM 5388 C CA . LEU A 1 706 ? 6.095 -6.199 -32.628 1.00 84.94 706 LEU A CA 1
ATOM 5389 C C . LEU A 1 706 ? 5.104 -6.346 -33.792 1.00 84.94 706 LEU A C 1
ATOM 5391 O O . LEU A 1 706 ? 5.390 -7.050 -34.760 1.00 84.94 706 LEU A O 1
ATOM 5395 N N . LEU A 1 707 ? 3.971 -5.640 -33.733 1.00 84.25 707 LEU A N 1
ATOM 5396 C CA . LEU A 1 707 ? 3.009 -5.573 -34.835 1.00 84.25 707 LEU A CA 1
ATOM 5397 C C . LEU A 1 707 ? 3.635 -4.989 -36.103 1.00 84.25 707 LEU A C 1
ATOM 5399 O O . LEU A 1 707 ? 3.431 -5.534 -37.187 1.00 84.25 707 LEU A O 1
ATOM 5403 N N . ALA A 1 708 ? 4.405 -3.906 -35.979 1.00 82.62 708 ALA A N 1
ATOM 5404 C CA . ALA A 1 708 ? 5.099 -3.305 -37.113 1.00 82.62 708 ALA A CA 1
ATOM 5405 C C . ALA A 1 708 ? 6.102 -4.285 -37.745 1.00 82.62 708 ALA A C 1
ATOM 5407 O O . ALA A 1 708 ? 6.087 -4.471 -38.960 1.00 82.62 708 ALA A O 1
ATOM 5408 N N . ILE A 1 709 ? 6.904 -4.975 -36.927 1.00 81.75 709 ILE A N 1
ATOM 5409 C CA . ILE A 1 709 ? 7.863 -5.990 -37.390 1.00 81.75 709 ILE A CA 1
ATOM 5410 C C . ILE A 1 709 ? 7.150 -7.108 -38.166 1.00 81.75 709 ILE A C 1
ATOM 5412 O O . ILE A 1 709 ? 7.606 -7.485 -39.245 1.00 81.75 709 ILE A O 1
ATOM 5416 N N . ARG A 1 710 ? 6.018 -7.610 -37.655 1.00 83.38 710 ARG A N 1
ATOM 5417 C CA . ARG A 1 710 ? 5.256 -8.699 -38.292 1.00 83.38 710 ARG A CA 1
ATOM 5418 C C . ARG A 1 710 ? 4.626 -8.284 -39.624 1.00 83.38 710 ARG A C 1
ATOM 5420 O O . ARG A 1 710 ? 4.769 -8.999 -40.614 1.00 83.38 710 ARG A O 1
ATOM 5427 N N . ARG A 1 711 ? 4.038 -7.085 -39.692 1.00 82.12 711 ARG A N 1
ATOM 5428 C CA . ARG A 1 711 ? 3.512 -6.526 -40.954 1.00 82.12 711 ARG A CA 1
ATOM 5429 C C . ARG A 1 711 ? 4.600 -6.401 -42.020 1.00 82.12 711 ARG A C 1
ATOM 5431 O O . ARG A 1 711 ? 4.349 -6.697 -43.186 1.00 82.12 711 ARG A O 1
ATOM 5438 N N . CYS A 1 712 ? 5.809 -6.002 -41.620 1.00 76.06 712 CYS A N 1
ATOM 5439 C CA . CYS A 1 712 ? 6.954 -5.914 -42.524 1.00 76.06 712 CYS A CA 1
ATOM 5440 C C . CYS A 1 712 ? 7.432 -7.288 -43.015 1.00 76.06 712 CYS A C 1
ATOM 5442 O O . CYS A 1 712 ? 7.838 -7.403 -44.169 1.00 76.06 712 CYS A O 1
ATOM 5444 N N . SER A 1 713 ? 7.375 -8.336 -42.184 1.00 75.25 713 SER A N 1
ATOM 5445 C CA . SER A 1 713 ? 7.751 -9.691 -42.615 1.00 75.25 713 SER A CA 1
ATOM 5446 C C . SER A 1 713 ? 6.771 -10.315 -43.612 1.00 75.25 713 SER A C 1
ATOM 5448 O O . SER A 1 713 ? 7.198 -11.096 -44.456 1.00 75.25 713 SER A O 1
ATOM 5450 N N . GLU A 1 714 ? 5.491 -9.942 -43.560 1.00 70.06 714 GLU A N 1
ATOM 5451 C CA . GLU A 1 714 ? 4.452 -10.437 -44.478 1.00 70.06 714 GLU A CA 1
ATOM 5452 C C . GLU A 1 714 ? 4.526 -9.803 -45.880 1.00 70.06 714 GLU A C 1
ATOM 5454 O O . GLU A 1 714 ? 4.033 -10.382 -46.840 1.00 70.06 714 GLU A O 1
ATOM 5459 N N . HIS A 1 715 ? 5.172 -8.639 -46.018 1.00 54.09 715 HIS A N 1
ATOM 5460 C CA . HIS A 1 715 ? 5.239 -7.867 -47.269 1.00 54.09 715 HIS A CA 1
ATOM 5461 C C . HIS A 1 715 ? 6.615 -7.900 -47.943 1.00 54.09 715 HIS A C 1
ATOM 5463 O O . HIS A 1 715 ? 6.916 -7.023 -48.753 1.00 54.09 715 HIS A O 1
ATOM 5469 N N . ARG A 1 716 ? 7.480 -8.867 -47.615 1.00 42.25 716 ARG A N 1
ATOM 5470 C CA . ARG A 1 716 ? 8.811 -8.960 -48.231 1.00 42.25 716 ARG A CA 1
ATOM 5471 C C . ARG A 1 716 ? 8.644 -9.242 -49.737 1.00 42.25 716 ARG A C 1
ATOM 5473 O O . ARG A 1 716 ? 8.196 -10.335 -50.078 1.00 42.25 716 ARG A O 1
ATOM 5480 N N . PRO A 1 717 ? 8.981 -8.306 -50.648 1.00 40.16 717 PRO A N 1
ATOM 5481 C CA . PRO A 1 717 ? 8.985 -8.607 -52.073 1.00 40.16 717 PRO A CA 1
ATOM 5482 C C . PRO A 1 717 ? 10.098 -9.628 -52.324 1.00 40.16 717 PRO A C 1
ATOM 5484 O O . PRO A 1 717 ? 11.189 -9.485 -51.772 1.00 40.16 717 PRO A O 1
ATOM 5487 N N . GLU A 1 718 ? 9.856 -10.635 -53.164 1.00 40.38 718 GLU A N 1
ATOM 5488 C CA . GLU A 1 718 ? 10.841 -11.687 -53.481 1.00 40.38 718 GLU A CA 1
ATOM 5489 C C . GLU A 1 718 ? 12.135 -11.159 -54.132 1.00 40.38 718 GLU A C 1
ATOM 5491 O O . GLU A 1 718 ? 13.120 -11.884 -54.231 1.00 40.38 718 GLU A O 1
ATOM 5496 N N . ASN A 1 719 ? 12.188 -9.877 -54.499 1.00 38.28 719 ASN A N 1
ATOM 5497 C CA . ASN A 1 719 ? 13.372 -9.235 -55.053 1.00 38.28 719 ASN A CA 1
ATOM 5498 C C . ASN A 1 719 ? 13.921 -8.203 -54.064 1.00 38.28 719 ASN A C 1
ATOM 5500 O O . ASN A 1 719 ? 13.273 -7.196 -53.783 1.00 38.28 719 ASN A O 1
ATOM 5504 N N . GLY A 1 720 ? 15.116 -8.478 -53.533 1.00 38.94 720 GLY A N 1
ATOM 5505 C CA . GLY A 1 720 ? 15.791 -7.728 -52.471 1.00 38.94 720 GLY A CA 1
ATOM 5506 C C . GLY A 1 720 ? 16.017 -6.240 -52.754 1.00 38.94 720 GLY A C 1
ATOM 5507 O O . GLY A 1 720 ? 17.117 -5.832 -53.113 1.00 38.94 720 GLY A O 1
ATOM 5508 N N . ALA A 1 721 ? 14.996 -5.420 -52.513 1.00 32.59 721 ALA A N 1
ATOM 5509 C CA . ALA A 1 721 ? 15.108 -3.972 -52.426 1.00 32.59 721 ALA A CA 1
ATOM 5510 C C . ALA A 1 721 ? 15.145 -3.534 -50.951 1.00 32.59 721 ALA A C 1
ATOM 5512 O O . ALA A 1 721 ? 14.214 -3.794 -50.187 1.00 32.59 721 ALA A O 1
ATOM 5513 N N . GLU A 1 722 ? 16.226 -2.856 -50.556 1.00 32.16 722 GLU A N 1
ATOM 5514 C CA . GLU A 1 722 ? 16.324 -2.139 -49.282 1.00 32.16 722 GLU A CA 1
ATOM 5515 C C . GLU A 1 722 ? 15.318 -0.983 -49.236 1.00 32.16 722 GLU A C 1
ATOM 5517 O O . GLU A 1 722 ? 15.263 -0.138 -50.134 1.00 32.16 722 GLU A O 1
ATOM 5522 N N . TRP A 1 723 ? 14.545 -0.910 -48.153 1.00 33.34 723 TRP A N 1
ATOM 5523 C CA . TRP A 1 723 ? 13.593 0.171 -47.931 1.00 33.34 723 TRP A CA 1
ATOM 5524 C C . TRP A 1 723 ? 14.270 1.356 -47.228 1.00 33.34 723 TRP A C 1
ATOM 5526 O O . TRP A 1 723 ? 14.763 1.231 -46.108 1.00 33.34 723 TRP A O 1
ATOM 5536 N N . ARG A 1 724 ? 14.260 2.533 -47.867 1.00 41.06 724 ARG A N 1
ATOM 5537 C CA . ARG A 1 724 ? 14.578 3.820 -47.229 1.00 41.06 724 ARG A CA 1
ATOM 5538 C C . ARG A 1 724 ? 13.280 4.517 -46.833 1.00 41.06 724 ARG A C 1
ATOM 5540 O O . ARG A 1 724 ? 12.644 5.154 -47.667 1.00 41.06 724 ARG A O 1
ATOM 5547 N N . GLY A 1 725 ? 12.922 4.450 -45.555 1.00 30.56 725 GLY A N 1
ATOM 5548 C CA . GLY A 1 725 ? 11.845 5.268 -45.004 1.00 30.56 725 GLY A CA 1
ATOM 5549 C C . GLY A 1 725 ? 11.879 5.368 -43.477 1.00 30.56 725 GLY A C 1
ATOM 5550 O O . GLY A 1 725 ? 11.754 4.384 -42.762 1.00 30.56 725 GLY A O 1
ATOM 5551 N N . GLY A 1 726 ? 12.053 6.595 -42.984 1.00 33.88 726 GLY A N 1
ATOM 5552 C CA . GLY A 1 726 ? 11.508 7.126 -41.725 1.00 33.88 726 GLY A CA 1
ATOM 5553 C C . GLY A 1 726 ? 11.976 6.604 -40.359 1.00 33.88 726 GLY A C 1
ATOM 5554 O O . GLY A 1 726 ? 11.992 7.390 -39.417 1.00 33.88 726 GLY A O 1
ATOM 5555 N N . ALA A 1 727 ? 12.363 5.340 -40.207 1.00 34.72 727 ALA A N 1
ATOM 5556 C CA . ALA A 1 727 ? 12.810 4.786 -38.932 1.00 34.72 727 ALA A CA 1
ATOM 5557 C C . ALA A 1 727 ? 13.938 3.784 -39.177 1.00 34.72 727 ALA A C 1
ATOM 5559 O O . ALA A 1 727 ? 13.724 2.686 -39.682 1.00 34.72 727 ALA A O 1
ATOM 5560 N N . LEU A 1 728 ? 15.158 4.182 -38.821 1.00 30.73 728 LEU A N 1
ATOM 5561 C CA . LEU A 1 728 ? 16.313 3.292 -38.786 1.00 30.73 728 LEU A CA 1
ATOM 5562 C C . LEU A 1 728 ? 16.113 2.265 -37.664 1.00 30.73 728 LEU A C 1
ATOM 5564 O O . LEU A 1 728 ? 16.501 2.489 -36.520 1.00 30.73 728 LEU A O 1
ATOM 5568 N N . CYS A 1 729 ? 15.495 1.135 -37.993 1.00 30.84 729 CYS A N 1
ATOM 5569 C CA . CYS A 1 729 ? 15.679 -0.104 -37.253 1.00 30.84 729 CYS A CA 1
ATOM 5570 C C . CYS A 1 729 ? 17.051 -0.665 -37.643 1.00 30.84 729 CYS A C 1
ATOM 5572 O O . CYS A 1 729 ? 17.179 -1.356 -38.648 1.00 30.84 729 CYS A O 1
ATOM 5574 N N . THR A 1 730 ? 18.092 -0.341 -36.880 1.00 30.61 730 THR A N 1
ATOM 5575 C CA . THR A 1 730 ? 19.323 -1.141 -36.907 1.00 30.61 730 THR A CA 1
ATOM 5576 C C . THR A 1 730 ? 19.062 -2.386 -36.064 1.00 30.61 730 THR A C 1
ATOM 5578 O O . THR A 1 730 ? 18.840 -2.249 -34.857 1.00 30.61 730 THR A O 1
ATOM 5581 N N . GLY A 1 731 ? 18.988 -3.546 -36.722 1.00 28.81 731 GLY A N 1
ATOM 5582 C CA . GLY A 1 731 ? 18.861 -4.862 -36.087 1.00 28.81 731 GLY A CA 1
ATOM 5583 C C . GLY A 1 731 ? 20.095 -5.267 -35.299 1.00 28.81 731 GLY A C 1
ATOM 5584 O O . GLY A 1 731 ? 21.197 -4.772 -35.636 1.00 28.81 731 GLY A O 1
#

Sequence (731 aa):
RLPMAANAVWETACASGGPLGALFTTLRALYAHRVHLKPYTYRDALQIQIEVKDDQCFFGWPLHAALCGVAPLFRGMVVSFDGHRNADRTADRTAGDASARLCQAIDAAVAAASGPSAGTPGALAIPAARVLGIAKLKCLNYLIRTFGVRNQLPVLLRHGANEYLKRVRNFFRNWSVPEEHQPRLHSIFSNWAAEVATLPPHARDELQAGAYLHILEPFLHGEVRRGTNAAANGFGVERFCLIVCNLTGEPLPVDTLPLYAPGMLSVTRKDASETPRPGTVTVLTAPPSGKALATGNPYTLVIVFSPAHGADKQWHSKARTCDNLVQRFPTLRGRIFTRPSVAEWKAAVAKLAAELPHPSDAPPPAAELLDLPHRVIVLLLGLPPGGGKSSLFYLLQQHHRAVVVSSDAEKARNGDPRAFDAALKLELRPDRGHSRLVCYDKNVPNVEGLAKALRVLDECRRTLKVRISVVSVVPAWLDHDLAWQRVRERPPTDIALNVHAIPGGEAEAYRIFSSIFFEPAEAFLPLAQGLPAAIVSDAFWQDLGKARELASRIAGSVDRAVALADLQAVLQEGARSSNRAAGPHQWAKAEIPASKLHLTLLPPPAAAARGASGSAAEAEEERGALLKRMRAQVGVWVQVPLLRYISAVSVPTMAAAMPRRLGFWEVGDLRGLAPDLQFAPQRSIYHVTDLAALVNTSPRDCAEMLLAIRRCSEHRPENGAEWRGGALCTG